Protein AF-A0A383VFT9-F1 (afdb_monomer)

pLDDT: mean 73.9, std 20.11, range [27.17, 97.81]

Structure (mmCIF, N/CA/C/O backbone):
data_AF-A0A383VFT9-F1
#
_entry.id   AF-A0A383VFT9-F1
#
loop_
_atom_site.group_PDB
_atom_site.id
_atom_site.type_symbol
_atom_site.label_atom_id
_atom_site.label_alt_id
_atom_site.label_comp_id
_atom_site.label_asym_id
_atom_site.label_entity_id
_atom_site.label_seq_id
_atom_site.pdbx_PDB_ins_code
_atom_site.Cartn_x
_atom_site.Cartn_y
_atom_site.Cartn_z
_atom_site.occupancy
_atom_site.B_iso_or_equiv
_atom_site.auth_seq_id
_atom_site.auth_comp_id
_atom_site.auth_asym_id
_atom_site.auth_atom_id
_atom_site.pdbx_PDB_model_num
ATOM 1 N N . MET A 1 1 ? 25.605 -30.503 8.658 1.00 36.56 1 MET A N 1
ATOM 2 C CA . MET A 1 1 ? 26.225 -29.362 7.953 1.00 36.56 1 MET A CA 1
ATOM 3 C C . MET A 1 1 ? 25.519 -28.109 8.427 1.00 36.56 1 MET A C 1
ATOM 5 O O . MET A 1 1 ? 24.425 -27.824 7.966 1.00 36.56 1 MET A O 1
ATOM 9 N N . HIS A 1 2 ? 26.091 -27.452 9.432 1.00 31.11 2 HIS A N 1
ATOM 10 C CA . HIS A 1 2 ? 25.621 -26.164 9.929 1.00 31.11 2 HIS A CA 1
ATOM 11 C C . HIS A 1 2 ? 26.262 -25.076 9.068 1.00 31.11 2 HIS A C 1
ATOM 13 O O . HIS A 1 2 ? 27.487 -24.997 9.030 1.00 31.11 2 HIS A O 1
ATOM 19 N N . MET A 1 3 ? 25.454 -24.289 8.357 1.00 27.17 3 MET A N 1
ATOM 20 C CA . MET A 1 3 ? 25.906 -23.027 7.777 1.00 27.17 3 MET A CA 1
ATOM 21 C C . MET A 1 3 ? 25.401 -21.879 8.642 1.00 27.17 3 MET A C 1
ATOM 23 O O . MET A 1 3 ? 24.222 -21.805 8.984 1.00 27.17 3 MET A O 1
ATOM 27 N N . GLU A 1 4 ? 26.360 -21.047 9.023 1.00 30.67 4 GLU A N 1
ATOM 28 C CA . GLU A 1 4 ? 26.253 -19.888 9.892 1.00 30.67 4 GLU A CA 1
ATOM 29 C C . GLU A 1 4 ? 25.389 -18.790 9.260 1.00 30.67 4 GLU A C 1
ATOM 31 O O . GLU A 1 4 ? 25.573 -18.411 8.101 1.00 30.67 4 GLU A O 1
ATOM 36 N N . ALA A 1 5 ? 24.465 -18.255 10.056 1.00 31.72 5 ALA A N 1
ATOM 37 C CA . ALA A 1 5 ? 23.744 -17.031 9.752 1.00 31.72 5 ALA A CA 1
ATOM 38 C C . ALA A 1 5 ? 24.706 -15.843 9.900 1.00 31.72 5 ALA A C 1
ATOM 40 O O . ALA A 1 5 ? 25.216 -15.581 10.989 1.00 31.72 5 ALA A O 1
ATOM 41 N N . ARG A 1 6 ? 24.971 -15.139 8.795 1.00 35.78 6 ARG A N 1
ATOM 42 C CA . ARG A 1 6 ? 25.749 -13.898 8.801 1.00 35.78 6 ARG A CA 1
ATOM 43 C C . ARG A 1 6 ? 24.894 -12.724 9.267 1.00 35.78 6 ARG A C 1
ATOM 45 O O . ARG A 1 6 ? 23.793 -12.496 8.776 1.00 35.78 6 ARG A O 1
ATOM 52 N N . GLU A 1 7 ? 25.480 -11.997 10.206 1.00 33.22 7 GLU A N 1
ATOM 53 C CA . GLU A 1 7 ? 25.044 -10.747 10.812 1.00 33.22 7 GLU A CA 1
ATOM 54 C C . GLU A 1 7 ? 24.728 -9.668 9.762 1.00 33.22 7 GLU A C 1
ATOM 56 O O . GLU A 1 7 ? 25.571 -9.342 8.926 1.00 33.22 7 GLU A O 1
ATOM 61 N N . PHE A 1 8 ? 23.545 -9.053 9.853 1.00 34.19 8 PHE A N 1
ATOM 62 C CA . PHE A 1 8 ? 23.290 -7.730 9.281 1.00 34.19 8 PHE A CA 1
ATOM 63 C C . PHE A 1 8 ? 23.089 -6.722 10.412 1.00 34.19 8 PHE A C 1
ATOM 65 O O . PHE A 1 8 ? 22.332 -6.940 11.357 1.00 34.19 8 PHE A O 1
ATOM 72 N N . GLY A 1 9 ? 23.882 -5.656 10.325 1.00 29.69 9 GLY A N 1
ATOM 73 C CA . GLY A 1 9 ? 24.227 -4.759 11.413 1.00 29.69 9 GLY A CA 1
ATOM 74 C C . GLY A 1 9 ? 23.123 -3.815 11.877 1.00 29.69 9 GLY A C 1
ATOM 75 O O . GLY A 1 9 ? 22.246 -3.384 11.134 1.00 29.69 9 GLY A O 1
ATOM 76 N N . ALA A 1 10 ? 23.256 -3.461 13.151 1.00 30.70 10 ALA A N 1
ATOM 77 C CA . ALA A 1 10 ? 22.450 -2.509 13.888 1.00 30.70 10 ALA A CA 1
ATOM 78 C C . ALA A 1 10 ? 22.517 -1.084 13.307 1.00 30.70 10 ALA A C 1
ATOM 80 O O . ALA A 1 10 ? 23.576 -0.455 13.305 1.00 30.70 10 ALA A O 1
ATOM 81 N N . PHE A 1 11 ? 21.362 -0.521 12.946 1.00 32.22 11 PHE A N 1
ATOM 82 C CA . PHE A 1 11 ? 21.181 0.928 12.862 1.00 32.22 11 PHE A CA 1
ATOM 83 C C . PHE A 1 11 ? 20.682 1.454 14.212 1.00 32.22 11 PHE A C 1
ATOM 85 O O . PHE A 1 11 ? 19.564 1.181 14.644 1.00 32.22 11 PHE A O 1
ATOM 92 N N . ARG A 1 12 ? 21.550 2.197 14.907 1.00 34.22 12 ARG A N 1
ATOM 93 C CA . ARG A 1 12 ? 21.236 2.896 16.159 1.00 34.22 12 ARG A CA 1
ATOM 94 C C . ARG A 1 12 ? 20.372 4.130 15.890 1.00 34.22 12 ARG A C 1
ATOM 96 O O . ARG A 1 12 ? 20.754 5.012 15.128 1.00 34.22 12 ARG A O 1
ATOM 103 N N . THR A 1 13 ? 19.265 4.226 16.616 1.00 36.22 13 THR A N 1
ATOM 104 C CA . THR A 1 13 ? 18.473 5.439 16.855 1.00 36.22 13 THR A CA 1
ATOM 105 C C . THR A 1 13 ? 19.286 6.496 17.606 1.00 36.22 13 THR A C 1
ATOM 107 O O . THR A 1 13 ? 19.754 6.239 18.717 1.00 36.22 13 THR A O 1
ATOM 110 N N . ALA A 1 14 ? 19.399 7.701 17.043 1.00 33.75 14 ALA A N 1
ATOM 111 C CA . ALA A 1 14 ? 19.949 8.873 17.720 1.00 33.75 14 ALA A CA 1
ATOM 112 C C . ALA A 1 14 ? 18.873 9.961 17.903 1.00 33.75 14 ALA A C 1
ATOM 114 O O . ALA A 1 14 ? 18.455 10.608 16.950 1.00 33.75 14 ALA A O 1
ATOM 115 N N . GLY A 1 15 ? 18.441 10.109 19.160 1.00 28.91 15 GLY A N 1
ATOM 116 C CA . GLY A 1 15 ? 18.197 11.361 19.890 1.00 28.91 15 GLY A CA 1
ATOM 117 C C . GLY A 1 15 ? 17.387 12.492 19.249 1.00 28.91 15 GLY A C 1
ATOM 118 O O . GLY A 1 15 ? 17.933 13.333 18.544 1.00 28.91 15 GLY A O 1
ATOM 119 N N . VAL A 1 16 ? 16.129 12.632 19.680 1.00 32.91 16 VAL A N 1
ATOM 120 C CA . VAL A 1 16 ? 15.414 13.918 19.707 1.00 32.91 16 VAL A CA 1
ATOM 121 C C . VAL A 1 16 ? 15.662 14.564 21.071 1.00 32.91 16 VAL A C 1
ATOM 123 O O . VAL A 1 16 ? 15.265 14.006 22.093 1.00 32.91 16 VAL A O 1
ATOM 126 N N . ALA A 1 17 ? 16.297 15.737 21.098 1.00 32.59 17 ALA A N 1
ATOM 127 C CA . ALA A 1 17 ? 16.421 16.556 22.300 1.00 32.59 17 ALA A CA 1
ATOM 128 C C . ALA A 1 17 ? 16.134 18.040 22.009 1.00 32.59 17 ALA A C 1
ATOM 130 O O . ALA A 1 17 ? 16.744 18.642 21.133 1.00 32.59 17 ALA A O 1
ATOM 131 N N . ALA A 1 18 ? 15.213 18.574 22.820 1.00 31.81 18 ALA A N 1
ATOM 132 C CA . ALA A 1 18 ? 15.039 19.958 23.270 1.00 31.81 18 ALA A CA 1
ATOM 133 C C . ALA A 1 18 ? 14.808 21.085 22.236 1.00 31.81 18 ALA A C 1
ATOM 135 O O . ALA A 1 18 ? 15.736 21.645 21.661 1.00 31.81 18 ALA A O 1
ATOM 136 N N . ILE A 1 19 ? 13.549 21.538 22.146 1.00 34.44 19 ILE A N 1
ATOM 137 C CA . ILE A 1 19 ? 13.202 22.914 21.757 1.00 34.44 19 ILE A CA 1
ATOM 138 C C . ILE A 1 19 ? 12.844 23.665 23.043 1.00 34.44 19 ILE A C 1
ATOM 140 O O . ILE A 1 19 ? 11.769 23.461 23.607 1.00 34.44 19 ILE A O 1
ATOM 144 N N . GLU A 1 20 ? 13.752 24.521 23.512 1.00 35.12 20 GLU A N 1
ATOM 145 C CA . GLU A 1 20 ? 13.471 25.498 24.564 1.00 35.12 20 GLU A CA 1
ATOM 146 C C . GLU A 1 20 ? 12.938 26.805 23.972 1.00 35.12 20 GLU A C 1
ATOM 148 O O . GLU A 1 20 ? 13.421 27.336 22.970 1.00 35.12 20 GLU A O 1
ATOM 153 N N . ALA A 1 21 ? 11.912 27.321 24.640 1.00 40.84 21 ALA A N 1
ATOM 154 C CA . ALA A 1 21 ? 11.216 28.549 24.324 1.00 40.84 21 ALA A CA 1
ATOM 155 C C . ALA A 1 21 ? 12.057 29.792 24.655 1.00 40.84 21 ALA A C 1
ATOM 157 O O . ALA A 1 21 ? 12.500 29.970 25.788 1.00 40.84 21 ALA A O 1
ATOM 158 N N . ARG A 1 22 ? 12.150 30.731 23.707 1.00 37.06 22 ARG A N 1
ATOM 159 C CA . ARG A 1 22 ? 12.348 32.157 24.008 1.00 37.06 22 ARG A CA 1
ATOM 160 C C . ARG A 1 22 ? 11.428 33.004 23.137 1.00 37.06 22 ARG A C 1
ATOM 162 O O . ARG A 1 22 ? 11.608 33.114 21.929 1.00 37.06 22 ARG A O 1
ATOM 169 N N . GLN A 1 23 ? 10.421 33.588 23.780 1.00 39.84 23 GLN A N 1
ATOM 170 C CA . GLN A 1 23 ? 9.620 34.675 23.231 1.00 39.84 23 GLN A CA 1
ATOM 171 C C . GLN A 1 23 ? 10.412 35.981 23.371 1.00 39.84 23 GLN A C 1
ATOM 173 O O . GLN A 1 23 ? 10.910 36.283 24.453 1.00 39.84 23 GLN A O 1
ATOM 178 N N . SER A 1 24 ? 10.505 36.751 22.287 1.00 36.16 24 SER A N 1
ATOM 179 C CA . SER A 1 24 ? 10.946 38.151 22.289 1.00 36.16 24 SER A CA 1
ATOM 180 C C . SER A 1 24 ? 10.109 38.956 21.279 1.00 36.16 24 SER A C 1
ATOM 182 O O . SER A 1 24 ? 9.473 38.354 20.407 1.00 36.16 24 SER A O 1
ATOM 184 N N . PRO A 1 25 ? 10.004 40.285 21.448 1.00 50.25 25 PRO A N 1
ATOM 185 C CA . PRO A 1 25 ? 8.792 41.038 21.148 1.00 50.25 25 PRO A CA 1
ATOM 186 C C . PRO A 1 25 ? 8.627 41.431 19.677 1.00 50.25 25 PRO A C 1
ATOM 188 O O . PRO A 1 25 ? 9.567 41.486 18.892 1.00 50.25 25 PRO A O 1
ATOM 191 N N . ARG A 1 26 ? 7.357 41.694 19.351 1.00 51.94 26 ARG A N 1
ATOM 192 C CA . ARG A 1 26 ? 6.800 42.073 18.050 1.00 51.94 26 ARG A CA 1
ATOM 193 C C . ARG A 1 26 ? 7.561 43.232 17.409 1.00 51.94 26 ARG A C 1
ATOM 195 O O . ARG A 1 26 ? 7.535 44.336 17.943 1.00 51.94 26 ARG A O 1
ATOM 202 N N . ASP A 1 27 ? 8.094 42.979 16.218 1.00 47.41 27 ASP A N 1
ATOM 203 C CA . ASP A 1 27 ? 8.582 44.020 15.322 1.00 47.41 27 ASP A CA 1
ATOM 204 C C . ASP A 1 27 ? 7.710 44.095 14.061 1.00 47.41 27 ASP A C 1
ATOM 206 O O . ASP A 1 27 ? 7.369 43.087 13.429 1.00 47.41 27 ASP A O 1
ATOM 210 N N . SER A 1 28 ? 7.284 45.312 13.741 1.00 53.09 28 SER A N 1
ATOM 211 C CA . SER A 1 28 ? 6.202 45.629 12.804 1.00 53.09 28 SER A CA 1
ATOM 212 C C . SER A 1 28 ? 6.737 45.811 11.384 1.00 53.09 28 SER A C 1
ATOM 214 O O . SER A 1 28 ? 6.610 46.874 10.790 1.00 53.09 28 SER A O 1
ATOM 216 N N . SER A 1 29 ? 7.351 44.766 10.832 1.00 51.28 29 SER A N 1
ATOM 217 C CA . SER A 1 29 ? 7.892 44.751 9.466 1.00 51.28 29 SER A CA 1
ATOM 218 C C . SER A 1 29 ? 7.402 43.494 8.746 1.00 51.28 29 SER A C 1
ATOM 220 O O . SER A 1 29 ? 8.049 42.446 8.719 1.00 51.28 29 SER A O 1
ATOM 222 N N . ARG A 1 30 ? 6.159 43.554 8.253 1.00 56.34 30 ARG A N 1
ATOM 223 C CA . ARG A 1 30 ? 5.452 42.415 7.649 1.00 56.34 30 ARG A CA 1
ATOM 224 C C . ARG A 1 30 ? 4.886 42.768 6.275 1.00 56.34 30 ARG A C 1
ATOM 226 O O . ARG A 1 30 ? 3.697 42.608 6.036 1.00 56.34 30 ARG A O 1
ATOM 233 N N . MET A 1 31 ? 5.751 43.193 5.363 1.00 56.69 31 MET A N 1
ATOM 234 C CA . MET A 1 31 ? 5.530 43.080 3.918 1.00 56.69 31 MET A CA 1
ATOM 235 C C . MET A 1 31 ? 6.839 42.579 3.275 1.00 56.69 31 MET A C 1
ATOM 237 O O . MET A 1 31 ? 7.913 42.875 3.777 1.00 56.69 31 MET A O 1
ATOM 241 N N . ASP A 1 32 ? 6.734 41.730 2.249 1.00 55.47 32 ASP A N 1
ATOM 242 C CA . ASP A 1 32 ? 7.819 41.216 1.376 1.00 55.47 32 ASP A CA 1
ATOM 243 C C . ASP A 1 32 ? 8.568 39.898 1.669 1.00 55.47 32 ASP A C 1
ATOM 245 O O . ASP A 1 32 ? 9.437 39.509 0.890 1.00 55.47 32 ASP A O 1
ATOM 249 N N . ARG A 1 33 ? 8.184 39.076 2.659 1.00 57.09 33 ARG A N 1
ATOM 250 C CA . ARG A 1 33 ? 8.754 37.702 2.787 1.00 57.09 33 ARG A CA 1
ATOM 251 C C . ARG A 1 33 ? 7.995 36.574 2.072 1.00 57.09 33 ARG A C 1
ATOM 253 O O . ARG A 1 33 ? 8.434 35.429 2.131 1.00 57.09 33 ARG A O 1
ATOM 260 N N . ARG A 1 34 ? 6.894 36.852 1.362 1.00 59.47 34 ARG A N 1
ATOM 261 C CA . ARG A 1 34 ? 6.077 35.794 0.718 1.00 59.47 34 ARG A CA 1
ATOM 262 C C . ARG A 1 34 ? 6.647 35.232 -0.598 1.00 59.47 34 ARG A C 1
ATOM 264 O O . ARG A 1 34 ? 6.156 34.210 -1.053 1.00 59.47 34 ARG A O 1
ATOM 271 N N . GLY A 1 35 ? 7.694 35.829 -1.179 1.00 58.44 35 GLY A N 1
ATOM 272 C CA . GLY A 1 35 ? 8.203 35.424 -2.502 1.00 58.44 35 GLY A CA 1
ATOM 273 C C . GLY A 1 35 ? 9.288 34.334 -2.534 1.00 58.44 35 GLY A C 1
ATOM 274 O O . GLY A 1 35 ? 9.446 33.680 -3.558 1.00 58.44 35 GLY A O 1
ATOM 275 N N . ARG A 1 36 ? 10.049 34.104 -1.451 1.00 59.97 36 ARG A N 1
ATOM 276 C CA . ARG A 1 36 ? 11.248 33.228 -1.510 1.00 59.97 36 ARG A CA 1
ATOM 277 C C . ARG A 1 36 ? 11.009 31.751 -1.177 1.00 59.97 36 ARG A C 1
ATOM 279 O O . ARG A 1 36 ? 11.836 30.924 -1.532 1.00 59.97 36 ARG A O 1
ATOM 286 N N . GLY A 1 37 ? 9.902 31.400 -0.520 1.00 61.88 37 GLY A N 1
ATOM 287 C CA . GLY A 1 37 ? 9.614 30.003 -0.152 1.00 61.88 37 GLY A CA 1
ATOM 288 C C . GLY A 1 37 ? 9.116 29.136 -1.314 1.00 61.88 37 GLY A C 1
ATOM 289 O O . GLY A 1 37 ? 9.342 27.930 -1.327 1.00 61.88 37 GLY A O 1
ATOM 290 N N . SER A 1 38 ? 8.475 29.746 -2.316 1.00 72.25 38 SER A N 1
ATOM 291 C CA . SER A 1 38 ? 7.844 29.011 -3.419 1.00 72.25 38 SER A CA 1
ATOM 292 C C . SER A 1 38 ? 8.851 28.375 -4.381 1.00 72.25 38 SER A C 1
ATOM 294 O O . SER A 1 38 ? 8.537 27.366 -5.006 1.00 72.25 38 SER A O 1
ATOM 296 N N . THR A 1 39 ? 10.052 28.940 -4.519 1.00 81.31 39 THR A N 1
ATOM 297 C CA . THR A 1 39 ? 11.030 28.480 -5.517 1.00 81.31 39 THR A CA 1
ATOM 298 C C . THR A 1 39 ? 11.766 27.217 -5.074 1.00 81.31 39 THR A C 1
ATOM 300 O O . THR A 1 39 ? 11.987 26.332 -5.894 1.00 81.31 39 THR A O 1
ATOM 303 N N . ALA A 1 40 ? 12.085 27.079 -3.783 1.00 82.50 40 ALA A N 1
ATOM 304 C CA . ALA A 1 40 ? 12.780 25.903 -3.256 1.00 82.50 40 ALA A CA 1
ATOM 305 C C . ALA A 1 40 ? 11.905 24.635 -3.289 1.00 82.50 40 ALA A C 1
ATOM 307 O O . ALA A 1 40 ? 12.369 23.578 -3.709 1.00 82.50 40 ALA A O 1
ATOM 308 N N . ALA A 1 41 ? 10.627 24.743 -2.908 1.00 80.06 41 ALA A N 1
ATOM 309 C CA . ALA A 1 41 ? 9.688 23.619 -2.961 1.00 80.06 41 ALA A CA 1
ATOM 310 C C . ALA A 1 41 ? 9.387 23.181 -4.407 1.00 80.06 41 ALA A C 1
ATOM 312 O O . ALA A 1 41 ? 9.310 21.984 -4.693 1.00 80.06 41 ALA A O 1
ATOM 313 N N . ALA A 1 42 ? 9.274 24.144 -5.330 1.00 83.31 42 ALA A N 1
ATOM 314 C CA . ALA A 1 42 ? 9.124 23.862 -6.754 1.00 83.31 42 ALA A CA 1
ATOM 315 C C . ALA A 1 42 ? 10.375 23.177 -7.332 1.00 83.31 42 ALA A C 1
ATOM 317 O O . ALA A 1 42 ? 10.251 22.178 -8.035 1.00 83.31 42 ALA A O 1
ATOM 318 N N . ALA A 1 43 ? 11.576 23.649 -6.980 1.00 86.00 43 ALA A N 1
ATOM 319 C CA . ALA A 1 43 ? 12.833 23.035 -7.407 1.00 86.00 43 ALA A CA 1
ATOM 320 C C . ALA A 1 43 ? 12.993 21.601 -6.874 1.00 86.00 43 ALA A C 1
ATOM 322 O O . ALA A 1 43 ? 13.337 20.704 -7.638 1.00 86.00 43 ALA A O 1
ATOM 323 N N . ALA A 1 44 ? 12.676 21.358 -5.597 1.00 83.44 44 ALA A N 1
ATOM 324 C CA . ALA A 1 44 ? 12.704 20.017 -5.012 1.00 83.44 44 ALA A CA 1
ATOM 325 C C . ALA A 1 44 ? 11.682 19.074 -5.669 1.00 83.44 44 ALA A C 1
ATOM 327 O O . ALA A 1 44 ? 11.965 17.899 -5.887 1.00 83.44 44 ALA A O 1
ATOM 328 N N . SER A 1 45 ? 10.498 19.578 -6.021 1.00 84.75 45 SER A N 1
ATOM 329 C CA . SER A 1 45 ? 9.480 18.787 -6.725 1.00 84.75 45 SER A CA 1
ATOM 330 C C . SER A 1 45 ? 9.902 18.456 -8.158 1.00 84.75 45 SER A C 1
ATOM 332 O O . SER A 1 45 ? 9.765 17.310 -8.572 1.00 84.75 45 SER A O 1
ATOM 334 N N . SER A 1 46 ? 10.504 19.413 -8.867 1.00 88.31 46 SER A N 1
ATOM 335 C CA . SER A 1 46 ? 11.060 19.203 -10.209 1.00 88.31 46 SER A CA 1
ATOM 336 C C . SER A 1 46 ? 12.198 18.174 -10.213 1.00 88.31 46 SER A C 1
ATOM 338 O O . SER A 1 46 ? 12.178 17.232 -11.002 1.00 88.31 46 SER A O 1
ATOM 340 N N . LEU A 1 47 ? 13.146 18.282 -9.272 1.00 88.38 47 LEU A N 1
ATOM 341 C CA . LEU A 1 47 ? 14.251 17.326 -9.146 1.00 88.38 47 LEU A CA 1
ATOM 342 C C . LEU A 1 47 ? 13.747 15.903 -8.868 1.00 88.38 47 LEU A C 1
ATOM 344 O O . LEU A 1 47 ? 14.242 14.946 -9.461 1.00 88.38 47 LEU A O 1
ATOM 348 N N . ARG A 1 48 ? 12.736 15.762 -8.001 1.00 85.69 48 ARG A N 1
ATOM 349 C CA . ARG A 1 48 ? 12.090 14.468 -7.750 1.00 85.69 48 ARG A CA 1
ATOM 350 C C . ARG A 1 48 ? 11.462 13.918 -9.018 1.00 85.69 48 ARG A C 1
ATOM 352 O O . ARG A 1 48 ? 11.764 12.791 -9.382 1.00 85.69 48 ARG A O 1
ATOM 359 N N . GLN A 1 49 ? 10.658 14.712 -9.720 1.00 87.88 49 GLN A N 1
ATOM 360 C CA . GLN A 1 49 ? 10.021 14.286 -10.966 1.00 87.88 49 GLN 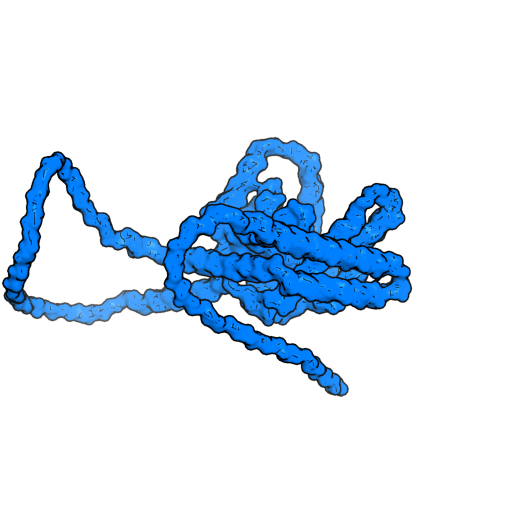A CA 1
ATOM 361 C C . GLN A 1 49 ? 11.056 13.812 -12.000 1.00 87.88 49 GLN A C 1
ATOM 363 O O . GLN A 1 49 ? 10.860 12.778 -12.638 1.00 87.88 49 GLN A O 1
ATOM 368 N N . GLN A 1 50 ? 12.191 14.508 -12.108 1.00 90.38 50 GLN A N 1
ATOM 369 C CA . GLN A 1 50 ? 13.300 14.100 -12.968 1.00 90.38 50 GLN A CA 1
ATOM 370 C C . GLN A 1 50 ? 13.913 12.759 -12.531 1.00 90.38 50 GLN A C 1
ATOM 372 O O . GLN A 1 50 ? 14.143 11.890 -13.372 1.00 90.38 50 GLN A O 1
ATOM 377 N N . GLN A 1 51 ? 14.142 12.556 -11.231 1.00 90.44 51 GLN A N 1
ATOM 378 C CA . GLN A 1 51 ? 14.651 11.289 -10.699 1.00 90.44 51 GLN A CA 1
ATOM 379 C C . GLN A 1 51 ? 13.669 10.132 -10.939 1.00 90.44 51 GLN A C 1
ATOM 381 O O . GLN A 1 51 ? 14.079 9.050 -11.358 1.00 90.44 51 GLN A O 1
ATOM 386 N N . GLN A 1 52 ? 12.369 10.359 -10.727 1.00 89.38 52 GLN A N 1
ATOM 387 C CA . GLN A 1 52 ? 11.324 9.369 -10.999 1.00 89.38 52 GLN A CA 1
ATOM 388 C C . GLN A 1 52 ? 11.303 8.980 -12.479 1.00 89.38 52 GLN A C 1
ATOM 390 O O . GLN A 1 52 ? 11.251 7.794 -12.811 1.00 89.38 52 GLN A O 1
ATOM 395 N N . GLN A 1 53 ? 11.401 9.967 -13.372 1.00 90.75 53 GLN A N 1
ATOM 396 C CA . GLN A 1 53 ? 11.477 9.735 -14.810 1.00 90.75 53 GLN A CA 1
ATOM 397 C C . GLN A 1 53 ? 12.729 8.934 -15.188 1.00 90.75 53 GLN A C 1
ATOM 399 O O . GLN A 1 53 ? 12.633 8.001 -15.979 1.00 90.75 53 GLN A O 1
ATOM 404 N N . GLN A 1 54 ? 13.886 9.242 -14.596 1.00 93.06 54 GLN A N 1
ATOM 405 C CA . GLN A 1 54 ? 15.125 8.509 -14.852 1.00 93.06 54 GLN A CA 1
ATOM 406 C C . GLN A 1 54 ? 15.019 7.034 -14.442 1.00 93.06 54 GLN A C 1
ATOM 408 O O . GLN A 1 54 ? 15.341 6.161 -15.245 1.00 93.06 54 GLN A O 1
ATOM 413 N N . LEU A 1 55 ? 14.527 6.748 -13.232 1.00 91.19 55 LEU A N 1
ATOM 414 C CA . LEU A 1 55 ? 14.334 5.372 -12.753 1.00 91.19 55 LEU A CA 1
ATOM 415 C C . LEU A 1 55 ? 13.333 4.601 -13.622 1.00 91.19 55 LEU A C 1
ATOM 417 O O . LEU A 1 55 ? 13.529 3.425 -13.916 1.00 91.19 55 LEU A O 1
ATOM 421 N N . THR A 1 56 ? 12.285 5.283 -14.081 1.00 89.25 56 THR A N 1
ATOM 422 C CA . THR A 1 56 ? 11.282 4.716 -14.990 1.00 89.25 56 THR A CA 1
ATOM 423 C C . THR A 1 56 ? 11.894 4.306 -16.328 1.00 89.25 56 THR A C 1
ATOM 425 O O . THR A 1 56 ? 11.612 3.216 -16.823 1.00 89.25 56 THR A O 1
ATOM 428 N N . LEU A 1 57 ? 12.743 5.159 -16.912 1.00 91.19 57 LEU A N 1
ATOM 429 C CA . LEU A 1 57 ? 13.440 4.858 -18.165 1.00 91.19 57 LEU A CA 1
ATOM 430 C C . LEU A 1 57 ? 14.412 3.686 -17.989 1.00 91.19 57 LEU A C 1
ATOM 432 O O . LEU A 1 57 ? 14.393 2.760 -18.791 1.00 91.19 57 LEU A O 1
ATOM 436 N N . GLN A 1 58 ? 15.178 3.667 -16.896 1.00 91.88 58 GLN A N 1
ATOM 437 C CA . GLN A 1 58 ? 16.076 2.551 -16.582 1.00 91.88 58 GLN A CA 1
ATOM 438 C C . GLN A 1 58 ? 15.322 1.227 -16.417 1.00 91.88 58 GLN A C 1
ATOM 440 O O . GLN A 1 58 ? 15.780 0.193 -16.897 1.00 91.88 58 GLN A O 1
ATOM 445 N N . LEU A 1 59 ? 14.150 1.242 -15.774 1.00 90.12 59 LEU A N 1
ATOM 446 C CA . LEU A 1 59 ? 13.322 0.043 -15.656 1.00 90.12 59 LEU A CA 1
ATOM 447 C C . LEU A 1 59 ? 12.797 -0.408 -17.023 1.00 90.12 59 LEU A C 1
ATOM 449 O O . LEU A 1 59 ? 12.818 -1.600 -17.317 1.00 90.12 59 LEU A O 1
ATOM 453 N N . ALA A 1 60 ? 12.368 0.528 -17.872 1.00 88.31 60 ALA A N 1
ATOM 454 C CA . ALA A 1 60 ? 11.941 0.211 -19.231 1.00 88.31 60 ALA A CA 1
ATOM 455 C C . ALA A 1 60 ? 13.065 -0.454 -20.044 1.00 88.31 60 ALA A C 1
ATOM 457 O O . ALA A 1 60 ? 12.786 -1.382 -20.802 1.00 88.31 60 ALA A O 1
ATOM 458 N N . ASP A 1 61 ? 14.316 -0.025 -19.865 1.00 89.25 61 ASP A N 1
ATOM 459 C CA . ASP A 1 61 ? 15.482 -0.637 -20.511 1.00 89.25 61 ASP A CA 1
ATOM 460 C C . ASP A 1 61 ? 15.741 -2.060 -19.991 1.00 89.25 61 ASP A C 1
ATOM 462 O O . ASP A 1 61 ? 15.995 -2.970 -20.779 1.00 89.25 61 ASP A O 1
ATOM 466 N N . VAL A 1 62 ? 15.618 -2.292 -18.677 1.00 88.50 62 VAL A N 1
ATOM 467 C CA . VAL A 1 62 ? 15.744 -3.635 -18.075 1.00 88.50 62 VAL A CA 1
ATOM 468 C C . VAL A 1 62 ? 14.678 -4.589 -18.621 1.00 88.50 62 VAL A C 1
ATOM 470 O O . VAL A 1 62 ? 14.983 -5.728 -18.983 1.00 88.50 62 VAL A O 1
ATOM 473 N N . LEU A 1 63 ? 13.429 -4.131 -18.734 1.00 87.44 63 LEU A N 1
ATOM 474 C CA . LEU A 1 63 ? 12.324 -4.954 -19.235 1.00 87.44 63 LEU A CA 1
ATOM 475 C C . LEU A 1 63 ? 12.478 -5.315 -20.724 1.00 87.44 63 LEU A C 1
ATOM 477 O O . LEU A 1 63 ? 12.051 -6.397 -21.129 1.00 87.44 63 LEU A O 1
ATOM 481 N N . GLN A 1 64 ? 13.151 -4.467 -21.510 1.00 87.81 64 GLN A N 1
ATOM 482 C CA . GLN A 1 64 ? 13.437 -4.679 -22.938 1.00 87.81 64 GLN A CA 1
ATOM 483 C C . GLN A 1 64 ? 14.517 -5.716 -23.237 1.00 87.81 64 GLN A C 1
ATOM 485 O O . GLN A 1 64 ? 14.617 -6.177 -24.377 1.00 87.81 64 GLN A O 1
ATOM 490 N N . GLN A 1 65 ? 15.345 -6.081 -22.256 1.00 86.38 65 GLN A N 1
ATOM 491 C CA . GLN A 1 65 ? 16.415 -7.054 -22.475 1.00 86.38 65 GLN A CA 1
ATOM 492 C C . GLN A 1 65 ? 15.837 -8.412 -22.950 1.00 86.38 65 GLN A C 1
ATOM 494 O O . GLN A 1 65 ? 14.667 -8.716 -22.716 1.00 86.38 65 GLN A O 1
ATOM 499 N N . PRO A 1 66 ? 16.597 -9.274 -23.639 1.00 84.88 66 PRO A N 1
ATOM 500 C CA . PRO A 1 66 ? 16.097 -10.573 -24.102 1.00 84.88 66 PRO A CA 1
ATOM 501 C C . PRO A 1 66 ? 15.804 -11.561 -22.951 1.00 84.88 66 PRO A C 1
ATOM 503 O O . PRO A 1 66 ? 16.417 -11.512 -21.886 1.00 84.88 66 PRO A O 1
ATOM 506 N N . HIS A 1 67 ? 14.868 -12.499 -23.159 1.00 72.31 67 HIS A N 1
ATOM 507 C CA . HIS A 1 67 ? 14.413 -13.470 -22.140 1.00 72.31 67 HIS A CA 1
ATOM 508 C C . HIS A 1 67 ? 15.497 -14.426 -21.614 1.00 72.31 67 HIS A C 1
ATOM 510 O O . HIS A 1 67 ? 15.336 -15.001 -20.541 1.00 72.31 67 HIS A O 1
ATOM 516 N N . THR A 1 68 ? 16.617 -14.582 -22.325 1.00 74.12 68 THR A N 1
ATOM 517 C CA . THR A 1 68 ? 17.732 -15.457 -21.921 1.00 74.12 68 THR A CA 1
ATOM 518 C C . THR A 1 68 ? 18.467 -14.983 -20.660 1.00 74.12 68 THR A C 1
ATOM 520 O O . THR A 1 68 ? 19.326 -15.701 -20.165 1.00 74.12 68 THR A O 1
ATOM 523 N N . GLN A 1 69 ? 18.126 -13.803 -20.130 1.00 85.88 69 GLN A N 1
ATOM 524 C CA . GLN A 1 69 ? 18.747 -13.171 -18.959 1.00 85.88 69 GLN A CA 1
ATOM 525 C C . GLN A 1 69 ? 17.741 -12.898 -17.827 1.00 85.88 69 GLN A C 1
ATOM 527 O O . GLN A 1 69 ? 17.842 -11.905 -17.115 1.00 85.88 69 GLN A O 1
ATOM 532 N N . GLN A 1 70 ? 16.729 -13.754 -17.655 1.00 89.56 70 GLN A N 1
ATOM 533 C CA . GLN A 1 70 ? 15.645 -13.506 -16.694 1.00 89.56 70 GLN A CA 1
ATOM 534 C C . GLN A 1 70 ? 16.136 -13.227 -15.259 1.00 89.56 70 GLN A C 1
ATOM 536 O O . GLN A 1 70 ? 15.602 -12.336 -14.604 1.00 89.56 70 GLN A O 1
ATOM 541 N N . ALA A 1 71 ? 17.156 -13.946 -14.779 1.00 91.31 71 ALA A N 1
ATOM 542 C CA . ALA A 1 71 ? 17.724 -13.719 -13.448 1.00 91.31 71 ALA A CA 1
ATOM 543 C C . ALA A 1 71 ? 18.406 -12.341 -13.334 1.00 91.31 71 ALA A C 1
ATOM 545 O O . ALA A 1 71 ? 18.139 -11.602 -12.389 1.00 91.31 71 ALA A O 1
ATOM 546 N N . ASP A 1 72 ? 19.210 -11.959 -14.331 1.00 92.19 72 ASP A N 1
ATOM 547 C CA . ASP A 1 72 ? 19.901 -10.663 -14.357 1.00 92.19 72 ASP A CA 1
ATOM 548 C C . ASP A 1 72 ? 18.909 -9.496 -14.446 1.00 92.19 72 ASP A C 1
ATOM 550 O O . ASP A 1 72 ? 19.086 -8.464 -13.792 1.00 92.19 72 ASP A O 1
ATOM 554 N N . LYS A 1 73 ? 17.818 -9.674 -15.206 1.00 91.25 73 LYS A N 1
ATOM 555 C CA . LYS A 1 73 ? 16.711 -8.713 -15.262 1.00 91.25 73 LYS A CA 1
ATOM 556 C C . LYS A 1 73 ? 16.056 -8.521 -13.903 1.00 91.25 73 LYS A C 1
ATOM 558 O O . LYS A 1 73 ? 15.820 -7.386 -13.500 1.00 91.25 73 LYS A O 1
ATOM 563 N N . VAL A 1 74 ? 15.743 -9.619 -13.213 1.00 94.38 74 VAL A N 1
ATOM 564 C CA . VAL A 1 74 ? 15.118 -9.587 -11.883 1.00 94.38 74 VAL A CA 1
ATOM 565 C C . VAL A 1 74 ? 16.030 -8.868 -10.892 1.00 94.38 74 VAL A C 1
ATOM 567 O O . VAL A 1 74 ? 15.574 -7.943 -10.225 1.00 94.38 74 VAL A O 1
ATOM 570 N N . ALA A 1 75 ? 17.322 -9.203 -10.867 1.00 93.81 75 ALA A N 1
ATOM 571 C CA . ALA A 1 75 ? 18.303 -8.537 -10.012 1.00 93.81 75 ALA A CA 1
ATOM 572 C C . ALA A 1 75 ? 18.419 -7.032 -10.322 1.00 93.81 75 ALA A C 1
ATOM 574 O O . ALA A 1 75 ? 18.403 -6.198 -9.415 1.00 93.81 75 ALA A O 1
ATOM 575 N N . SER A 1 76 ? 18.465 -6.665 -11.606 1.00 93.31 76 SER A N 1
ATOM 576 C CA . SER A 1 76 ? 18.533 -5.263 -12.042 1.00 93.31 76 SER A CA 1
ATOM 577 C C . SER A 1 76 ? 17.275 -4.481 -11.652 1.00 93.31 76 SER A C 1
ATOM 579 O O . SER A 1 76 ? 17.363 -3.364 -11.142 1.00 93.31 76 SER A O 1
ATOM 581 N N . ALA A 1 77 ? 16.092 -5.072 -11.837 1.00 92.75 77 ALA A N 1
ATOM 582 C CA . ALA A 1 77 ? 14.829 -4.467 -11.430 1.00 92.75 77 ALA A CA 1
ATOM 583 C C . ALA A 1 77 ? 14.731 -4.324 -9.905 1.00 92.75 77 ALA A C 1
ATOM 585 O O . ALA A 1 77 ? 14.335 -3.264 -9.422 1.00 92.75 77 ALA A O 1
ATOM 586 N N . ALA A 1 78 ? 15.162 -5.330 -9.138 1.00 95.25 78 ALA A N 1
ATOM 587 C CA . ALA A 1 78 ? 15.223 -5.255 -7.680 1.00 95.25 78 ALA A CA 1
ATOM 588 C C . ALA A 1 78 ? 16.165 -4.134 -7.214 1.00 95.25 78 ALA A C 1
ATOM 590 O O . ALA A 1 78 ? 15.830 -3.369 -6.307 1.00 95.25 78 ALA A O 1
ATOM 591 N N . GLN A 1 79 ? 17.311 -3.957 -7.876 1.00 96.06 79 GLN A N 1
ATOM 592 C CA . GLN A 1 79 ? 18.217 -2.842 -7.605 1.00 96.06 79 GLN A CA 1
ATOM 593 C C . GLN A 1 79 ? 17.551 -1.481 -7.870 1.00 96.06 79 GLN A C 1
ATOM 595 O O . GLN A 1 79 ? 17.720 -0.560 -7.070 1.00 96.06 79 GLN A O 1
ATOM 600 N N . LEU A 1 80 ? 16.783 -1.338 -8.954 1.00 94.06 80 LEU A N 1
ATOM 601 C CA . LEU A 1 80 ? 16.039 -0.106 -9.253 1.00 94.06 80 LEU A CA 1
ATOM 602 C C . LEU A 1 80 ? 14.928 0.164 -8.231 1.00 94.06 80 LEU A C 1
ATOM 604 O O . LEU A 1 80 ? 14.765 1.307 -7.802 1.00 94.06 80 LEU A O 1
ATOM 608 N N . VAL A 1 81 ? 14.214 -0.871 -7.782 1.00 95.44 81 VAL A N 1
ATOM 609 C CA . VAL A 1 81 ? 13.234 -0.757 -6.689 1.00 95.44 81 VAL A CA 1
ATOM 610 C C . VAL A 1 81 ? 13.924 -0.275 -5.414 1.00 95.44 81 VAL A C 1
ATOM 612 O O . VAL A 1 81 ? 13.463 0.685 -4.807 1.00 95.44 81 VAL A O 1
ATOM 615 N N . ASN A 1 82 ? 15.068 -0.850 -5.040 1.00 95.75 82 ASN A N 1
ATOM 616 C CA . ASN A 1 82 ? 15.822 -0.421 -3.857 1.00 95.75 82 ASN A CA 1
ATOM 617 C C . ASN A 1 82 ? 16.348 1.023 -3.970 1.00 95.75 82 ASN A C 1
ATOM 619 O O . ASN A 1 82 ? 16.361 1.757 -2.981 1.00 95.75 82 ASN A O 1
ATOM 623 N N . GLN A 1 83 ? 16.727 1.476 -5.169 1.00 94.69 83 GLN A N 1
ATOM 624 C CA . GLN A 1 83 ? 17.053 2.888 -5.408 1.00 94.69 83 GLN A CA 1
ATOM 625 C C . GLN A 1 83 ? 15.826 3.793 -5.230 1.00 94.69 83 GLN A C 1
ATOM 627 O O . GLN A 1 83 ? 15.930 4.847 -4.601 1.00 94.69 83 GLN A O 1
ATOM 632 N N . ALA A 1 84 ? 14.661 3.375 -5.734 1.00 91.81 84 ALA A N 1
ATOM 633 C CA . ALA A 1 84 ? 13.403 4.089 -5.539 1.00 91.81 84 ALA A CA 1
ATOM 634 C C . ALA A 1 84 ? 12.994 4.133 -4.054 1.00 91.81 84 ALA A C 1
ATOM 636 O O . ALA A 1 84 ? 12.558 5.182 -3.583 1.00 91.81 84 ALA A O 1
ATOM 637 N N . VAL A 1 85 ? 13.203 3.047 -3.298 1.00 94.56 85 VAL A N 1
ATOM 638 C CA . VAL A 1 85 ? 13.009 2.993 -1.837 1.00 94.56 85 VAL A CA 1
ATOM 639 C C . VAL A 1 85 ? 13.909 4.013 -1.147 1.00 94.56 85 VAL A C 1
ATOM 641 O O . VAL A 1 85 ? 13.419 4.832 -0.376 1.00 94.56 85 VAL A O 1
ATOM 644 N N . ALA A 1 86 ? 15.209 4.026 -1.449 1.00 93.88 86 ALA A N 1
ATOM 645 C CA . ALA A 1 86 ? 16.143 4.976 -0.847 1.00 93.88 86 ALA A CA 1
ATOM 646 C C . ALA A 1 86 ? 15.760 6.437 -1.151 1.00 93.88 86 ALA A C 1
ATOM 648 O O . ALA A 1 86 ? 15.767 7.281 -0.253 1.00 93.88 86 ALA A O 1
ATOM 649 N N . ALA A 1 87 ? 15.372 6.730 -2.397 1.00 89.44 87 ALA A N 1
ATOM 650 C CA . ALA A 1 87 ? 14.898 8.052 -2.800 1.00 89.44 87 ALA A CA 1
ATOM 651 C C . ALA A 1 87 ? 13.606 8.451 -2.067 1.00 89.44 87 ALA A C 1
ATOM 653 O O . ALA A 1 87 ? 13.485 9.585 -1.600 1.00 89.44 87 ALA A O 1
ATOM 654 N N . LEU A 1 88 ? 12.663 7.516 -1.920 1.00 90.38 88 LEU A N 1
ATOM 655 C CA . LEU A 1 88 ? 11.420 7.721 -1.185 1.00 90.38 88 LEU A CA 1
ATOM 656 C C . LEU A 1 88 ? 11.697 8.008 0.294 1.00 90.38 88 LEU A C 1
ATOM 658 O O . LEU A 1 88 ? 11.214 9.014 0.802 1.00 90.38 88 LEU A O 1
ATOM 662 N N . LEU A 1 89 ? 12.508 7.188 0.966 1.00 91.50 89 LEU A N 1
ATOM 663 C CA . LEU A 1 89 ? 12.843 7.350 2.387 1.00 91.50 89 LEU A CA 1
ATOM 664 C C . LEU A 1 89 ? 13.561 8.677 2.681 1.00 91.50 89 LEU A C 1
ATOM 666 O O . LEU A 1 89 ? 13.385 9.247 3.756 1.00 91.50 89 LEU A O 1
ATOM 670 N N . ALA A 1 90 ? 14.341 9.188 1.726 1.00 90.44 90 ALA A N 1
ATOM 671 C CA . ALA A 1 90 ? 14.988 10.496 1.821 1.00 90.44 90 ALA A CA 1
ATOM 672 C C . ALA A 1 90 ? 14.042 11.676 1.516 1.00 90.44 90 ALA A C 1
ATOM 674 O O . ALA A 1 90 ? 14.418 12.836 1.707 1.00 90.44 90 ALA A O 1
ATOM 675 N N . SER A 1 91 ? 12.831 11.414 1.018 1.00 88.38 91 SER A N 1
ATOM 676 C CA . SER A 1 91 ? 11.904 12.457 0.583 1.00 88.38 91 SER A CA 1
ATOM 677 C C . SER A 1 91 ? 11.104 13.070 1.747 1.00 88.38 91 SER A C 1
ATOM 679 O O . SER A 1 91 ? 10.755 12.380 2.709 1.00 88.38 91 SER A O 1
ATOM 681 N N . PRO A 1 92 ? 10.717 14.357 1.653 1.00 88.25 92 PRO A N 1
ATOM 682 C CA . PRO A 1 92 ? 9.781 14.965 2.602 1.00 88.25 92 PRO A CA 1
ATOM 683 C C . PRO A 1 92 ? 8.407 14.278 2.632 1.00 88.25 92 PRO A C 1
ATOM 685 O O . PRO A 1 92 ? 7.760 14.257 3.678 1.00 88.25 92 PRO A O 1
ATOM 688 N N . ASP A 1 93 ? 7.972 13.699 1.508 1.00 87.38 93 ASP A N 1
ATOM 689 C CA . ASP A 1 93 ? 6.675 13.019 1.404 1.00 87.38 93 ASP A CA 1
ATOM 690 C C . ASP A 1 93 ? 6.638 11.765 2.270 1.00 87.38 93 AS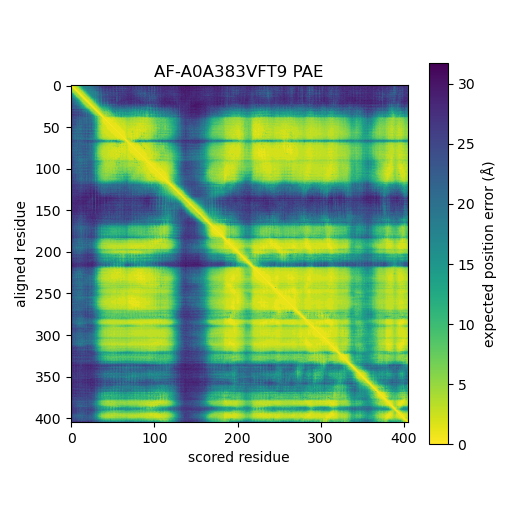P A C 1
ATOM 692 O O . ASP A 1 93 ? 5.604 11.461 2.859 1.00 87.38 93 ASP A O 1
ATOM 696 N N . TRP A 1 94 ? 7.765 11.060 2.399 1.00 90.69 94 TRP A N 1
ATOM 697 C CA . TRP A 1 94 ? 7.870 9.930 3.313 1.00 90.69 94 TRP A CA 1
ATOM 698 C C . TRP A 1 94 ? 7.666 10.367 4.760 1.00 90.69 94 TRP A C 1
ATOM 700 O O . TRP A 1 94 ? 6.851 9.777 5.465 1.00 90.69 94 TRP A O 1
ATOM 710 N N . LEU A 1 95 ? 8.309 11.456 5.192 1.00 90.25 95 LEU A N 1
ATOM 711 C CA . LEU A 1 95 ? 8.080 12.005 6.530 1.00 90.25 95 LEU A CA 1
ATOM 712 C C . LEU A 1 95 ? 6.606 12.397 6.730 1.00 90.25 95 LEU A C 1
ATOM 714 O O . LEU A 1 95 ? 6.021 12.104 7.773 1.00 90.25 95 LEU A O 1
ATOM 718 N N . GLN A 1 96 ? 5.985 13.025 5.729 1.00 87.94 96 GLN A N 1
ATOM 719 C CA . GLN A 1 96 ? 4.563 13.368 5.768 1.00 87.94 96 GLN A CA 1
ATOM 720 C C . GLN A 1 96 ? 3.671 12.118 5.830 1.00 87.94 96 GLN A C 1
ATOM 722 O O . GLN A 1 96 ? 2.676 12.100 6.559 1.00 87.94 96 GLN A O 1
ATOM 727 N N . LEU A 1 97 ? 4.030 11.054 5.116 1.00 88.88 97 LEU A N 1
ATOM 728 C CA . LEU A 1 97 ? 3.329 9.778 5.160 1.00 88.88 97 LEU A CA 1
ATOM 729 C C . LEU A 1 97 ? 3.444 9.144 6.551 1.00 88.88 97 LEU A C 1
ATOM 731 O O . LEU A 1 97 ? 2.426 8.795 7.142 1.00 88.88 97 LEU A O 1
ATOM 735 N N . GLN A 1 98 ? 4.643 9.091 7.135 1.00 90.56 98 GLN A N 1
ATOM 736 C CA . GLN A 1 98 ? 4.846 8.606 8.505 1.00 90.56 98 GLN A CA 1
ATOM 737 C C . GLN A 1 98 ? 4.008 9.403 9.515 1.00 90.56 98 GLN A C 1
ATOM 739 O O . GLN A 1 98 ? 3.345 8.823 10.378 1.00 90.56 98 GLN A O 1
ATOM 744 N N . GLN A 1 99 ? 3.973 10.732 9.384 1.00 89.06 99 GLN A N 1
ATOM 745 C CA . GLN A 1 99 ? 3.126 11.594 10.213 1.00 89.06 99 GLN A CA 1
ATOM 746 C C . GLN A 1 99 ? 1.636 11.297 10.020 1.00 89.06 99 GLN A C 1
ATOM 748 O O . GLN A 1 99 ? 0.885 11.309 10.996 1.00 89.06 99 GLN A O 1
ATOM 753 N N . THR A 1 100 ? 1.210 10.998 8.791 1.00 87.44 100 THR A N 1
ATOM 754 C CA . THR A 1 100 ? -0.173 10.621 8.467 1.00 87.44 100 THR A CA 1
ATOM 755 C C . THR A 1 100 ? -0.550 9.314 9.157 1.00 87.44 100 THR A C 1
ATOM 757 O O . THR A 1 100 ? -1.570 9.264 9.841 1.00 87.44 100 THR A O 1
ATOM 760 N N . PHE A 1 101 ? 0.309 8.294 9.090 1.00 91.06 101 PHE A N 1
ATOM 761 C CA . PHE A 1 101 ? 0.131 7.020 9.794 1.00 91.06 101 PHE A CA 1
ATOM 762 C C . PHE A 1 101 ? 0.050 7.220 11.316 1.00 91.06 101 PHE A C 1
ATOM 764 O O . PHE A 1 101 ? -0.872 6.727 11.973 1.00 91.06 101 PHE A O 1
ATOM 771 N N . GLN A 1 102 ? 0.968 7.992 11.901 1.00 90.50 102 GLN A N 1
ATOM 772 C CA . GLN A 1 102 ? 0.958 8.293 13.338 1.00 90.50 102 GLN A CA 1
ATOM 773 C C . GLN A 1 102 ? -0.281 9.091 13.765 1.00 90.50 102 GLN A C 1
ATOM 775 O O . GLN A 1 102 ? -0.817 8.893 14.857 1.00 90.50 102 GLN A O 1
ATOM 780 N N . LEU A 1 103 ? -0.739 10.028 12.933 1.00 87.25 103 LEU A N 1
ATOM 781 C CA . LEU A 1 103 ? -1.952 10.796 13.192 1.00 87.25 103 LEU A CA 1
ATOM 782 C C . LEU A 1 103 ? -3.197 9.908 13.109 1.00 87.25 103 LEU A C 1
ATOM 784 O O . LEU A 1 103 ? -4.035 9.996 14.005 1.00 87.25 103 LEU A O 1
ATOM 788 N N . ALA A 1 104 ? -3.276 9.026 12.109 1.00 87.00 104 ALA A N 1
ATOM 789 C CA . ALA A 1 104 ? -4.361 8.063 11.948 1.00 87.00 104 ALA A CA 1
ATOM 790 C C . ALA A 1 104 ? -4.508 7.183 13.199 1.00 87.00 104 ALA A C 1
ATOM 792 O O . ALA A 1 104 ? -5.579 7.142 13.803 1.00 87.00 104 ALA A O 1
ATOM 793 N N . ALA A 1 105 ? -3.408 6.578 13.662 1.00 88.75 105 ALA A N 1
ATOM 794 C CA . ALA A 1 105 ? -3.399 5.761 14.875 1.00 88.75 105 ALA A CA 1
ATOM 795 C C . ALA A 1 105 ? -3.834 6.564 16.116 1.00 88.75 105 ALA A C 1
ATOM 797 O O . ALA A 1 105 ? -4.695 6.128 16.877 1.00 88.75 105 ALA A O 1
ATOM 798 N N . ARG A 1 106 ? -3.312 7.786 16.309 1.00 89.25 106 ARG A N 1
ATOM 799 C CA . ARG A 1 106 ? -3.702 8.646 17.444 1.00 89.25 106 ARG A CA 1
ATOM 800 C C . ARG A 1 106 ? -5.183 9.016 17.427 1.00 89.25 106 ARG A C 1
ATOM 802 O O . ARG A 1 106 ? -5.817 9.018 18.482 1.00 89.25 106 ARG A O 1
ATOM 809 N N . GLN A 1 107 ? -5.731 9.348 16.263 1.00 87.25 107 GLN A N 1
ATOM 810 C CA . GLN A 1 107 ? -7.142 9.700 16.118 1.00 87.25 107 GLN A CA 1
ATOM 811 C C . GLN A 1 107 ? -8.055 8.489 16.315 1.00 87.25 107 GLN A C 1
ATOM 813 O O . GLN A 1 107 ? -9.097 8.620 16.959 1.00 87.25 107 GLN A O 1
ATOM 818 N N . HIS A 1 108 ? -7.664 7.319 15.807 1.00 88.44 108 HIS A N 1
ATOM 819 C CA . HIS A 1 108 ? -8.364 6.058 16.053 1.00 88.44 108 HIS A CA 1
ATOM 820 C C . HIS A 1 108 ? -8.409 5.742 17.553 1.00 88.44 108 HIS A C 1
ATOM 822 O O . HIS A 1 108 ? -9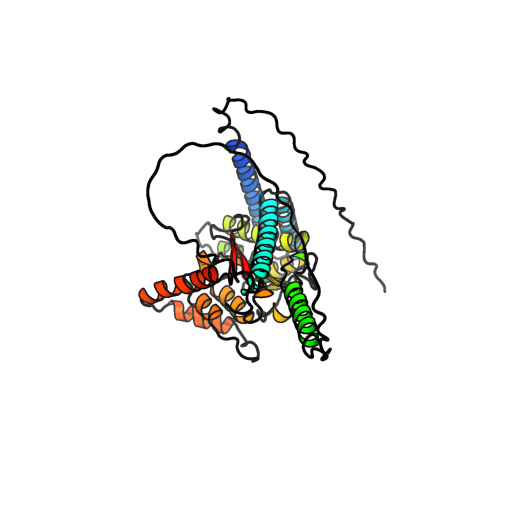.497 5.655 18.123 1.00 88.44 108 HIS A O 1
ATOM 828 N N . ASN A 1 109 ? -7.253 5.760 18.219 1.00 88.38 109 ASN A N 1
ATOM 829 C CA . ASN A 1 109 ? -7.127 5.482 19.651 1.00 88.38 109 ASN A CA 1
ATOM 830 C C . ASN A 1 109 ? -7.891 6.491 20.525 1.00 88.38 109 ASN A C 1
ATOM 832 O O . ASN A 1 109 ? -8.538 6.113 21.500 1.00 88.38 109 ASN A O 1
ATOM 836 N N . THR A 1 110 ? -7.855 7.780 20.173 1.00 86.69 110 THR A N 1
ATOM 837 C CA . THR A 1 110 ? -8.586 8.834 20.900 1.00 86.69 110 THR A CA 1
ATOM 838 C C . THR A 1 110 ? -10.096 8.639 20.788 1.00 86.69 110 THR A C 1
ATOM 840 O O . THR A 1 110 ? -10.816 8.761 21.777 1.00 86.69 110 THR A O 1
ATOM 843 N N . ALA A 1 111 ? -10.588 8.317 19.592 1.00 84.62 111 ALA A N 1
ATOM 844 C CA . ALA A 1 111 ? -12.006 8.072 19.378 1.00 84.62 111 ALA A CA 1
ATOM 845 C C . ALA A 1 111 ? -12.484 6.798 20.084 1.00 84.62 111 ALA A C 1
ATOM 847 O O . ALA A 1 111 ? -13.549 6.818 20.699 1.00 84.62 111 ALA A O 1
ATOM 848 N N . ALA A 1 112 ? -11.675 5.731 20.075 1.00 84.31 112 ALA A N 1
ATOM 849 C CA . ALA A 1 112 ? -11.943 4.536 20.867 1.00 84.31 112 ALA A CA 1
ATOM 850 C C . ALA A 1 112 ? -12.089 4.906 22.352 1.00 84.31 112 ALA A C 1
ATOM 852 O O . ALA A 1 112 ? -13.107 4.608 22.964 1.00 84.31 112 ALA A O 1
ATOM 853 N N . GLN A 1 113 ? -11.154 5.675 22.922 1.00 85.00 113 GLN A N 1
ATOM 854 C CA . GLN A 1 113 ? -11.238 6.125 24.319 1.00 85.00 113 GLN A CA 1
ATOM 855 C C . GLN A 1 113 ? -12.494 6.958 24.630 1.00 85.00 113 GLN A C 1
ATOM 857 O O . GLN A 1 113 ? -13.052 6.829 25.722 1.00 85.00 113 GLN A O 1
ATOM 862 N N . GLN A 1 114 ? -12.945 7.801 23.698 1.00 85.38 114 GLN A N 1
ATOM 863 C CA . GLN A 1 114 ? -14.153 8.616 23.864 1.00 85.38 114 GLN A CA 1
ATOM 864 C C . GLN A 1 114 ? -15.435 7.775 23.860 1.00 85.38 114 GLN A C 1
ATOM 866 O O . GLN A 1 114 ? -16.325 8.042 24.666 1.00 85.38 114 GLN A O 1
ATOM 871 N N . ALA A 1 115 ? -15.516 6.738 23.021 1.00 81.56 115 ALA A N 1
ATOM 872 C CA . ALA A 1 115 ? -16.682 5.856 22.940 1.00 81.56 115 ALA A CA 1
ATOM 873 C C . ALA A 1 115 ? -16.959 5.093 24.252 1.00 81.56 115 ALA A C 1
ATOM 875 O O . ALA A 1 115 ? -18.105 4.759 24.543 1.00 81.56 115 ALA A O 1
ATOM 876 N N . PHE A 1 116 ? -15.930 4.858 25.075 1.00 74.94 116 PHE A N 1
ATOM 877 C CA . PHE A 1 116 ? -16.059 4.155 26.357 1.00 74.94 116 PHE A CA 1
ATOM 878 C C . PHE A 1 116 ? -16.316 5.055 27.565 1.00 74.94 116 PHE A C 1
ATOM 880 O O . PHE A 1 116 ? -16.470 4.526 28.669 1.00 74.94 116 PHE A O 1
ATOM 887 N N . GLN A 1 117 ? -16.351 6.384 27.421 1.00 76.50 117 GLN A N 1
ATOM 888 C CA . GLN A 1 117 ? -16.689 7.229 28.564 1.00 76.50 117 GLN A CA 1
ATOM 889 C C . GLN A 1 117 ? -18.167 7.011 28.925 1.00 76.50 117 GLN A C 1
ATOM 891 O O . GLN A 1 117 ? -19.043 7.336 28.121 1.00 76.50 117 GLN A O 1
ATOM 896 N N . PRO A 1 118 ? -18.480 6.441 30.108 1.00 68.19 118 PRO A N 1
ATOM 897 C CA . PRO A 1 118 ? -19.858 6.173 30.479 1.00 68.19 118 PRO A CA 1
ATOM 898 C C . PRO A 1 118 ? -20.628 7.495 30.515 1.00 68.19 118 PRO A C 1
ATOM 900 O O . PRO A 1 118 ? -20.185 8.461 31.139 1.00 68.19 118 PRO A O 1
ATOM 903 N N . ALA A 1 119 ? -21.815 7.523 29.901 1.00 67.12 119 ALA A N 1
ATOM 904 C CA . ALA A 1 119 ? -22.705 8.692 29.859 1.00 67.12 119 ALA A CA 1
ATOM 905 C C . ALA A 1 119 ? -23.068 9.260 31.254 1.00 67.12 119 ALA A C 1
ATOM 907 O O . ALA A 1 119 ? -23.613 10.358 31.369 1.00 67.12 119 ALA A O 1
ATOM 908 N N . ASN A 1 120 ? -22.707 8.543 32.320 1.00 59.47 120 ASN A N 1
ATOM 909 C CA . ASN A 1 120 ? -22.931 8.878 33.721 1.00 59.47 120 ASN A CA 1
ATOM 910 C C . ASN A 1 120 ? -22.175 10.116 34.235 1.00 59.47 120 ASN A C 1
ATOM 912 O O . ASN A 1 120 ? -22.448 10.541 35.349 1.00 59.47 120 ASN A O 1
ATOM 916 N N . ALA A 1 121 ? -21.283 10.742 33.461 1.00 54.56 121 ALA A N 1
ATOM 917 C CA . ALA A 1 121 ? -20.675 12.021 33.855 1.00 54.56 121 ALA A CA 1
ATOM 918 C C . ALA A 1 121 ? -21.521 13.261 33.492 1.00 54.56 121 ALA A C 1
ATOM 920 O O . ALA A 1 121 ? -21.159 14.375 33.862 1.00 54.56 121 ALA A O 1
ATOM 921 N N . ARG A 1 122 ? -22.658 13.105 32.793 1.00 55.56 122 ARG A N 1
ATOM 922 C CA . ARG A 1 122 ? -23.599 14.218 32.537 1.00 55.56 122 ARG A CA 1
ATOM 923 C C . ARG A 1 122 ? -24.646 14.413 33.640 1.00 55.56 122 ARG A C 1
ATOM 925 O O . ARG A 1 122 ? -25.547 15.235 33.480 1.00 55.56 122 ARG A O 1
ATOM 932 N N . SER A 1 123 ? -24.543 13.703 34.763 1.00 57.50 123 SER A N 1
ATOM 933 C CA . SER A 1 123 ? -25.438 13.927 35.895 1.00 57.50 123 SER A CA 1
ATOM 934 C C . SER A 1 123 ? -25.075 15.204 36.663 1.00 57.50 123 SER A C 1
ATOM 936 O O . SER A 1 123 ? -23.982 15.331 37.209 1.00 57.50 123 SER A O 1
ATOM 938 N N . SER A 1 124 ? -26.075 16.084 36.749 1.00 54.59 124 SER A N 1
ATOM 939 C CA . SER A 1 124 ? -26.349 17.024 37.844 1.00 54.59 124 SER A CA 1
ATOM 940 C C . SER A 1 124 ? -25.439 18.244 38.028 1.00 54.59 124 SER A C 1
ATOM 942 O O . SER A 1 124 ? -24.762 18.385 39.042 1.00 54.59 124 SER A O 1
ATOM 944 N N . SER A 1 125 ? -25.579 19.229 37.140 1.00 56.09 125 SER A N 1
ATOM 945 C CA . SER A 1 125 ? -25.499 20.639 37.556 1.00 56.09 125 SER A CA 1
ATOM 946 C C . SER A 1 125 ? -26.497 21.519 36.796 1.00 56.09 125 SER A C 1
ATOM 948 O O . SER A 1 125 ? -26.163 22.597 36.312 1.00 56.09 125 SER A O 1
ATOM 950 N N . SER A 1 126 ? -27.751 21.078 36.679 1.00 52.91 126 SER A N 1
ATOM 951 C CA . SER A 1 126 ? -28.861 21.978 36.359 1.00 52.91 126 SER A CA 1
ATOM 952 C C . SER A 1 126 ? -29.315 22.671 37.645 1.00 52.91 126 SER A C 1
ATOM 954 O O . SER A 1 126 ? -30.361 22.345 38.203 1.00 52.91 126 SER A O 1
ATOM 956 N N . ASN A 1 127 ? -28.505 23.610 38.138 1.00 58.09 127 ASN A N 1
ATOM 957 C CA . ASN A 1 127 ? -29.004 24.614 39.068 1.00 58.09 127 ASN A CA 1
ATOM 958 C C . ASN A 1 127 ? -29.794 25.620 38.227 1.00 58.09 127 ASN A C 1
ATOM 960 O O . ASN A 1 127 ? -29.236 26.468 37.532 1.00 58.09 127 ASN A O 1
ATOM 964 N N . THR A 1 128 ? -31.111 25.452 38.227 1.00 53.53 128 THR A N 1
ATOM 965 C CA . THR A 1 128 ? -32.090 26.379 37.666 1.00 53.53 128 THR A CA 1
ATOM 966 C C . THR A 1 128 ? -32.045 27.705 38.424 1.00 53.53 128 THR A C 1
ATOM 968 O O . THR A 1 128 ? -32.830 27.938 39.342 1.00 53.53 128 THR A O 1
ATOM 971 N N . SER A 1 129 ? -31.145 28.599 38.024 1.00 54.09 129 SER A N 1
ATOM 972 C CA . SER A 1 129 ? -31.261 30.025 38.325 1.00 54.09 129 SER A CA 1
ATOM 973 C C . SER A 1 129 ? -32.293 30.625 37.373 1.00 54.09 129 SER A C 1
ATOM 975 O O . SER A 1 129 ? -32.021 30.848 36.195 1.00 54.09 129 SER A O 1
ATOM 977 N N . ARG A 1 130 ? -33.505 30.851 37.885 1.00 53.12 130 ARG A N 1
ATOM 978 C CA . ARG A 1 130 ? -34.546 31.671 37.248 1.00 53.12 130 ARG A CA 1
ATOM 979 C C . ARG A 1 130 ? -33.967 33.023 36.788 1.00 53.12 130 ARG A C 1
ATOM 981 O O . ARG A 1 130 ? -33.383 33.711 37.623 1.00 53.12 130 ARG A O 1
ATOM 988 N N . PRO A 1 131 ? -34.209 33.485 35.550 1.00 53.28 131 PRO A N 1
ATOM 989 C CA . PRO A 1 131 ? -34.073 34.895 35.226 1.00 53.28 131 PRO A CA 1
ATOM 990 C C . PRO A 1 131 ? -35.368 35.616 35.631 1.00 53.28 131 PRO A C 1
ATOM 992 O O . PRO A 1 131 ? -36.376 35.549 34.929 1.00 53.28 131 PRO A O 1
ATOM 995 N N . SER A 1 132 ? -35.370 36.293 36.782 1.00 56.94 132 SER A N 1
ATOM 996 C CA . SER A 1 132 ? -36.345 37.358 37.041 1.00 56.94 132 SER A CA 1
ATOM 997 C C . SER A 1 132 ? -35.861 38.630 36.351 1.00 56.94 132 SER A C 1
ATOM 999 O O . SER A 1 132 ? -34.761 39.105 36.632 1.00 56.94 132 SER A O 1
ATOM 1001 N N . GLY A 1 133 ? -36.665 39.166 35.436 1.00 52.16 133 GLY A N 1
ATOM 1002 C CA . GLY A 1 133 ? -36.393 40.453 34.805 1.00 52.16 133 GLY A CA 1
ATOM 1003 C C . GLY A 1 133 ? -36.463 41.620 35.793 1.00 52.16 133 GLY A C 1
ATOM 1004 O O . GLY A 1 133 ? -37.279 41.596 36.704 1.00 52.16 133 GLY A O 1
ATOM 1005 N N . SER A 1 134 ? -35.611 42.628 35.584 1.00 45.25 134 SER A N 1
ATOM 1006 C CA . SER A 1 134 ? -35.976 44.044 35.396 1.00 45.25 134 SER A CA 1
ATOM 1007 C C . SER A 1 134 ? -34.751 44.948 35.611 1.00 45.25 134 SER A C 1
ATOM 1009 O O . SER A 1 134 ? -34.334 45.144 36.744 1.00 45.25 134 SER A O 1
ATOM 1011 N N . SER A 1 135 ? -34.267 45.541 34.516 1.00 48.66 135 SER A N 1
ATOM 1012 C CA . SER A 1 135 ? -33.789 46.932 34.407 1.00 48.66 135 SER A CA 1
ATOM 1013 C C . SER A 1 135 ? -32.594 47.465 35.242 1.00 48.66 135 SER A C 1
ATOM 1015 O O . SER A 1 135 ? -32.171 46.857 36.218 1.00 48.66 135 SER A O 1
ATOM 1017 N N . PRO A 1 136 ? -31.981 48.586 34.785 1.00 66.88 136 PRO A N 1
ATOM 1018 C CA . PRO A 1 136 ? -30.566 48.907 34.983 1.00 66.88 136 PRO A CA 1
ATOM 1019 C C . PRO A 1 136 ? -30.320 50.056 35.983 1.00 66.88 136 PRO A C 1
ATOM 1021 O O . PRO A 1 136 ? -31.262 50.673 36.468 1.00 66.88 136 PRO A O 1
ATOM 1024 N N . TRP A 1 137 ? -29.031 50.374 36.181 1.00 47.97 137 TRP A N 1
ATOM 1025 C CA . TRP A 1 137 ? -28.424 51.454 36.986 1.00 47.97 137 TRP A CA 1
ATOM 1026 C C . TRP A 1 137 ? -28.066 51.099 38.435 1.00 47.97 137 TRP A C 1
ATOM 1028 O O . TRP A 1 137 ? -28.916 50.733 39.236 1.00 47.97 137 TRP A O 1
ATOM 1038 N N . GLY A 1 138 ? -26.792 51.310 38.790 1.00 39.00 138 GLY A N 1
ATOM 1039 C CA . GLY A 1 138 ? -26.374 51.422 40.188 1.00 39.00 138 GLY A CA 1
ATOM 1040 C C . GLY A 1 138 ? -24.946 50.966 40.469 1.00 39.00 138 GLY A C 1
ATOM 1041 O O . GLY A 1 138 ? -24.700 49.792 40.715 1.00 39.00 138 GLY A O 1
ATOM 1042 N N . PHE A 1 139 ? -24.014 51.920 40.483 1.00 50.22 139 PHE A N 1
ATOM 1043 C CA . PHE A 1 139 ? -22.729 51.818 41.180 1.00 50.22 139 PHE A CA 1
ATOM 1044 C C . PHE A 1 139 ? -22.909 51.332 42.630 1.00 50.22 139 PHE A C 1
ATOM 1046 O O . PHE A 1 139 ? -23.785 51.852 43.313 1.00 50.22 139 PHE A O 1
ATOM 1053 N N . ALA A 1 140 ? -22.010 50.475 43.133 1.00 40.47 140 ALA A N 1
ATOM 1054 C CA . ALA A 1 140 ? -21.391 50.644 44.459 1.00 40.47 140 ALA A CA 1
ATOM 1055 C C . ALA A 1 140 ? -20.345 49.560 44.774 1.00 40.47 140 ALA A C 1
ATOM 1057 O O . ALA A 1 140 ? -20.599 48.361 44.696 1.00 40.47 140 ALA A O 1
ATOM 1058 N N . LEU A 1 141 ? -19.181 50.033 45.225 1.00 50.34 141 LEU A N 1
ATOM 1059 C CA . LEU A 1 141 ? -18.209 49.305 46.036 1.00 50.34 141 LEU A CA 1
ATOM 1060 C C . LEU A 1 141 ? -18.840 48.739 47.321 1.00 50.34 141 LEU A C 1
ATOM 1062 O O . LEU A 1 141 ? -19.602 49.451 47.974 1.00 50.34 141 LEU A O 1
ATOM 1066 N N . ARG A 1 142 ? -18.367 47.569 47.779 1.00 38.84 142 ARG A N 1
ATOM 1067 C CA . ARG A 1 142 ? -17.896 47.336 49.165 1.00 38.84 142 ARG A CA 1
ATOM 1068 C C . ARG A 1 142 ? -17.341 45.916 49.348 1.00 38.84 142 ARG A C 1
ATOM 1070 O O . ARG A 1 142 ? -17.963 44.937 48.956 1.00 38.84 142 ARG A O 1
ATOM 1077 N N . GLN A 1 143 ? -16.163 45.846 49.970 1.00 39.41 143 GLN A N 1
ATOM 1078 C CA . GLN A 1 143 ? -15.591 44.644 50.586 1.00 39.41 143 GLN A CA 1
ATOM 1079 C C . GLN A 1 143 ? -16.262 44.344 51.964 1.00 39.41 143 GLN A C 1
ATOM 1081 O O . GLN A 1 143 ? -17.335 44.877 52.243 1.00 39.41 143 GLN A O 1
ATOM 1086 N N . PRO A 1 144 ? -15.642 43.556 52.869 1.00 63.34 144 PRO A N 1
ATOM 1087 C CA . PRO A 1 144 ? -15.935 42.155 53.150 1.00 63.34 144 PRO A CA 1
ATOM 1088 C C . PRO A 1 144 ? -16.588 41.991 54.540 1.00 63.34 144 PRO A C 1
ATOM 1090 O O . PRO A 1 144 ? -16.634 42.931 55.334 1.00 63.34 144 PRO A O 1
ATOM 1093 N N . LYS A 1 145 ? -17.032 40.782 54.904 1.00 37.28 145 LYS A N 1
ATOM 1094 C CA . LYS A 1 145 ? -17.181 40.440 56.327 1.00 37.28 145 LYS A CA 1
ATOM 1095 C C . LYS A 1 145 ? -17.085 38.941 56.579 1.00 37.28 145 LYS A C 1
ATOM 1097 O O . LYS A 1 145 ? -17.881 38.154 56.082 1.00 37.28 145 LYS A O 1
ATOM 1102 N N . GLN A 1 146 ? -16.083 38.601 57.384 1.00 49.56 146 GLN A N 1
ATOM 1103 C CA . GLN A 1 146 ? -16.014 37.388 58.185 1.00 49.56 146 GLN A CA 1
ATOM 1104 C C . GLN A 1 146 ? -17.260 37.275 59.066 1.00 49.56 146 GLN A C 1
ATOM 1106 O O . GLN A 1 146 ? -17.693 38.280 59.632 1.00 49.56 146 GLN A O 1
ATOM 1111 N N . GLN A 1 147 ? -17.738 36.052 59.281 1.00 41.53 147 GLN A N 1
ATOM 1112 C CA . GLN A 1 147 ? -18.323 35.661 60.558 1.00 41.53 147 GLN A CA 1
ATOM 1113 C C . GLN A 1 147 ? -18.190 34.149 60.748 1.00 41.53 147 GLN A C 1
ATOM 1115 O O . GLN A 1 147 ? -18.682 33.346 59.961 1.00 41.53 147 GLN A O 1
ATOM 1120 N N . ALA A 1 148 ? -17.458 33.806 61.802 1.00 47.38 148 ALA A N 1
ATOM 1121 C CA . ALA A 1 148 ? -17.443 32.505 62.438 1.00 47.38 148 ALA A CA 1
ATOM 1122 C C . ALA A 1 148 ? -18.741 32.304 63.232 1.00 47.38 148 ALA A C 1
ATOM 1124 O O . ALA A 1 148 ? -19.187 33.249 63.880 1.00 47.38 148 ALA A O 1
ATOM 1125 N N . ALA A 1 149 ? -19.276 31.081 63.255 1.00 40.50 149 ALA A N 1
ATOM 1126 C CA . ALA A 1 149 ? -20.029 30.548 64.391 1.00 40.50 149 ALA A CA 1
ATOM 1127 C C . ALA A 1 149 ? -20.246 29.027 64.256 1.00 40.50 149 ALA A C 1
ATOM 1129 O O . ALA A 1 149 ? -20.925 28.567 63.349 1.00 40.50 149 ALA A O 1
ATOM 1130 N N . GLN A 1 150 ? -19.636 28.304 65.199 1.00 41.31 150 GLN A N 1
ATOM 1131 C CA . GLN A 1 150 ? -20.264 27.319 66.092 1.00 41.31 150 GLN A CA 1
ATOM 1132 C C . GLN A 1 150 ? -20.891 26.032 65.510 1.00 41.31 150 GLN A C 1
ATOM 1134 O O . GLN A 1 150 ? -21.896 26.036 64.809 1.00 41.31 150 GLN A O 1
ATOM 1139 N N . GLN A 1 151 ? -20.296 24.910 65.945 1.00 42.75 151 GLN A N 1
ATOM 1140 C CA . GLN A 1 151 ? -20.922 23.587 66.086 1.00 42.75 151 GLN A CA 1
ATOM 1141 C C . GLN A 1 151 ? -22.144 23.655 67.031 1.00 42.75 151 GLN A C 1
ATOM 1143 O O . GLN A 1 151 ? -22.228 24.589 67.833 1.00 42.75 151 GLN A O 1
ATOM 1148 N N . PRO A 1 152 ? -23.038 22.646 67.013 1.00 55.44 152 PRO A N 1
ATOM 1149 C CA . PRO A 1 152 ? -22.868 21.570 67.999 1.00 55.44 152 PRO A CA 1
ATOM 1150 C C . PRO A 1 152 ? -23.247 20.146 67.529 1.00 55.44 152 PRO A C 1
ATOM 1152 O O . PRO A 1 152 ? -24.025 19.939 66.606 1.00 55.44 152 PRO A O 1
ATOM 1155 N N . GLU A 1 153 ? -22.641 19.191 68.239 1.00 39.72 153 GLU A N 1
ATOM 1156 C CA . GLU A 1 153 ? -23.189 17.925 68.760 1.00 39.72 153 GLU A CA 1
ATOM 1157 C C . GLU A 1 153 ? -23.825 16.858 67.845 1.00 39.72 153 GLU A C 1
ATOM 1159 O O . GLU A 1 153 ? -24.947 16.948 67.361 1.00 39.72 153 GLU A O 1
ATOM 1164 N N . GLN A 1 154 ? -23.078 15.749 67.760 1.00 48.28 154 GLN A N 1
ATOM 1165 C CA . GLN A 1 154 ? -23.470 14.396 68.182 1.00 48.28 154 GLN A CA 1
ATOM 1166 C C . GLN A 1 154 ? -24.954 14.000 68.084 1.00 48.28 154 GLN A C 1
ATOM 1168 O O . GLN A 1 154 ? -25.740 14.285 68.981 1.00 48.28 154 GLN A O 1
ATOM 1173 N N . GLN A 1 155 ? -25.254 13.089 67.151 1.00 41.75 155 GLN A N 1
ATOM 1174 C CA . GLN A 1 155 ? -26.112 11.943 67.465 1.00 41.75 155 GLN A CA 1
ATOM 1175 C C . GLN A 1 155 ? -25.505 10.642 66.936 1.00 41.75 155 GLN A C 1
ATOM 1177 O O . GLN A 1 155 ? -25.497 10.331 65.747 1.00 41.75 155 GLN A O 1
ATOM 1182 N N . ASN A 1 156 ? -24.988 9.896 67.908 1.00 53.16 156 ASN A N 1
ATOM 1183 C CA . ASN A 1 156 ? -24.671 8.482 67.866 1.00 53.16 156 ASN A CA 1
ATOM 1184 C C . ASN A 1 156 ? -25.926 7.704 67.435 1.00 53.16 156 ASN A C 1
ATOM 1186 O O . ASN A 1 156 ? -26.911 7.660 68.170 1.00 53.16 156 ASN A O 1
ATOM 1190 N N . SER A 1 157 ? -25.895 7.079 66.262 1.00 47.66 157 SER A N 1
ATOM 1191 C CA . SER A 1 157 ? -26.839 6.022 65.903 1.00 47.66 157 SER A CA 1
ATOM 1192 C C . SER A 1 157 ? -26.047 4.832 65.375 1.00 47.66 157 SER A C 1
ATOM 1194 O O . SER A 1 157 ? -25.345 4.886 64.367 1.00 47.66 157 SER A O 1
ATOM 1196 N N . SER A 1 158 ? -26.112 3.768 66.163 1.00 56.06 158 SER A N 1
ATOM 1197 C CA . SER A 1 158 ? -25.577 2.434 65.942 1.00 56.06 158 SER A CA 1
ATOM 1198 C C . SER A 1 158 ? -26.084 1.883 64.609 1.00 56.06 158 SER A C 1
ATOM 1200 O O . SER A 1 158 ? -27.185 1.344 64.512 1.00 56.06 158 SER A O 1
ATOM 1202 N N . SER A 1 159 ? -25.272 2.038 63.563 1.00 53.41 159 SER A N 1
ATOM 1203 C CA . SER A 1 159 ? -25.547 1.458 62.254 1.00 53.41 159 SER A CA 1
ATOM 1204 C C . SER A 1 159 ? -25.114 -0.004 62.252 1.00 53.41 159 SER A C 1
ATOM 1206 O O . SER A 1 159 ? -23.939 -0.352 62.346 1.00 53.41 159 SER A O 1
ATOM 1208 N N . SER A 1 160 ? -26.117 -0.871 62.176 1.00 51.19 160 SER A N 1
ATOM 1209 C CA . SER A 1 160 ? -25.986 -2.286 61.865 1.00 51.19 160 SER A CA 1
ATOM 1210 C C . SER A 1 160 ? -25.153 -2.463 60.593 1.00 51.19 160 SER A C 1
ATOM 1212 O O . SER A 1 160 ? -25.598 -2.108 59.499 1.00 51.19 160 SER A O 1
ATOM 1214 N N . SER A 1 161 ? -23.952 -3.012 60.742 1.00 53.75 161 SER A N 1
ATOM 1215 C CA . SER A 1 161 ? -23.060 -3.419 59.661 1.00 53.75 161 SER A CA 1
ATOM 1216 C C . SER A 1 161 ? -23.610 -4.670 58.973 1.00 53.75 161 SER A C 1
ATOM 1218 O O . SER A 1 161 ? -23.151 -5.789 59.193 1.00 53.75 161 SER A O 1
ATOM 1220 N N . TRP A 1 162 ? -24.619 -4.486 58.122 1.00 54.06 162 TRP A N 1
ATOM 1221 C CA . TRP A 1 162 ? -24.976 -5.502 57.139 1.00 54.06 162 TRP A CA 1
ATOM 1222 C C . TRP A 1 162 ? -23.831 -5.591 56.120 1.00 54.06 162 TRP A C 1
ATOM 1224 O O . TRP A 1 162 ? -23.437 -4.558 55.573 1.00 54.06 162 TRP A O 1
ATOM 1234 N N . PRO A 1 163 ? -23.261 -6.779 55.858 1.00 54.72 163 PRO A N 1
ATOM 1235 C CA . PRO A 1 163 ? -22.244 -6.932 54.830 1.00 54.72 163 PRO A CA 1
ATOM 1236 C C . PRO A 1 163 ? -22.887 -6.624 53.478 1.00 54.72 163 PRO A C 1
ATOM 1238 O O . PRO A 1 163 ? -23.697 -7.406 52.992 1.00 54.72 163 PRO A O 1
ATOM 1241 N N . THR A 1 164 ? -22.564 -5.468 52.894 1.00 61.06 164 THR A N 1
ATOM 1242 C CA . THR A 1 164 ? -23.074 -5.015 51.595 1.00 61.06 164 THR A CA 1
ATOM 1243 C C . THR A 1 164 ? -22.706 -6.041 50.514 1.00 61.06 164 THR A C 1
ATOM 1245 O O . THR A 1 164 ? -21.549 -6.086 50.083 1.00 61.06 164 THR A O 1
ATOM 1248 N N . PRO A 1 165 ? -23.644 -6.873 50.029 1.00 57.22 165 PRO A N 1
ATOM 1249 C CA . PRO A 1 165 ? -23.333 -7.935 49.091 1.00 57.22 165 PRO A CA 1
ATOM 1250 C C . PRO A 1 165 ? -23.479 -7.380 47.672 1.00 57.22 165 PRO A C 1
ATOM 1252 O O . PRO A 1 165 ? -24.501 -7.583 47.032 1.00 57.22 165 PRO A O 1
ATOM 1255 N N . ALA A 1 166 ? -22.504 -6.596 47.192 1.00 60.16 166 ALA A N 1
ATOM 1256 C CA . ALA A 1 166 ? -22.539 -6.099 45.802 1.00 60.16 166 ALA A CA 1
ATOM 1257 C C . ALA A 1 166 ? -21.212 -5.577 45.208 1.00 60.16 166 ALA A C 1
ATOM 1259 O O . ALA A 1 166 ? -21.217 -5.084 44.080 1.00 60.16 166 ALA A O 1
ATOM 1260 N N . GLN A 1 167 ? -20.073 -5.625 45.912 1.00 60.38 167 GLN A N 1
ATOM 1261 C CA . GLN A 1 167 ? -18.836 -5.005 45.395 1.00 60.38 167 GLN A CA 1
ATOM 1262 C C . GLN A 1 167 ? -17.999 -5.906 44.469 1.00 60.38 167 GLN A C 1
ATOM 1264 O O . GLN A 1 167 ? -17.319 -5.386 43.585 1.00 60.38 167 GLN A O 1
ATOM 1269 N N . ALA A 1 168 ? -18.094 -7.233 44.590 1.00 62.69 168 ALA A N 1
ATOM 1270 C CA . ALA A 1 168 ? -17.311 -8.169 43.774 1.00 62.69 168 ALA A CA 1
ATOM 1271 C C . ALA A 1 168 ? -17.575 -8.106 42.243 1.00 62.69 168 ALA A C 1
ATOM 1273 O O . ALA A 1 168 ? -16.599 -8.093 41.491 1.00 62.69 168 ALA A O 1
ATOM 1274 N N . PRO A 1 169 ? -18.823 -7.980 41.731 1.00 73.94 169 PRO A N 1
ATOM 1275 C CA . PRO A 1 169 ? -19.048 -7.964 40.280 1.00 73.94 169 PRO A CA 1
ATOM 1276 C C . PRO A 1 169 ? -18.488 -6.714 39.577 1.00 73.94 169 PRO A C 1
ATOM 1278 O O . PRO A 1 169 ? -18.166 -6.762 38.391 1.00 73.94 169 PRO A O 1
ATOM 1281 N N . ARG A 1 170 ? -18.308 -5.594 40.296 1.00 79.19 170 ARG A N 1
ATOM 1282 C CA . ARG A 1 170 ? -17.796 -4.346 39.701 1.00 79.19 170 ARG A CA 1
ATOM 1283 C C . ARG A 1 170 ? -16.312 -4.415 39.340 1.00 79.19 170 ARG A C 1
ATOM 1285 O O . ARG A 1 170 ? -15.923 -3.828 38.333 1.00 79.19 170 ARG A O 1
ATOM 1292 N N . GLN A 1 171 ? -15.490 -5.124 40.115 1.00 79.38 171 GLN A N 1
ATOM 1293 C CA . GLN A 1 171 ? -14.060 -5.262 39.804 1.00 79.38 171 GLN A CA 1
ATOM 1294 C C . GLN A 1 171 ? -13.826 -6.128 38.565 1.00 79.38 171 GLN A C 1
ATOM 1296 O O . GLN A 1 171 ? -13.029 -5.760 37.704 1.00 79.38 171 GLN A O 1
ATOM 1301 N N . GLN A 1 172 ? -14.563 -7.232 38.431 1.00 83.31 172 GLN A N 1
ATOM 1302 C CA . GLN A 1 172 ? -14.420 -8.136 37.289 1.00 83.31 172 GLN A CA 1
ATOM 1303 C C . GLN A 1 172 ? -14.864 -7.465 35.979 1.00 83.31 172 GLN A C 1
ATOM 1305 O O . GLN A 1 172 ? -14.186 -7.579 34.957 1.00 83.31 172 GLN A O 1
ATOM 1310 N N . GLN A 1 173 ? -15.941 -6.672 36.031 1.00 83.44 173 GLN A N 1
ATOM 1311 C CA . GLN A 1 173 ? -16.397 -5.876 34.891 1.00 83.44 173 GLN A CA 1
ATOM 1312 C C . GLN A 1 173 ? -15.388 -4.779 34.503 1.00 83.44 173 GLN A C 1
ATOM 1314 O O . GLN A 1 173 ? -15.137 -4.568 33.317 1.00 83.44 173 GLN A O 1
ATOM 1319 N N . GLN A 1 174 ? -14.758 -4.110 35.477 1.00 83.31 174 GLN A N 1
ATOM 1320 C CA . GLN A 1 174 ? -13.711 -3.116 35.203 1.00 83.31 174 GLN A CA 1
ATOM 1321 C C . GLN A 1 174 ? -12.454 -3.738 34.582 1.00 83.31 174 GLN A C 1
ATOM 1323 O O . GLN A 1 174 ? -11.886 -3.149 33.661 1.00 83.31 174 GLN A O 1
ATOM 1328 N N . GLN A 1 175 ? -12.040 -4.925 35.036 1.00 84.25 175 GLN A N 1
ATOM 1329 C CA . GLN A 1 175 ? -10.900 -5.644 34.458 1.00 84.25 175 GLN A CA 1
ATOM 1330 C C . GLN A 1 175 ? -11.162 -6.088 33.017 1.00 84.25 175 GLN A C 1
ATOM 1332 O O . GLN A 1 175 ? -10.323 -5.833 32.154 1.00 84.25 175 GLN A O 1
ATOM 1337 N N . GLN A 1 176 ? -12.328 -6.677 32.724 1.00 84.12 176 GLN A N 1
ATOM 1338 C CA . GLN A 1 176 ? -12.689 -7.026 31.343 1.00 84.12 176 GLN A CA 1
ATOM 1339 C C . GLN A 1 176 ? -12.714 -5.790 30.439 1.00 84.12 176 GLN A C 1
ATOM 1341 O O . GLN A 1 176 ? -12.188 -5.820 29.328 1.00 84.12 176 GLN A O 1
ATOM 1346 N N . GLN A 1 177 ? -13.245 -4.670 30.931 1.00 80.88 177 GLN A N 1
ATOM 1347 C CA . GLN A 1 177 ? -13.285 -3.427 30.166 1.00 80.88 177 GLN A CA 1
ATOM 1348 C C . GLN A 1 177 ? -11.892 -2.803 29.958 1.00 80.88 177 GLN A C 1
ATOM 1350 O O . GLN A 1 177 ? -11.661 -2.123 28.959 1.00 80.88 177 GLN A O 1
ATOM 1355 N N . GLN A 1 178 ? -10.944 -3.002 30.880 1.00 79.50 178 GLN A N 1
ATOM 1356 C CA . GLN A 1 178 ? -9.546 -2.603 30.678 1.00 79.50 178 GLN A CA 1
ATOM 1357 C C . GLN A 1 178 ? -8.835 -3.488 29.651 1.00 79.50 178 GLN A C 1
ATOM 1359 O O . GLN A 1 178 ? -8.120 -2.957 28.805 1.00 79.50 178 GLN A O 1
ATOM 1364 N N . GLN A 1 179 ? -9.060 -4.804 29.678 1.00 79.19 179 GLN A N 1
ATOM 1365 C CA . GLN A 1 179 ? -8.494 -5.717 28.681 1.00 79.19 179 GLN A CA 1
ATOM 1366 C C . GLN A 1 179 ? -9.026 -5.413 27.275 1.00 79.19 179 GLN A C 1
ATOM 1368 O O . GLN A 1 179 ? -8.240 -5.309 26.338 1.00 79.19 179 GLN A O 1
ATOM 1373 N N . GLN A 1 180 ? -10.330 -5.151 27.136 1.00 77.44 180 GLN A N 1
ATOM 1374 C CA . GLN A 1 180 ? -10.917 -4.716 25.862 1.00 77.44 180 GLN A CA 1
ATOM 1375 C C . GLN A 1 180 ? -10.315 -3.394 25.365 1.00 77.44 180 GLN A C 1
ATOM 1377 O O . GLN A 1 180 ? -10.073 -3.246 24.171 1.00 77.44 180 GLN A O 1
ATOM 1382 N N . ARG A 1 181 ? -10.008 -2.448 26.266 1.00 72.44 181 ARG A N 1
ATOM 1383 C CA . ARG A 1 181 ? -9.338 -1.188 25.897 1.00 72.44 181 ARG A CA 1
ATOM 1384 C C . ARG A 1 181 ? -7.932 -1.401 25.348 1.00 72.44 181 ARG A C 1
ATOM 1386 O O . ARG A 1 181 ? -7.560 -0.731 24.393 1.00 72.44 181 ARG A O 1
ATOM 1393 N N . GLN A 1 182 ? -7.162 -2.312 25.939 1.00 71.50 182 GLN A N 1
ATOM 1394 C CA . GLN A 1 182 ? -5.808 -2.611 25.466 1.00 71.50 182 GLN A CA 1
ATOM 1395 C C . GLN A 1 182 ? -5.822 -3.305 24.099 1.00 71.50 182 GLN A C 1
ATOM 1397 O O . GLN A 1 182 ? -4.957 -3.034 23.277 1.00 71.50 182 GLN A O 1
ATOM 1402 N N . GLN A 1 183 ? -6.834 -4.132 23.825 1.00 70.19 183 GLN A N 1
ATOM 1403 C CA . GLN A 1 183 ? -6.989 -4.816 22.535 1.00 70.19 183 GLN A CA 1
ATOM 1404 C C . GLN A 1 183 ? -7.403 -3.890 21.382 1.00 70.19 183 GLN A C 1
ATOM 1406 O O . GLN A 1 183 ? -7.265 -4.270 20.225 1.00 70.19 183 GLN A O 1
ATOM 1411 N N . GLN A 1 184 ? -7.916 -2.691 21.672 1.00 70.88 184 GLN A N 1
ATOM 1412 C CA . GLN A 1 184 ? -8.394 -1.751 20.650 1.00 70.88 184 GLN A CA 1
ATOM 1413 C C . GLN A 1 184 ? -7.398 -0.643 20.304 1.00 70.88 184 GLN A C 1
ATOM 1415 O O . GLN A 1 184 ? -7.714 0.222 19.488 1.00 70.88 184 GLN A O 1
ATOM 1420 N N . GLN A 1 185 ? -6.218 -0.633 20.925 1.00 85.75 185 GLN A N 1
ATOM 1421 C CA . GLN A 1 185 ? -5.215 0.365 20.598 1.00 85.75 185 GLN A CA 1
ATOM 1422 C C . GLN A 1 185 ? -4.512 -0.024 19.294 1.00 85.75 185 GLN A C 1
ATOM 1424 O O . GLN A 1 185 ? -3.762 -0.996 19.255 1.00 85.75 185 GLN A O 1
ATOM 1429 N N . TRP A 1 186 ? -4.734 0.752 18.235 1.00 90.38 186 TRP A N 1
ATOM 1430 C CA . TRP A 1 186 ? -4.003 0.594 16.987 1.00 90.38 186 TRP A CA 1
ATOM 1431 C C . TRP A 1 186 ? -2.555 1.057 17.158 1.00 90.38 186 TRP A C 1
ATOM 1433 O O . TRP A 1 186 ? -2.297 2.198 17.568 1.00 90.38 186 TRP A O 1
ATOM 1443 N N . ASP A 1 187 ? -1.626 0.177 16.799 1.00 92.50 187 ASP A N 1
ATOM 1444 C CA . ASP A 1 187 ? -0.193 0.434 16.733 1.00 92.50 187 ASP A CA 1
ATOM 1445 C C . ASP A 1 187 ? 0.386 -0.233 15.482 1.00 92.50 187 ASP A C 1
ATOM 1447 O O . ASP A 1 187 ? 0.196 -1.425 15.253 1.00 92.50 187 ASP A O 1
ATOM 1451 N N . TRP A 1 188 ? 1.121 0.537 14.681 1.00 92.69 188 TRP A N 1
ATOM 1452 C CA . TRP A 1 188 ? 1.771 0.040 13.468 1.00 92.69 188 TRP A CA 1
ATOM 1453 C C . TRP A 1 188 ? 2.859 -0.988 13.775 1.00 92.69 188 TRP A C 1
ATOM 1455 O O . TRP A 1 188 ? 3.047 -1.924 13.003 1.00 92.69 188 TRP A O 1
ATOM 1465 N N . ALA A 1 189 ? 3.517 -0.874 14.933 1.00 93.31 189 ALA A N 1
ATOM 1466 C CA . ALA A 1 189 ? 4.457 -1.889 15.398 1.00 93.31 189 ALA A CA 1
ATOM 1467 C C . ALA A 1 189 ? 3.762 -3.193 15.830 1.00 93.31 189 ALA A C 1
ATOM 1469 O O . ALA A 1 189 ? 4.420 -4.223 15.918 1.00 93.31 189 ALA A O 1
ATOM 1470 N N . GLY A 1 190 ? 2.449 -3.158 16.082 1.00 93.94 190 GLY A N 1
ATOM 1471 C CA . GLY A 1 190 ? 1.628 -4.324 16.407 1.00 93.94 190 GLY A CA 1
ATOM 1472 C C . GLY A 1 190 ? 1.014 -5.019 15.189 1.00 93.94 190 GLY A C 1
ATOM 1473 O O . GLY A 1 190 ? 0.320 -6.019 15.364 1.00 93.94 190 GLY A O 1
ATOM 1474 N N . VAL A 1 191 ? 1.241 -4.508 13.973 1.00 96.25 191 VAL A N 1
ATOM 1475 C CA . VAL A 1 191 ? 0.798 -5.162 12.734 1.00 96.25 191 VAL A CA 1
ATOM 1476 C C . VAL A 1 191 ? 1.580 -6.457 12.551 1.00 96.25 191 VAL A C 1
ATOM 1478 O O . VAL A 1 191 ? 2.805 -6.439 12.464 1.00 96.25 191 VAL A O 1
ATOM 1481 N N . GLN A 1 192 ? 0.857 -7.571 12.474 1.00 96.25 192 GLN A N 1
ATOM 1482 C CA . GLN A 1 192 ? 1.418 -8.918 12.362 1.00 96.25 192 GLN A CA 1
ATOM 1483 C C . GLN A 1 192 ? 1.419 -9.428 10.923 1.00 96.25 192 GLN A C 1
ATOM 1485 O O . GLN A 1 192 ? 2.220 -10.298 10.584 1.00 96.25 192 GLN A O 1
ATOM 1490 N N . GLN A 1 193 ? 0.534 -8.894 10.081 1.00 96.69 193 GLN A N 1
ATOM 1491 C CA . GLN A 1 193 ? 0.373 -9.314 8.693 1.00 96.69 193 GLN A CA 1
ATOM 1492 C C . GLN A 1 193 ? 0.417 -8.115 7.752 1.00 96.69 193 GLN A C 1
ATOM 1494 O O . GLN A 1 193 ? -0.208 -7.085 8.005 1.00 96.69 193 GLN A O 1
ATOM 1499 N N . PHE A 1 194 ? 1.128 -8.267 6.638 1.00 97.44 194 PHE A N 1
ATOM 1500 C CA . PHE A 1 194 ? 1.184 -7.270 5.578 1.00 97.44 194 PHE A CA 1
ATOM 1501 C C . PHE A 1 194 ? 0.940 -7.943 4.232 1.00 97.44 194 PHE A C 1
ATOM 1503 O O . PHE A 1 194 ? 1.638 -8.897 3.891 1.00 97.44 194 PHE A O 1
ATOM 1510 N N . MET A 1 195 ? -0.054 -7.464 3.484 1.00 96.88 195 MET A N 1
ATOM 1511 C CA . MET A 1 195 ? -0.412 -8.036 2.188 1.00 96.88 195 MET A CA 1
ATOM 1512 C C . MET A 1 195 ? -0.587 -6.954 1.122 1.00 96.88 195 MET A C 1
ATOM 1514 O O . MET A 1 195 ? -1.260 -5.947 1.344 1.00 96.88 195 MET A O 1
ATOM 1518 N N . VAL A 1 196 ? 0.009 -7.175 -0.047 1.00 96.56 196 VAL A N 1
ATOM 1519 C CA . VAL A 1 196 ? -0.102 -6.325 -1.240 1.00 96.56 196 VAL A CA 1
ATOM 1520 C C . VAL A 1 196 ? -1.079 -6.968 -2.218 1.00 96.56 196 VAL A C 1
ATOM 1522 O O . VAL A 1 196 ? -0.899 -8.128 -2.588 1.00 96.56 196 VAL A O 1
ATOM 1525 N N . LEU A 1 197 ? -2.104 -6.219 -2.634 1.00 95.50 197 LEU A N 1
ATOM 1526 C CA . LEU A 1 197 ? -3.154 -6.699 -3.536 1.00 95.50 197 LEU A CA 1
ATOM 1527 C C . LEU A 1 197 ? -3.426 -5.697 -4.663 1.00 95.50 197 LEU A C 1
ATOM 1529 O O . LEU A 1 197 ? -3.483 -4.487 -4.428 1.00 95.50 197 LEU A O 1
ATOM 1533 N N . GLY A 1 198 ? -3.682 -6.199 -5.873 1.00 89.06 198 GLY A N 1
ATOM 1534 C CA . GLY A 1 198 ? -4.202 -5.376 -6.973 1.00 89.06 198 GLY A CA 1
ATOM 1535 C C . GLY A 1 198 ? -3.195 -4.354 -7.516 1.00 89.06 198 GLY A C 1
ATOM 1536 O O . GLY A 1 198 ? -3.576 -3.241 -7.896 1.00 89.06 198 GLY A O 1
ATOM 1537 N N . GLN A 1 199 ? -1.901 -4.676 -7.485 1.00 88.81 199 GLN A N 1
ATOM 1538 C CA . GLN A 1 199 ? -0.846 -3.809 -8.007 1.00 88.81 199 GLN A CA 1
ATOM 1539 C C . GLN A 1 199 ? -0.720 -3.894 -9.538 1.00 88.81 199 GLN A C 1
ATOM 1541 O O . GLN A 1 199 ? -0.218 -2.960 -10.156 1.00 88.81 199 GLN A O 1
ATOM 1546 N N . GLY A 1 200 ? -1.188 -4.967 -10.168 1.00 89.25 200 GLY A N 1
ATOM 1547 C CA . GLY A 1 200 ? -0.951 -5.295 -11.569 1.00 89.25 200 GLY A CA 1
ATOM 1548 C C . GLY A 1 200 ? 0.498 -5.697 -11.865 1.00 89.25 200 GLY A C 1
ATOM 1549 O O . GLY A 1 200 ? 1.393 -5.591 -11.026 1.00 89.25 200 GLY A O 1
ATOM 1550 N N . SER A 1 201 ? 0.732 -6.142 -13.097 1.00 89.94 201 SER A N 1
ATOM 1551 C CA . SER A 1 201 ? 2.037 -6.620 -13.569 1.00 89.94 201 SER A CA 1
ATOM 1552 C C . SER A 1 201 ? 2.956 -5.498 -14.063 1.00 89.94 201 SER A C 1
ATOM 1554 O O . SER A 1 201 ? 2.522 -4.599 -14.789 1.00 89.94 201 SER A O 1
ATOM 1556 N N . LEU A 1 202 ? 4.248 -5.566 -13.721 1.00 87.31 202 LEU A N 1
ATOM 1557 C CA . LEU A 1 202 ? 5.301 -4.745 -14.328 1.00 87.31 202 LEU A CA 1
ATOM 1558 C C . LEU A 1 202 ? 5.713 -5.299 -15.700 1.00 87.31 202 LEU A C 1
ATOM 1560 O O . LEU A 1 202 ? 6.006 -4.515 -16.605 1.00 87.31 202 LEU A O 1
ATOM 1564 N N . GLY A 1 203 ? 5.715 -6.626 -15.865 1.00 80.31 203 GLY A N 1
ATOM 1565 C CA . GLY A 1 203 ? 6.096 -7.300 -17.111 1.00 80.31 203 GLY A CA 1
ATOM 1566 C C . GLY A 1 203 ? 5.089 -7.114 -18.253 1.00 80.31 203 GLY A C 1
ATOM 1567 O O . GLY A 1 203 ? 5.468 -6.723 -19.364 1.00 80.31 203 GLY A O 1
ATOM 1568 N N . ASN A 1 204 ? 3.792 -7.300 -17.985 1.00 77.44 204 ASN A N 1
ATOM 1569 C CA . ASN A 1 204 ? 2.737 -7.246 -19.007 1.00 77.44 204 ASN A CA 1
ATOM 1570 C C . ASN A 1 204 ? 2.533 -5.843 -19.597 1.00 77.44 204 ASN A C 1
ATOM 1572 O O . ASN A 1 204 ? 2.255 -5.715 -20.790 1.00 77.44 204 ASN A O 1
ATOM 1576 N N . LEU A 1 205 ? 2.754 -4.781 -18.807 1.00 70.44 205 LEU A N 1
ATOM 1577 C CA . LEU A 1 205 ? 2.677 -3.392 -19.289 1.00 70.44 205 LEU A CA 1
ATOM 1578 C C . LEU A 1 205 ? 3.620 -3.132 -20.472 1.00 70.44 205 LEU A C 1
ATOM 1580 O O . LEU A 1 205 ? 3.324 -2.313 -21.349 1.00 70.44 205 LEU A O 1
ATOM 1584 N N . TYR A 1 206 ? 4.751 -3.837 -20.509 1.00 64.94 206 TYR A N 1
ATOM 1585 C CA . TYR A 1 206 ? 5.709 -3.727 -21.597 1.00 64.94 206 TYR A CA 1
ATOM 1586 C C . TYR A 1 206 ? 5.324 -4.606 -22.797 1.00 64.94 206 TYR A C 1
ATOM 1588 O O . TYR A 1 206 ? 5.413 -4.164 -23.946 1.00 64.94 206 TYR A O 1
ATOM 1596 N N . ALA A 1 207 ? 4.831 -5.824 -22.549 1.00 65.19 207 ALA A N 1
ATOM 1597 C CA . ALA A 1 207 ? 4.419 -6.754 -23.600 1.00 65.19 207 ALA A CA 1
ATOM 1598 C C . ALA A 1 207 ? 3.300 -6.182 -24.491 1.00 65.19 207 ALA A C 1
ATOM 1600 O O . ALA A 1 207 ? 3.377 -6.296 -25.718 1.00 65.19 207 ALA A O 1
ATOM 1601 N N . ASP A 1 208 ? 2.319 -5.485 -23.915 1.00 61.94 208 ASP A N 1
ATOM 1602 C CA . ASP A 1 208 ? 1.220 -4.874 -24.678 1.00 61.94 208 ASP A CA 1
ATOM 1603 C C . ASP A 1 208 ? 1.678 -3.725 -25.589 1.00 61.94 208 ASP A C 1
ATOM 1605 O O . ASP A 1 208 ? 1.122 -3.519 -26.670 1.00 61.94 208 ASP A O 1
ATOM 1609 N N . SER A 1 209 ? 2.752 -3.027 -25.212 1.00 59.91 209 SER A N 1
ATOM 1610 C CA . SER A 1 209 ? 3.326 -1.939 -26.017 1.00 59.91 209 SER A CA 1
ATOM 1611 C C . SER A 1 209 ? 3.988 -2.453 -27.302 1.00 59.91 209 SER A C 1
ATOM 1613 O O . SER A 1 209 ? 4.019 -1.755 -28.315 1.00 59.91 209 SER A O 1
ATOM 1615 N N . SER A 1 210 ? 4.475 -3.698 -27.295 1.00 57.72 210 SER A N 1
ATOM 1616 C CA . SER A 1 210 ? 5.136 -4.319 -28.451 1.00 57.72 210 SER A CA 1
ATOM 1617 C C . SER A 1 210 ? 4.170 -4.776 -29.555 1.00 57.72 210 SER A C 1
ATOM 1619 O O . SER A 1 210 ? 4.588 -4.981 -30.693 1.00 57.72 210 SER A O 1
ATOM 1621 N N . ARG A 1 211 ? 2.863 -4.879 -29.267 1.00 61.72 211 ARG A N 1
ATOM 1622 C CA . ARG A 1 211 ? 1.835 -5.350 -30.218 1.00 61.72 211 ARG A CA 1
ATOM 1623 C C . ARG A 1 211 ? 1.301 -4.267 -31.163 1.00 61.72 211 ARG A C 1
ATOM 1625 O O . ARG A 1 211 ? 0.261 -4.451 -31.789 1.00 61.72 211 ARG A O 1
ATOM 1632 N N . GLY A 1 212 ? 2.008 -3.145 -31.293 1.00 56.56 212 GLY A N 1
ATOM 1633 C CA . GLY A 1 212 ? 1.695 -2.117 -32.287 1.00 56.56 212 GLY A CA 1
ATOM 1634 C C . GLY A 1 212 ? 0.440 -1.297 -31.986 1.00 56.56 212 GLY A C 1
ATOM 1635 O O . GLY A 1 212 ? -0.073 -0.649 -32.893 1.00 56.56 212 GLY A O 1
ATOM 1636 N N . SER A 1 213 ? -0.050 -1.290 -30.740 1.00 53.31 213 SER A N 1
ATOM 1637 C CA . SER A 1 213 ? -1.078 -0.334 -30.324 1.00 53.31 213 SER A CA 1
ATOM 1638 C C . SER A 1 213 ? -0.437 1.057 -30.206 1.00 53.31 213 SER A C 1
ATOM 1640 O O . SER A 1 213 ? 0.418 1.256 -29.342 1.00 53.31 213 SER A O 1
ATOM 1642 N N . PRO A 1 214 ? -0.810 2.043 -31.043 1.00 52.88 214 PRO A N 1
ATOM 1643 C CA . PRO A 1 214 ? -0.164 3.358 -31.094 1.00 52.88 214 PRO A CA 1
ATOM 1644 C C . PRO A 1 214 ? -0.502 4.268 -29.894 1.00 52.88 214 PRO A C 1
ATOM 1646 O O . PRO A 1 214 ? -0.247 5.472 -29.933 1.00 52.88 214 PRO A O 1
ATOM 1649 N N . SER A 1 215 ? -1.068 3.727 -28.809 1.00 51.28 215 SER A N 1
ATOM 1650 C CA . SER A 1 215 ? -1.338 4.48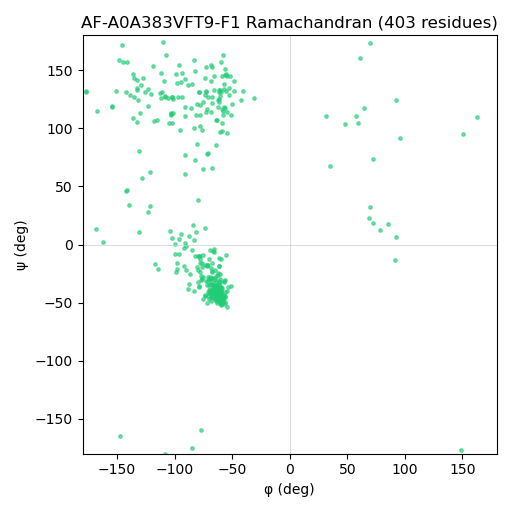7 -27.587 1.00 51.28 215 SER A CA 1
ATOM 1651 C C . SER A 1 215 ? -0.062 4.616 -26.749 1.00 51.28 215 SER A C 1
ATOM 1653 O O . SER A 1 215 ? 0.236 3.808 -25.872 1.00 51.28 215 SER A O 1
ATOM 1655 N N . ALA A 1 216 ? 0.718 5.649 -27.058 1.00 49.44 216 ALA A N 1
ATOM 1656 C CA . ALA A 1 216 ? 1.960 6.034 -26.395 1.00 49.44 216 ALA A CA 1
ATOM 1657 C C . ALA A 1 216 ? 1.759 6.533 -24.944 1.00 49.44 216 ALA A C 1
ATOM 1659 O O . ALA A 1 216 ? 2.039 7.688 -24.628 1.00 49.44 216 ALA A O 1
ATOM 1660 N N . LEU A 1 217 ? 1.312 5.661 -24.035 1.00 55.72 217 LEU A N 1
ATOM 1661 C CA . LEU A 1 217 ? 1.393 5.872 -22.581 1.00 55.72 217 LEU A CA 1
ATOM 1662 C C . LEU A 1 217 ? 2.143 4.782 -21.749 1.00 55.72 217 LEU A C 1
ATOM 1664 O O . LEU A 1 217 ? 1.842 4.662 -20.557 1.00 55.72 217 LEU A O 1
ATOM 1668 N N . PRO A 1 218 ? 3.142 4.024 -22.268 1.00 62.56 218 PRO A N 1
ATOM 1669 C CA . PRO A 1 218 ? 3.876 3.038 -21.459 1.00 62.56 218 PRO A CA 1
ATOM 1670 C C . PRO A 1 218 ? 4.721 3.592 -20.290 1.00 62.56 218 PRO A C 1
ATOM 1672 O O . PRO A 1 218 ? 4.660 3.008 -19.205 1.00 62.56 218 PRO A O 1
ATOM 1675 N N . PRO A 1 219 ? 5.493 4.699 -20.425 1.00 67.31 219 PRO A N 1
ATOM 1676 C CA . PRO A 1 219 ? 6.467 5.068 -19.393 1.00 67.31 219 PRO A CA 1
ATOM 1677 C C . PRO A 1 219 ? 5.811 5.512 -18.091 1.00 67.31 219 PRO A C 1
ATOM 1679 O O . PRO A 1 219 ? 6.204 5.070 -17.019 1.00 67.31 219 PRO A O 1
ATOM 1682 N N . ALA A 1 220 ? 4.777 6.353 -18.174 1.00 77.88 220 ALA A N 1
ATOM 1683 C CA . ALA A 1 220 ? 4.136 6.892 -16.981 1.00 77.88 220 ALA A CA 1
ATOM 1684 C C . ALA A 1 220 ? 3.605 5.756 -16.099 1.00 77.88 220 ALA A C 1
ATOM 1686 O O . ALA A 1 220 ? 3.931 5.698 -14.917 1.00 77.88 220 ALA A O 1
ATOM 1687 N N . ARG A 1 221 ? 2.860 4.805 -16.686 1.00 82.31 221 ARG A N 1
ATOM 1688 C CA . ARG A 1 221 ? 2.272 3.690 -15.934 1.00 82.31 221 ARG A CA 1
ATOM 1689 C C . ARG A 1 221 ? 3.320 2.812 -15.268 1.00 82.31 221 ARG A C 1
ATOM 1691 O O . ARG A 1 221 ? 3.162 2.485 -14.095 1.00 82.31 221 ARG A O 1
ATOM 1698 N N . LEU A 1 222 ? 4.386 2.490 -15.993 1.00 86.06 222 LEU A N 1
ATOM 1699 C CA . LEU A 1 222 ? 5.504 1.725 -15.457 1.00 86.06 222 LEU A CA 1
ATOM 1700 C C . LEU A 1 222 ? 6.143 2.429 -14.252 1.00 86.06 222 LEU A C 1
ATOM 1702 O O . LEU A 1 222 ? 6.357 1.801 -13.216 1.00 86.06 222 LEU A O 1
ATOM 1706 N N . GLY A 1 223 ? 6.382 3.737 -14.366 1.00 86.81 223 GLY A N 1
ATOM 1707 C CA . GLY A 1 223 ? 6.940 4.545 -13.284 1.00 86.81 223 GLY A CA 1
ATOM 1708 C C . GLY A 1 223 ? 6.080 4.489 -12.028 1.00 86.81 223 GLY A C 1
ATOM 1709 O O . GLY A 1 223 ? 6.570 4.165 -10.951 1.00 86.81 223 GLY A O 1
ATOM 1710 N N . PHE A 1 224 ? 4.775 4.713 -12.155 1.00 87.31 224 PHE A N 1
ATOM 1711 C CA . PHE A 1 224 ? 3.875 4.636 -11.007 1.00 87.31 224 PHE A CA 1
ATOM 1712 C C . PHE A 1 224 ? 3.852 3.248 -10.350 1.00 87.31 224 PHE A C 1
ATOM 1714 O O . PHE A 1 224 ? 3.898 3.165 -9.125 1.00 87.31 224 PHE A O 1
ATOM 1721 N N . ARG A 1 225 ? 3.843 2.153 -11.124 1.00 89.62 225 ARG A N 1
ATOM 1722 C CA . ARG A 1 225 ? 3.898 0.792 -10.559 1.00 89.62 225 ARG A CA 1
ATOM 1723 C C . ARG A 1 225 ? 5.210 0.519 -9.826 1.00 89.62 225 ARG A C 1
ATOM 1725 O O . ARG A 1 225 ? 5.178 -0.084 -8.753 1.00 89.62 225 ARG A O 1
ATOM 1732 N N . LEU A 1 226 ? 6.335 1.011 -10.353 1.00 91.50 226 LEU A N 1
ATOM 1733 C CA . LEU A 1 226 ? 7.632 0.977 -9.673 1.00 91.50 226 LEU A CA 1
ATOM 1734 C C . LEU A 1 226 ? 7.570 1.717 -8.330 1.00 91.50 226 LEU A C 1
ATOM 1736 O O . LEU A 1 226 ? 7.997 1.173 -7.315 1.00 91.50 226 LEU A O 1
ATOM 1740 N N . PHE A 1 227 ? 6.998 2.924 -8.297 1.00 90.62 227 PHE A N 1
ATOM 1741 C CA . PHE A 1 227 ? 6.859 3.688 -7.054 1.00 90.62 227 PHE A CA 1
ATOM 1742 C C . PHE A 1 227 ? 5.883 3.051 -6.063 1.00 90.62 227 PHE A C 1
ATOM 1744 O O . PHE A 1 227 ? 6.144 3.087 -4.864 1.00 90.62 227 PHE A O 1
ATOM 1751 N N . GLN A 1 228 ? 4.809 2.412 -6.532 1.00 92.62 228 GLN A N 1
ATOM 1752 C CA . GLN A 1 228 ? 3.915 1.625 -5.676 1.00 92.62 228 GLN A CA 1
ATOM 1753 C C . GLN A 1 228 ? 4.645 0.435 -5.047 1.00 92.62 228 GLN A C 1
ATOM 1755 O O . GLN A 1 228 ? 4.514 0.201 -3.847 1.00 92.62 228 GLN A O 1
ATOM 1760 N N . LEU A 1 229 ? 5.469 -0.276 -5.827 1.00 94.94 229 LEU A N 1
ATOM 1761 C CA . LEU A 1 229 ? 6.279 -1.380 -5.313 1.00 94.94 229 LEU A CA 1
ATOM 1762 C C . LEU A 1 229 ? 7.285 -0.885 -4.273 1.00 94.94 229 LEU A C 1
ATOM 1764 O O . LEU A 1 229 ? 7.369 -1.428 -3.175 1.00 94.94 229 LEU A O 1
ATOM 1768 N N . ALA A 1 230 ? 8.013 0.184 -4.603 1.00 94.88 230 ALA A N 1
ATOM 1769 C CA . ALA A 1 230 ? 8.981 0.801 -3.707 1.00 94.88 230 ALA A CA 1
ATOM 1770 C C . ALA A 1 230 ? 8.323 1.288 -2.409 1.00 94.88 230 ALA A C 1
ATOM 1772 O O . ALA A 1 230 ? 8.878 1.108 -1.329 1.00 94.88 230 ALA A O 1
ATOM 1773 N N . LEU A 1 231 ? 7.115 1.850 -2.486 1.00 94.56 231 LEU A N 1
ATOM 1774 C CA . LEU A 1 231 ? 6.362 2.246 -1.305 1.00 94.56 231 LEU A CA 1
ATOM 1775 C C . LEU A 1 231 ? 5.970 1.033 -0.453 1.00 94.56 231 LEU A C 1
ATOM 1777 O O . LEU A 1 231 ? 6.169 1.078 0.757 1.00 94.56 231 LEU A O 1
ATOM 1781 N N . ALA A 1 232 ? 5.489 -0.061 -1.049 1.00 96.12 232 ALA A N 1
ATOM 1782 C CA . ALA A 1 232 ? 5.198 -1.291 -0.308 1.00 96.12 232 ALA A CA 1
ATOM 1783 C C . ALA A 1 232 ? 6.442 -1.829 0.424 1.00 96.12 232 ALA A C 1
ATOM 1785 O O . ALA A 1 232 ? 6.368 -2.163 1.607 1.00 96.12 232 ALA A O 1
ATOM 1786 N N . VAL A 1 233 ? 7.600 -1.840 -0.246 1.00 96.81 233 VAL A N 1
ATOM 1787 C CA . VAL A 1 233 ? 8.880 -2.247 0.358 1.00 96.81 233 VAL A CA 1
ATOM 1788 C C . VAL A 1 233 ? 9.276 -1.306 1.503 1.00 96.81 233 VAL A C 1
ATOM 1790 O O . VAL A 1 233 ? 9.644 -1.773 2.580 1.00 96.81 233 VAL A O 1
ATOM 1793 N N . ALA A 1 234 ? 9.149 0.010 1.318 1.00 95.56 234 ALA A N 1
ATOM 1794 C CA . ALA A 1 234 ? 9.464 0.998 2.350 1.00 95.56 234 ALA A CA 1
ATOM 1795 C C . ALA A 1 234 ? 8.550 0.871 3.581 1.00 95.56 234 ALA A C 1
ATOM 1797 O O . ALA A 1 234 ? 9.029 0.956 4.711 1.00 95.56 234 ALA A O 1
ATOM 1798 N N . LEU A 1 235 ? 7.247 0.631 3.387 1.00 94.88 235 LEU A N 1
ATOM 1799 C CA . LEU A 1 235 ? 6.299 0.383 4.479 1.00 94.88 235 LEU A CA 1
ATOM 1800 C C . LEU A 1 235 ? 6.726 -0.835 5.303 1.00 94.88 235 LEU A C 1
ATOM 1802 O O . LEU A 1 235 ? 6.858 -0.723 6.522 1.00 94.88 235 LEU A O 1
ATOM 1806 N N . HIS A 1 236 ? 7.002 -1.957 4.636 1.00 95.44 236 HIS A N 1
ATOM 1807 C CA . HIS A 1 236 ? 7.500 -3.174 5.274 1.00 95.44 236 HIS A CA 1
ATOM 1808 C C . HIS A 1 236 ? 8.768 -2.904 6.096 1.00 95.44 236 HIS A C 1
ATOM 1810 O O . HIS A 1 236 ? 8.802 -3.198 7.287 1.00 95.44 236 HIS A O 1
ATOM 1816 N N . GLN A 1 237 ? 9.788 -2.302 5.484 1.00 94.69 237 GLN A N 1
ATOM 1817 C CA . GLN A 1 237 ? 11.103 -2.157 6.110 1.00 94.69 237 GLN A CA 1
ATOM 1818 C C . GLN A 1 237 ? 11.140 -1.119 7.237 1.00 94.69 237 GLN A C 1
ATOM 1820 O O . GLN A 1 237 ? 11.930 -1.259 8.169 1.00 94.69 237 GLN A O 1
ATOM 1825 N N . ALA A 1 238 ? 10.327 -0.062 7.155 1.00 93.81 238 ALA A N 1
ATOM 1826 C CA . ALA A 1 238 ? 10.461 1.094 8.039 1.00 93.81 238 ALA A CA 1
ATOM 1827 C C . ALA A 1 238 ? 9.284 1.313 9.001 1.00 93.81 238 ALA A C 1
ATOM 1829 O O . ALA A 1 238 ? 9.465 2.006 10.003 1.00 93.81 238 ALA A O 1
ATOM 1830 N N . LEU A 1 239 ? 8.088 0.780 8.719 1.00 92.69 239 LEU A N 1
ATOM 1831 C CA . LEU A 1 239 ? 6.892 1.021 9.540 1.00 92.69 239 LEU A CA 1
ATOM 1832 C C . LEU A 1 239 ? 6.307 -0.222 10.205 1.00 92.69 239 LEU A C 1
ATOM 1834 O O . LEU A 1 239 ? 5.530 -0.062 11.145 1.00 92.69 239 LEU A O 1
ATOM 1838 N N . LEU A 1 240 ? 6.670 -1.426 9.761 1.00 95.62 240 LEU A N 1
ATOM 1839 C CA . LEU A 1 240 ? 6.036 -2.671 10.204 1.00 95.62 240 LEU A CA 1
ATOM 1840 C C . LEU A 1 240 ? 7.054 -3.638 10.837 1.00 95.62 240 LEU A C 1
ATOM 1842 O O . LEU A 1 240 ? 7.260 -4.736 10.328 1.00 95.62 240 LEU A O 1
ATOM 1846 N N . PRO A 1 241 ? 7.708 -3.276 11.956 1.00 94.88 241 PRO A N 1
ATOM 1847 C CA . PRO A 1 241 ? 8.698 -4.148 12.592 1.00 94.88 241 PRO A CA 1
ATOM 1848 C C . PRO A 1 241 ? 8.096 -5.402 13.258 1.00 94.88 241 PRO A C 1
ATOM 1850 O O . PRO A 1 241 ? 8.849 -6.284 13.658 1.00 94.88 241 PRO A O 1
ATOM 1853 N N . GLY A 1 242 ? 6.770 -5.471 13.425 1.00 93.25 242 GLY A N 1
ATOM 1854 C CA . GLY A 1 242 ? 6.071 -6.531 14.164 1.00 93.25 242 GLY A CA 1
ATOM 1855 C C . GLY A 1 242 ? 5.541 -7.697 13.329 1.00 93.25 242 GLY A C 1
ATOM 1856 O O . GLY A 1 242 ? 4.778 -8.505 13.861 1.00 93.25 242 GLY A O 1
ATOM 1857 N N . LEU A 1 243 ? 5.895 -7.787 12.043 1.00 96.25 243 LEU A N 1
ATOM 1858 C CA . LEU A 1 243 ? 5.364 -8.833 11.169 1.00 96.25 243 LEU A CA 1
ATOM 1859 C C . LEU A 1 243 ? 5.751 -10.232 11.663 1.00 96.25 243 LEU A C 1
ATOM 1861 O O . LEU A 1 243 ? 6.911 -10.509 11.964 1.00 96.25 243 LEU A O 1
ATOM 1865 N N . ALA A 1 244 ? 4.766 -11.128 11.712 1.00 93.88 244 ALA A N 1
ATOM 1866 C CA . ALA A 1 244 ? 4.951 -12.517 12.125 1.00 93.88 244 ALA A CA 1
ATOM 1867 C C . ALA A 1 244 ? 5.506 -13.405 10.995 1.00 93.88 244 ALA A C 1
ATOM 1869 O O . ALA A 1 244 ? 6.040 -14.483 11.254 1.00 93.88 244 ALA A O 1
ATOM 1870 N N . SER A 1 245 ? 5.375 -12.959 9.745 1.00 94.31 245 SER A N 1
ATOM 1871 C CA . SER A 1 245 ? 5.823 -13.649 8.535 1.00 94.31 245 SER A CA 1
ATOM 1872 C C . SER A 1 245 ? 6.308 -12.647 7.487 1.00 94.31 245 SER A C 1
ATOM 1874 O O . SER A 1 245 ? 6.127 -11.437 7.637 1.00 94.31 245 SER A O 1
ATOM 1876 N N . ALA A 1 246 ? 6.902 -13.152 6.401 1.00 96.06 246 ALA A N 1
ATOM 1877 C CA . ALA A 1 246 ? 7.183 -12.326 5.233 1.00 96.06 246 ALA A CA 1
ATOM 1878 C C . ALA A 1 246 ? 5.883 -11.671 4.715 1.00 96.06 246 ALA A C 1
ATOM 1880 O O . ALA A 1 246 ? 4.813 -12.286 4.810 1.00 96.06 246 ALA A O 1
ATOM 1881 N N . PRO A 1 247 ? 5.947 -10.442 4.171 1.00 97.06 247 PRO A N 1
ATOM 1882 C CA . PRO A 1 247 ? 4.806 -9.834 3.504 1.00 97.06 247 PRO A CA 1
ATOM 1883 C C . PRO A 1 247 ? 4.306 -10.704 2.354 1.00 97.06 247 PRO A C 1
ATOM 1885 O O . PRO A 1 247 ? 5.107 -11.202 1.564 1.00 97.06 247 PRO A O 1
ATOM 1888 N N . ALA A 1 248 ? 2.992 -10.837 2.220 1.00 97.00 248 ALA A N 1
ATOM 1889 C CA . ALA A 1 248 ? 2.386 -11.568 1.117 1.00 97.00 248 ALA A CA 1
ATOM 1890 C C . ALA A 1 248 ? 2.041 -10.626 -0.047 1.00 97.00 248 ALA A C 1
ATOM 1892 O O . ALA A 1 248 ? 1.670 -9.471 0.159 1.00 97.00 248 ALA A O 1
ATOM 1893 N N . ALA A 1 249 ? 2.116 -11.114 -1.278 1.00 96.81 249 ALA A N 1
ATOM 1894 C CA . ALA A 1 249 ? 1.668 -10.396 -2.464 1.00 96.81 249 ALA A CA 1
ATOM 1895 C C . ALA A 1 249 ? 0.807 -11.304 -3.343 1.00 96.81 249 ALA A C 1
ATOM 1897 O O . ALA A 1 249 ? 1.168 -12.455 -3.610 1.00 96.81 249 ALA A O 1
ATOM 1898 N N . TYR A 1 250 ? -0.318 -10.771 -3.811 1.00 94.81 250 TYR A N 1
ATOM 1899 C CA . TYR A 1 250 ? -1.177 -11.443 -4.773 1.00 94.81 250 TYR A CA 1
ATOM 1900 C C . TYR A 1 250 ? -1.761 -10.459 -5.781 1.00 94.81 250 TYR A C 1
ATOM 1902 O O . TYR A 1 250 ? -2.355 -9.441 -5.425 1.00 94.81 250 TYR A O 1
ATOM 1910 N N . ASP A 1 251 ? -1.643 -10.828 -7.047 1.00 92.75 251 ASP A N 1
ATOM 1911 C CA . ASP A 1 251 ? -2.345 -10.200 -8.149 1.00 92.75 251 ASP A CA 1
ATOM 1912 C C . ASP A 1 251 ? -2.554 -11.256 -9.244 1.00 92.75 251 ASP A C 1
ATOM 1914 O O . ASP A 1 251 ? -1.601 -11.984 -9.562 1.00 92.75 251 ASP A O 1
ATOM 1918 N N . PRO A 1 252 ? -3.769 -11.391 -9.803 1.00 89.56 252 PRO A N 1
ATOM 1919 C CA . PRO A 1 252 ? -4.016 -12.327 -10.895 1.00 89.56 252 PRO A CA 1
ATOM 1920 C C . PRO A 1 252 ? -3.171 -12.017 -12.138 1.00 89.56 252 PRO A C 1
ATOM 1922 O O . PRO A 1 252 ? -2.858 -12.937 -12.893 1.00 89.56 252 PRO A O 1
ATOM 1925 N N . ASP A 1 253 ? -2.748 -10.764 -12.325 1.00 90.06 253 ASP A N 1
ATOM 1926 C CA . ASP A 1 253 ? -1.974 -10.349 -13.490 1.00 90.06 253 ASP A CA 1
ATOM 1927 C C . ASP A 1 253 ? -0.475 -10.656 -13.355 1.00 90.06 253 ASP A C 1
ATOM 1929 O O . ASP A 1 253 ? 0.247 -10.527 -14.343 1.00 90.06 253 ASP A O 1
ATOM 1933 N N . TYR A 1 254 ? 0.018 -11.061 -12.173 1.00 93.12 254 TYR A N 1
ATOM 1934 C CA . TYR A 1 254 ? 1.447 -11.315 -11.962 1.00 93.12 254 TYR A CA 1
ATOM 1935 C C . TYR A 1 254 ? 1.980 -12.448 -12.842 1.00 93.12 254 TYR A C 1
ATOM 1937 O O . TYR A 1 254 ? 1.625 -13.626 -12.676 1.00 93.12 254 TYR A O 1
ATOM 1945 N N . ASP A 1 255 ? 2.934 -12.100 -13.701 1.00 92.19 255 ASP A N 1
ATOM 1946 C CA . ASP A 1 255 ? 3.656 -13.039 -14.548 1.00 92.19 255 ASP A CA 1
ATOM 1947 C C . ASP A 1 255 ? 4.857 -13.676 -13.811 1.00 92.19 255 ASP A C 1
ATOM 1949 O O . ASP A 1 255 ? 5.088 -13.484 -12.613 1.00 92.19 255 ASP A O 1
ATOM 1953 N N . SER A 1 256 ? 5.653 -14.485 -14.518 1.00 93.69 256 SER A N 1
ATOM 1954 C CA . SER A 1 256 ? 6.845 -15.108 -13.924 1.00 93.69 256 SER A CA 1
ATOM 1955 C C . SER A 1 256 ? 7.925 -14.105 -13.502 1.00 93.69 256 SER A C 1
ATOM 1957 O O . SER A 1 256 ? 8.689 -14.393 -12.581 1.00 93.69 256 SER A O 1
ATOM 1959 N N . PHE A 1 257 ? 8.014 -12.954 -14.175 1.00 93.56 257 PHE A N 1
ATOM 1960 C CA . PHE A 1 257 ? 8.959 -11.894 -13.842 1.00 93.56 257 PHE A CA 1
ATOM 1961 C C . PHE A 1 257 ? 8.543 -11.194 -12.549 1.00 93.56 257 PHE A C 1
ATOM 1963 O O . PHE A 1 257 ? 9.355 -11.122 -11.630 1.00 93.56 257 PHE A O 1
ATOM 1970 N N . ASP A 1 258 ? 7.282 -10.771 -12.436 1.00 95.31 258 ASP A N 1
ATOM 1971 C CA . ASP A 1 258 ? 6.747 -10.103 -11.244 1.00 95.31 258 ASP A CA 1
ATOM 1972 C C . ASP A 1 258 ? 6.926 -10.978 -10.005 1.00 95.31 258 ASP A C 1
ATOM 1974 O O . ASP A 1 258 ? 7.427 -10.533 -8.973 1.00 95.31 258 ASP A O 1
ATOM 1978 N N . ARG A 1 259 ? 6.585 -12.266 -10.128 1.00 96.44 259 ARG A N 1
ATOM 1979 C CA . ARG A 1 259 ? 6.715 -13.241 -9.039 1.00 96.44 259 ARG A CA 1
ATOM 1980 C C . ARG A 1 259 ? 8.168 -13.444 -8.621 1.00 96.44 259 ARG A C 1
ATOM 1982 O O . ARG A 1 259 ? 8.433 -13.653 -7.442 1.00 96.44 259 ARG A O 1
ATOM 1989 N N . ALA A 1 260 ? 9.108 -13.430 -9.564 1.00 96.44 260 ALA A N 1
ATOM 1990 C CA . ALA A 1 260 ? 10.529 -13.536 -9.247 1.00 96.44 260 ALA A CA 1
ATOM 1991 C C . ALA A 1 260 ? 11.049 -12.256 -8.575 1.00 96.44 260 ALA A C 1
ATOM 1993 O O . ALA A 1 260 ? 11.717 -12.344 -7.549 1.00 96.44 260 ALA A O 1
ATOM 1994 N N . LEU A 1 261 ? 10.675 -11.085 -9.093 1.00 96.31 261 LEU A N 1
ATOM 1995 C CA . LEU A 1 261 ? 11.029 -9.784 -8.527 1.00 96.31 261 LEU A CA 1
ATOM 1996 C C . LEU A 1 261 ? 10.488 -9.601 -7.106 1.00 96.31 261 LEU A C 1
ATOM 1998 O O . LEU A 1 261 ? 11.227 -9.194 -6.218 1.00 96.31 261 LEU A O 1
ATOM 2002 N N . LEU A 1 262 ? 9.225 -9.938 -6.858 1.00 97.75 262 LEU A N 1
ATOM 2003 C CA . LEU A 1 262 ? 8.629 -9.849 -5.525 1.00 97.75 262 LEU A CA 1
ATOM 2004 C C . LEU A 1 262 ? 9.343 -10.763 -4.518 1.00 97.75 262 LEU A C 1
ATOM 2006 O O . LEU A 1 262 ? 9.622 -10.328 -3.402 1.00 97.75 262 LEU A O 1
ATOM 2010 N N . ARG A 1 263 ? 9.713 -11.988 -4.919 1.00 97.81 263 ARG A N 1
ATOM 2011 C CA . ARG A 1 263 ? 10.516 -12.886 -4.070 1.00 97.81 263 ARG A CA 1
ATOM 2012 C C . ARG A 1 263 ? 11.904 -12.322 -3.783 1.00 97.81 263 ARG A C 1
ATOM 2014 O O . ARG A 1 263 ? 12.342 -12.382 -2.640 1.00 97.81 263 ARG A O 1
ATOM 2021 N N . GLU A 1 264 ? 12.558 -11.737 -4.785 1.00 97.56 264 GLU A N 1
ATOM 2022 C CA . GLU A 1 264 ? 13.851 -11.056 -4.620 1.00 97.56 264 GLU A CA 1
ATOM 2023 C C . GLU A 1 264 ? 13.754 -9.882 -3.628 1.00 97.56 264 GLU A C 1
ATOM 2025 O O . GLU A 1 264 ? 14.678 -9.616 -2.866 1.00 97.56 264 GLU A O 1
ATOM 2030 N N . LEU A 1 265 ? 12.599 -9.213 -3.575 1.00 97.25 265 LEU A N 1
ATOM 2031 C CA . LEU A 1 265 ? 12.302 -8.131 -2.630 1.00 97.25 265 LEU A CA 1
ATOM 2032 C C . LEU A 1 265 ? 11.819 -8.621 -1.250 1.00 97.25 265 LEU A C 1
ATOM 2034 O O . LEU A 1 265 ? 11.471 -7.799 -0.400 1.00 97.25 265 LEU A O 1
ATOM 2038 N N . GLY A 1 266 ? 11.798 -9.936 -1.012 1.00 97.19 266 GLY A N 1
ATOM 2039 C CA . GLY A 1 266 ? 11.437 -10.540 0.272 1.00 97.19 266 GLY A CA 1
ATOM 2040 C C . GLY A 1 266 ? 9.938 -10.761 0.494 1.00 97.19 266 GLY A C 1
ATOM 2041 O O . GLY A 1 266 ? 9.527 -10.937 1.640 1.00 97.19 266 GLY A O 1
ATOM 2042 N N . PHE A 1 267 ? 9.122 -10.749 -0.563 1.00 97.75 267 PHE A N 1
ATOM 2043 C CA . PHE A 1 267 ? 7.696 -11.070 -0.480 1.00 97.75 267 PHE A CA 1
ATOM 2044 C C . PHE A 1 267 ? 7.441 -12.562 -0.708 1.00 97.75 267 PHE A C 1
ATOM 2046 O O . PHE A 1 267 ? 8.025 -13.201 -1.589 1.00 97.75 267 PHE A O 1
ATOM 2053 N N . GLU A 1 268 ? 6.485 -13.104 0.037 1.00 97.38 268 GLU A N 1
ATOM 2054 C CA . GLU A 1 268 ? 5.822 -14.353 -0.302 1.00 97.38 268 GLU A CA 1
ATOM 2055 C C . GLU A 1 268 ? 4.792 -14.088 -1.406 1.00 97.38 268 GLU A C 1
ATOM 2057 O O . GLU A 1 268 ? 3.863 -13.303 -1.233 1.00 97.38 268 GLU A O 1
ATOM 2062 N N . VAL A 1 269 ? 4.945 -14.738 -2.560 1.00 96.75 269 VAL A N 1
ATOM 2063 C CA . VAL A 1 269 ? 4.033 -14.530 -3.693 1.00 96.75 269 VAL A CA 1
ATOM 2064 C C . VAL A 1 269 ? 3.060 -15.685 -3.800 1.00 96.75 269 VAL A C 1
ATOM 2066 O O . VAL A 1 269 ? 3.459 -16.807 -4.127 1.00 96.75 269 VAL A O 1
ATOM 2069 N N . LEU A 1 270 ? 1.786 -15.392 -3.561 1.00 94.94 270 LEU A N 1
ATOM 2070 C CA . LEU A 1 270 ? 0.729 -16.392 -3.533 1.00 94.94 270 LEU A CA 1
ATOM 2071 C C . LEU A 1 270 ? 0.428 -16.874 -4.959 1.00 94.94 270 LEU A C 1
ATOM 2073 O O . LEU A 1 270 ? 0.325 -16.084 -5.905 1.00 94.94 270 LEU A O 1
ATOM 2077 N N . ALA A 1 271 ? 0.359 -18.195 -5.129 1.00 88.50 271 ALA A N 1
ATOM 2078 C CA . ALA A 1 271 ? 0.036 -18.814 -6.414 1.00 88.50 271 ALA A CA 1
ATOM 2079 C C . ALA A 1 271 ? -1.454 -18.657 -6.743 1.00 88.50 271 ALA A C 1
ATOM 2081 O O . ALA A 1 271 ? -1.794 -18.272 -7.860 1.00 88.50 271 ALA A O 1
ATOM 2082 N N . ASP A 1 272 ? -2.297 -18.887 -5.739 1.00 89.31 272 ASP A N 1
ATOM 2083 C CA . ASP A 1 272 ? -3.750 -18.874 -5.844 1.00 89.31 272 ASP A CA 1
ATOM 2084 C C . ASP A 1 272 ? -4.354 -17.643 -5.165 1.00 89.31 272 ASP A C 1
ATOM 2086 O O . ASP A 1 272 ? -3.709 -16.969 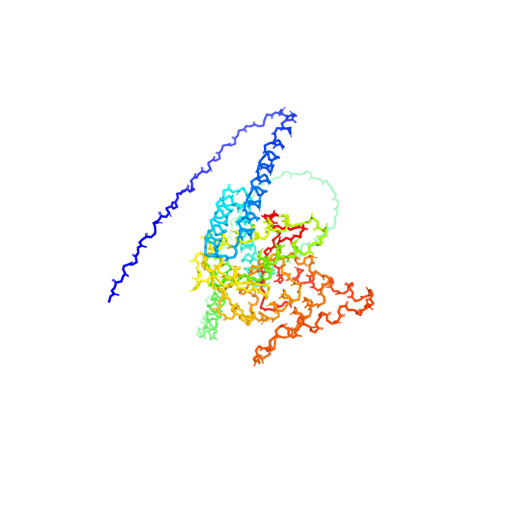-4.357 1.00 89.31 272 ASP A O 1
ATOM 2090 N N . GLU A 1 273 ? -5.614 -17.367 -5.503 1.00 85.44 273 GLU A N 1
ATOM 2091 C CA . GLU A 1 273 ? -6.413 -16.328 -4.856 1.00 85.44 273 GLU A CA 1
ATOM 2092 C C . GLU A 1 273 ? -6.486 -16.591 -3.342 1.00 85.44 273 GLU A C 1
ATOM 2094 O O . GLU A 1 273 ? -6.986 -17.645 -2.930 1.00 85.44 273 GLU A O 1
ATOM 2099 N N . PRO A 1 274 ? -5.982 -15.678 -2.490 1.00 83.38 274 PRO A N 1
ATOM 2100 C CA . PRO A 1 274 ? -6.019 -15.894 -1.057 1.00 83.38 274 PRO A CA 1
ATOM 2101 C C . PRO A 1 274 ? -7.450 -15.834 -0.539 1.00 83.38 274 PRO A C 1
ATOM 2103 O O . PRO A 1 274 ? -8.298 -15.101 -1.051 1.00 83.38 274 PRO A O 1
ATOM 2106 N N . SER A 1 275 ? -7.698 -16.509 0.583 1.00 82.62 275 SER A N 1
ATOM 2107 C CA . SER A 1 275 ? -8.817 -16.121 1.430 1.00 82.62 275 SER A CA 1
ATOM 2108 C C . SER A 1 275 ? -8.542 -14.703 1.929 1.00 82.62 275 SER A C 1
ATOM 2110 O O . SER A 1 275 ? -7.669 -14.503 2.771 1.00 82.62 275 SER A O 1
ATOM 2112 N N . TYR A 1 276 ? -9.261 -13.706 1.412 1.00 84.38 276 TYR A N 1
ATOM 2113 C CA . TYR A 1 276 ? -9.021 -12.305 1.770 1.00 84.38 276 TYR A CA 1
ATOM 2114 C C . TYR A 1 276 ? -9.228 -11.992 3.263 1.00 84.38 276 TYR A C 1
ATOM 2116 O O . TYR A 1 276 ? -8.831 -10.920 3.714 1.00 84.38 276 TYR A O 1
ATOM 2124 N N . GLY A 1 277 ? -9.820 -12.912 4.034 1.00 83.69 277 GLY A N 1
ATOM 2125 C CA . GLY A 1 277 ? -9.972 -12.834 5.487 1.00 83.69 277 GLY A CA 1
ATOM 2126 C C . GLY A 1 277 ? -8.646 -13.015 6.231 1.00 83.69 277 GLY A C 1
ATOM 2127 O O . GLY A 1 277 ? -8.366 -14.089 6.757 1.00 83.69 277 GLY A O 1
ATOM 2128 N N . VAL A 1 278 ? -7.835 -11.961 6.287 1.00 84.62 278 VAL A N 1
ATOM 2129 C CA . VAL A 1 278 ? -6.535 -11.950 6.980 1.00 84.62 278 VAL A CA 1
ATOM 2130 C C . VAL A 1 278 ? -6.678 -11.569 8.457 1.00 84.62 278 VAL A C 1
ATOM 2132 O O . VAL A 1 278 ? -6.038 -12.151 9.332 1.00 84.62 278 VAL A O 1
ATOM 2135 N N . ALA A 1 279 ? -7.625 -10.683 8.769 1.00 80.69 279 ALA A N 1
ATOM 2136 C CA . ALA A 1 279 ? -7.782 -10.062 10.083 1.00 80.69 279 ALA A CA 1
ATOM 2137 C C . ALA A 1 279 ? -8.244 -11.022 11.200 1.00 80.69 279 ALA A C 1
ATOM 2139 O O . ALA A 1 279 ? -8.316 -10.633 12.361 1.00 80.69 279 ALA A O 1
ATOM 2140 N N . GLY A 1 280 ? -8.555 -12.284 10.882 1.00 78.25 280 GLY A N 1
ATOM 2141 C CA . GLY A 1 280 ? -8.871 -13.308 11.884 1.00 78.25 280 GLY A CA 1
ATOM 2142 C C . GLY A 1 280 ? -7.656 -13.778 12.696 1.00 78.25 280 GLY A C 1
ATOM 2143 O O . GLY A 1 280 ? -7.827 -14.349 13.771 1.00 78.25 280 GLY A O 1
ATOM 2144 N N . SER A 1 281 ? -6.439 -13.532 12.199 1.00 84.94 281 SER A N 1
ATOM 2145 C CA . SER A 1 281 ? -5.191 -14.006 12.822 1.00 84.94 281 SER A CA 1
ATOM 2146 C C . SER A 1 281 ? -4.502 -12.951 13.692 1.00 84.94 281 SER A C 1
ATOM 2148 O O . SER A 1 281 ? -3.624 -13.292 14.480 1.00 84.94 281 SER A O 1
ATOM 2150 N N . GLY A 1 282 ? -4.886 -11.682 13.551 1.00 90.81 282 GLY A N 1
ATOM 2151 C CA . GLY A 1 282 ? -4.278 -10.546 14.234 1.00 90.81 282 GLY A CA 1
ATOM 2152 C C . GLY A 1 282 ? -4.342 -9.264 13.395 1.00 90.81 282 GLY A C 1
ATOM 2153 O O . GLY A 1 282 ? -4.898 -9.271 12.293 1.00 90.81 282 GLY A O 1
ATOM 2154 N N . PRO A 1 283 ? -3.760 -8.157 13.895 1.00 95.06 283 PRO A N 1
ATOM 2155 C CA . PRO A 1 283 ? -3.746 -6.886 13.183 1.00 95.06 283 PRO A CA 1
ATOM 2156 C C . PRO A 1 283 ? -3.025 -6.983 11.833 1.00 95.06 283 PRO A C 1
ATOM 2158 O O . PRO A 1 283 ? -1.874 -7.424 11.763 1.00 95.06 283 PRO A O 1
ATOM 2161 N N . ALA A 1 284 ? -3.685 -6.533 10.771 1.00 96.19 284 ALA A N 1
ATOM 2162 C CA . ALA A 1 284 ? -3.209 -6.644 9.398 1.00 96.19 284 ALA A CA 1
ATOM 2163 C C . ALA A 1 284 ? -3.222 -5.290 8.676 1.00 96.19 284 ALA A C 1
ATOM 2165 O O . ALA A 1 284 ? -4.140 -4.485 8.850 1.00 96.19 284 ALA A O 1
ATOM 2166 N N . LEU A 1 285 ? -2.223 -5.058 7.823 1.00 97.25 285 LEU A N 1
ATOM 2167 C CA . LEU A 1 285 ? -2.216 -3.977 6.839 1.00 97.25 285 LEU A CA 1
ATOM 2168 C C . LEU A 1 285 ? -2.383 -4.556 5.431 1.00 97.25 285 LEU A C 1
ATOM 2170 O O . LEU A 1 285 ? -1.603 -5.404 5.000 1.00 97.25 285 LEU A O 1
ATOM 2174 N N . LEU A 1 286 ? -3.355 -4.033 4.692 1.00 97.06 286 LEU A N 1
ATOM 2175 C CA . LEU A 1 286 ? -3.531 -4.299 3.268 1.00 97.06 286 LEU A CA 1
ATOM 2176 C C . LEU A 1 286 ? -3.092 -3.087 2.448 1.00 97.06 286 LEU A C 1
ATOM 2178 O O . LEU A 1 286 ? -3.572 -1.975 2.671 1.00 97.06 286 LEU A O 1
ATOM 2182 N N . TYR A 1 287 ? -2.198 -3.293 1.486 1.00 96.69 287 TYR A N 1
ATOM 2183 C CA . TYR A 1 287 ? -1.755 -2.275 0.537 1.00 96.69 287 TYR A CA 1
ATOM 2184 C C . TYR A 1 287 ? -2.417 -2.494 -0.824 1.00 96.69 287 TYR A C 1
ATOM 2186 O O . TYR A 1 287 ? -2.163 -3.487 -1.503 1.00 96.69 287 TYR A O 1
ATOM 2194 N N . MET A 1 288 ? -3.300 -1.564 -1.188 1.00 95.31 288 MET A N 1
ATOM 2195 C CA . MET A 1 288 ? -4.266 -1.662 -2.286 1.00 95.31 288 MET A CA 1
ATOM 2196 C C . MET A 1 288 ? -4.429 -0.318 -3.040 1.00 95.31 288 MET A C 1
ATOM 2198 O O . MET A 1 288 ? -5.558 0.138 -3.248 1.00 95.31 288 MET A O 1
ATOM 2202 N N . PRO A 1 289 ? -3.343 0.392 -3.417 1.00 88.19 289 PRO A N 1
ATOM 2203 C CA . PRO A 1 289 ? -3.396 1.796 -3.861 1.00 88.19 289 PRO A CA 1
ATOM 2204 C C . PRO A 1 289 ? -4.186 2.025 -5.159 1.00 88.19 289 PRO A C 1
ATOM 2206 O O . PRO A 1 289 ? -4.717 3.112 -5.378 1.00 88.19 289 PRO A O 1
ATOM 2209 N N . CYS A 1 290 ? -4.265 1.017 -6.027 1.00 84.81 290 CYS A N 1
ATOM 2210 C CA . CYS A 1 290 ? -4.945 1.064 -7.327 1.00 84.81 290 CYS A CA 1
ATO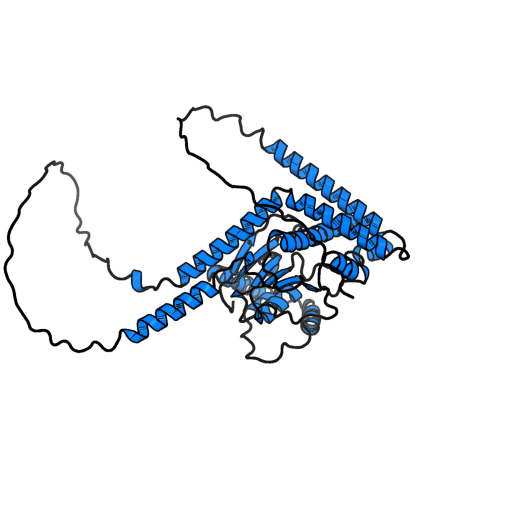M 2211 C C . CYS A 1 290 ? -5.700 -0.243 -7.595 1.00 84.81 290 CYS A C 1
ATOM 2213 O O . CYS A 1 290 ? -5.766 -0.717 -8.728 1.00 84.81 290 CYS A O 1
ATOM 2215 N N . CYS A 1 291 ? -6.217 -0.837 -6.525 1.00 86.88 291 CYS A N 1
ATOM 2216 C CA . CYS A 1 291 ? -6.962 -2.077 -6.588 1.00 86.88 291 CYS A CA 1
ATOM 2217 C C . CYS A 1 291 ? -8.309 -1.869 -7.310 1.00 86.88 291 CYS A C 1
ATOM 2219 O O . CYS A 1 291 ? -8.975 -0.859 -7.054 1.00 86.88 291 CYS A O 1
ATOM 2221 N N . PRO A 1 292 ? -8.754 -2.821 -8.155 1.00 86.12 292 PRO A N 1
ATOM 2222 C CA . PRO A 1 292 ? -10.120 -2.846 -8.673 1.00 86.12 292 PRO A CA 1
ATOM 2223 C C . PRO A 1 292 ? -11.152 -2.743 -7.547 1.00 86.12 292 PRO A C 1
ATOM 2225 O O . PRO A 1 292 ? -10.950 -3.268 -6.446 1.00 86.12 292 PRO A O 1
ATOM 2228 N N . ARG A 1 293 ? -12.270 -2.068 -7.817 1.00 86.31 293 ARG A N 1
ATOM 2229 C CA . ARG A 1 293 ? -13.292 -1.761 -6.804 1.00 86.31 293 ARG A CA 1
ATOM 2230 C C . ARG A 1 293 ? -13.926 -3.032 -6.237 1.00 86.31 293 ARG A C 1
ATOM 2232 O O . ARG A 1 293 ? -14.235 -3.099 -5.051 1.00 86.31 293 ARG A O 1
ATOM 2239 N N . GLU A 1 294 ? -14.078 -4.043 -7.078 1.00 86.50 294 GLU A N 1
ATOM 2240 C CA . GLU A 1 294 ? -14.669 -5.343 -6.771 1.00 86.50 294 GLU A CA 1
ATOM 2241 C C . GLU A 1 294 ? -13.775 -6.122 -5.808 1.00 86.50 294 GLU A C 1
ATOM 2243 O O . GLU A 1 294 ? -14.254 -6.640 -4.802 1.00 86.50 294 GLU A O 1
ATOM 2248 N N . LEU A 1 295 ? -12.465 -6.136 -6.070 1.00 88.81 295 LEU A N 1
ATOM 2249 C CA . LEU A 1 295 ? -11.481 -6.746 -5.180 1.00 88.81 295 LEU A CA 1
ATOM 2250 C C . LEU A 1 295 ? -11.431 -6.006 -3.835 1.00 88.81 295 LEU A C 1
ATOM 2252 O O . LEU A 1 295 ? -11.414 -6.639 -2.782 1.00 88.81 295 LEU A O 1
ATOM 2256 N N . TYR A 1 296 ? -11.497 -4.673 -3.855 1.00 91.12 296 TYR A N 1
ATOM 2257 C CA . TYR A 1 296 ? -11.574 -3.868 -2.637 1.00 91.12 296 TYR A CA 1
ATOM 2258 C C . TYR A 1 296 ? -12.798 -4.237 -1.781 1.00 91.12 296 TYR A C 1
ATOM 2260 O O . TYR A 1 296 ? -12.677 -4.483 -0.581 1.00 91.12 296 TYR A O 1
ATOM 2268 N N . ALA A 1 297 ? -13.977 -4.329 -2.400 1.00 88.88 297 ALA A N 1
ATOM 2269 C CA . ALA A 1 297 ? -15.210 -4.725 -1.725 1.00 88.88 297 ALA A CA 1
ATOM 2270 C C . ALA A 1 297 ? -15.153 -6.171 -1.202 1.00 88.88 297 ALA A C 1
ATOM 2272 O O . ALA A 1 297 ? -15.535 -6.420 -0.059 1.00 88.88 297 ALA A O 1
ATOM 2273 N N . ALA A 1 298 ? -14.636 -7.111 -1.999 1.00 88.88 298 ALA A N 1
ATOM 2274 C CA . ALA A 1 298 ? -14.485 -8.511 -1.607 1.00 88.88 298 ALA A CA 1
ATOM 2275 C C . ALA A 1 298 ? -13.573 -8.671 -0.383 1.00 88.88 298 ALA A C 1
ATOM 2277 O O . ALA A 1 298 ? -13.887 -9.435 0.529 1.00 88.88 298 ALA A O 1
ATOM 2278 N N . VAL A 1 299 ? -12.482 -7.905 -0.329 1.00 91.62 299 VAL A N 1
ATOM 2279 C CA . VAL A 1 299 ? -11.579 -7.864 0.822 1.00 91.62 299 VAL A CA 1
ATOM 2280 C C . VAL A 1 299 ? -12.297 -7.376 2.076 1.00 91.62 299 VAL A C 1
ATOM 2282 O O . VAL A 1 299 ? -12.192 -8.019 3.121 1.00 91.62 299 VAL A O 1
ATOM 2285 N N . LEU A 1 300 ? -13.052 -6.276 2.000 1.00 91.38 300 LEU A N 1
ATOM 2286 C CA . LEU A 1 300 ? -13.785 -5.787 3.170 1.00 91.38 300 LEU A CA 1
ATOM 2287 C C . LEU A 1 300 ? -14.857 -6.780 3.628 1.00 91.38 300 LEU A C 1
ATOM 2289 O O . LEU A 1 300 ? -14.952 -7.055 4.822 1.00 91.38 300 LEU A O 1
ATOM 2293 N N . ALA A 1 301 ? -15.599 -7.375 2.692 1.00 88.75 301 ALA A N 1
ATOM 2294 C CA . ALA A 1 301 ? -16.599 -8.395 2.999 1.00 88.75 301 ALA A CA 1
ATOM 2295 C C . ALA A 1 301 ? -15.978 -9.621 3.690 1.00 88.75 301 ALA A C 1
ATOM 2297 O O . ALA A 1 301 ? -16.514 -10.115 4.679 1.00 88.75 301 ALA A O 1
ATOM 2298 N N . ALA A 1 302 ? -14.822 -10.090 3.213 1.00 90.69 302 ALA A N 1
ATOM 2299 C CA . ALA A 1 302 ? -14.127 -11.246 3.780 1.00 90.69 302 ALA A CA 1
ATOM 2300 C C . ALA A 1 302 ? -13.559 -10.998 5.187 1.00 90.69 302 ALA A C 1
ATOM 2302 O O . ALA A 1 302 ? -13.299 -11.952 5.917 1.00 90.69 302 ALA A O 1
ATOM 2303 N N . ASN A 1 303 ? -13.365 -9.733 5.570 1.00 91.25 303 ASN A N 1
ATOM 2304 C CA . ASN A 1 303 ? -12.916 -9.335 6.905 1.00 91.25 303 ASN A CA 1
ATOM 2305 C C . ASN A 1 303 ? -14.057 -8.766 7.762 1.00 91.25 303 ASN A C 1
ATOM 2307 O O . ASN A 1 303 ? -13.799 -8.199 8.827 1.00 91.25 303 ASN A O 1
ATOM 2311 N N . ASN A 1 304 ? -15.312 -8.910 7.330 1.00 86.88 304 ASN A N 1
ATOM 2312 C CA . ASN A 1 304 ? -16.458 -8.489 8.121 1.00 86.88 304 ASN A CA 1
ATOM 2313 C C . ASN A 1 304 ? -16.497 -9.269 9.450 1.00 86.88 304 ASN A C 1
ATOM 2315 O O . ASN A 1 304 ? -16.326 -10.486 9.479 1.00 86.88 304 ASN A O 1
ATOM 2319 N N . GLY A 1 305 ? -16.669 -8.567 10.569 1.00 86.88 305 GLY A N 1
ATOM 2320 C CA . GLY A 1 305 ? -16.481 -9.102 11.925 1.00 86.88 305 GLY A CA 1
ATOM 2321 C C . GLY A 1 305 ? -15.068 -8.915 12.501 1.00 86.88 305 GLY A C 1
ATOM 2322 O O . GLY A 1 305 ? -14.884 -9.053 13.712 1.00 86.88 305 GLY A O 1
ATOM 2323 N N . HIS A 1 306 ? -14.087 -8.547 11.672 1.00 90.50 306 HIS A N 1
ATOM 2324 C CA . HIS A 1 306 ? -12.690 -8.327 12.067 1.00 90.50 306 HIS A CA 1
ATOM 2325 C C . HIS A 1 306 ? -12.107 -6.999 11.556 1.00 90.50 306 HIS A C 1
ATOM 2327 O O . HIS A 1 306 ? -10.904 -6.769 11.678 1.00 90.50 306 HIS A O 1
ATOM 2333 N N . LEU A 1 307 ? -12.933 -6.097 11.015 1.00 91.25 307 LEU A N 1
ATOM 2334 C CA . LEU A 1 307 ? -12.472 -4.844 10.407 1.00 91.25 307 LEU A CA 1
ATOM 2335 C C . LEU A 1 307 ? -11.649 -3.966 11.362 1.00 91.25 307 LEU A C 1
ATOM 2337 O O . LEU A 1 307 ? -10.703 -3.316 10.933 1.00 91.25 307 LEU A O 1
ATOM 2341 N N . GLN A 1 308 ? -11.930 -3.988 12.664 1.00 90.88 308 GLN A N 1
ATOM 2342 C CA . GLN A 1 308 ? -11.165 -3.273 13.691 1.00 90.88 308 GLN A CA 1
ATOM 2343 C C . GLN A 1 308 ? -9.694 -3.707 13.800 1.00 90.88 308 GLN A C 1
ATOM 2345 O O . GLN A 1 308 ? -8.888 -2.987 14.382 1.00 90.88 308 GLN A O 1
ATOM 2350 N N . GLN A 1 309 ? -9.351 -4.885 13.272 1.00 93.00 309 GLN A N 1
ATOM 2351 C CA . GLN A 1 309 ? -7.981 -5.395 13.181 1.00 93.00 309 GLN A CA 1
ATOM 2352 C C . GLN A 1 309 ? -7.351 -5.111 11.809 1.00 93.00 309 GLN A C 1
ATOM 2354 O O . GLN A 1 309 ? -6.228 -5.528 11.547 1.00 93.00 309 GLN A O 1
ATOM 2359 N N . LEU A 1 310 ? -8.047 -4.389 10.933 1.00 94.62 310 LEU A N 1
ATOM 2360 C CA . LEU A 1 310 ? -7.616 -4.120 9.573 1.00 94.62 310 LEU A CA 1
ATOM 2361 C C . LEU A 1 310 ? -7.248 -2.644 9.395 1.00 94.62 310 LEU A C 1
ATOM 2363 O O . LEU A 1 310 ? -8.020 -1.740 9.717 1.00 94.62 310 LEU A O 1
ATOM 2367 N N . ALA A 1 311 ? -6.087 -2.405 8.798 1.00 96.00 311 ALA A N 1
ATOM 2368 C CA . ALA A 1 311 ? -5.776 -1.157 8.125 1.00 96.00 311 ALA A CA 1
ATOM 2369 C C . ALA A 1 311 ? -5.726 -1.402 6.624 1.00 96.00 311 ALA A C 1
ATOM 2371 O O . ALA A 1 311 ? -5.177 -2.405 6.167 1.00 96.00 311 ALA A O 1
ATOM 2372 N N . VAL A 1 312 ? -6.241 -0.455 5.848 1.00 95.88 312 VAL A N 1
ATOM 2373 C CA . VAL A 1 312 ? -6.105 -0.486 4.391 1.00 95.88 312 VAL A CA 1
ATOM 2374 C C . VAL A 1 312 ? -5.432 0.793 3.936 1.00 95.88 312 VAL A C 1
ATOM 2376 O O . VAL A 1 312 ? -5.962 1.877 4.143 1.00 95.88 312 VAL A O 1
ATOM 2379 N N . PHE A 1 313 ? -4.276 0.680 3.295 1.00 95.56 313 PHE A N 1
ATOM 2380 C CA . PHE A 1 313 ? -3.711 1.762 2.503 1.00 95.56 313 PHE A CA 1
ATOM 2381 C C . PHE A 1 313 ? -4.124 1.531 1.055 1.00 95.56 313 PHE A C 1
ATOM 2383 O O . PHE A 1 313 ? -3.516 0.731 0.350 1.00 95.56 313 PHE A O 1
ATOM 2390 N N . GLY A 1 314 ? -5.166 2.226 0.608 1.00 93.88 314 GLY A N 1
ATOM 2391 C CA . GLY A 1 314 ? -5.711 2.022 -0.725 1.00 93.88 314 GLY A CA 1
ATOM 2392 C C . GLY A 1 314 ? -6.292 3.272 -1.359 1.00 93.88 314 GLY A C 1
ATOM 2393 O O . GLY A 1 314 ? -6.038 4.398 -0.929 1.00 93.88 314 GLY A O 1
ATOM 2394 N N . THR A 1 315 ? -7.067 3.058 -2.417 1.00 90.31 315 THR A N 1
ATOM 2395 C CA . THR A 1 315 ? -7.863 4.104 -3.059 1.00 90.31 315 THR A CA 1
ATOM 2396 C C . THR A 1 315 ? -8.822 4.744 -2.054 1.00 90.31 315 THR A C 1
ATOM 2398 O O . THR A 1 315 ? -9.501 4.039 -1.311 1.00 90.31 315 THR A O 1
ATOM 2401 N N . SER A 1 316 ? -8.890 6.077 -2.045 1.00 88.62 316 SER A N 1
ATOM 2402 C CA . SER A 1 316 ? -9.791 6.849 -1.186 1.00 88.62 316 SER A CA 1
ATOM 2403 C C . SER A 1 316 ? -11.226 6.364 -1.341 1.00 88.62 316 SER A C 1
ATOM 2405 O O . SER A 1 316 ? -11.719 6.231 -2.466 1.00 88.62 316 SER A O 1
ATOM 2407 N N . MET A 1 317 ? -11.940 6.180 -0.228 1.00 85.19 317 MET A N 1
ATOM 2408 C CA . MET A 1 317 ? -13.327 5.715 -0.299 1.00 85.19 317 MET A CA 1
ATOM 2409 C C . MET A 1 317 ? -14.246 6.721 -0.986 1.00 85.19 317 MET A C 1
ATOM 2411 O O . MET A 1 317 ? -15.248 6.318 -1.562 1.00 85.19 317 MET A O 1
ATOM 2415 N N . ARG A 1 318 ? -13.881 8.009 -1.037 1.00 82.19 318 ARG A N 1
ATOM 2416 C CA . ARG A 1 318 ? -14.595 8.995 -1.867 1.00 82.19 318 ARG A CA 1
ATOM 2417 C C . ARG A 1 318 ? -14.554 8.640 -3.350 1.00 82.19 318 ARG A C 1
ATOM 2419 O O . ARG A 1 318 ? -15.532 8.852 -4.048 1.00 82.19 318 ARG A O 1
ATOM 2426 N N . SER A 1 319 ? -13.444 8.068 -3.815 1.00 82.19 319 SER A N 1
ATOM 2427 C CA . SER A 1 319 ? -13.295 7.596 -5.200 1.00 82.19 319 SER A CA 1
ATOM 2428 C C . SER A 1 319 ? -13.996 6.250 -5.440 1.00 82.19 319 SER A C 1
ATOM 2430 O O . SER A 1 319 ? -14.203 5.853 -6.589 1.00 82.19 319 SER A O 1
ATOM 2432 N N . LEU A 1 320 ? -14.349 5.546 -4.358 1.00 79.50 320 LEU A N 1
ATOM 2433 C CA . LEU A 1 320 ? -15.083 4.279 -4.366 1.00 79.50 320 LEU A CA 1
ATOM 2434 C C . LEU A 1 320 ? -16.584 4.455 -4.079 1.00 79.50 320 LEU A C 1
ATOM 2436 O O . LEU A 1 320 ? -17.327 3.485 -4.213 1.00 79.50 320 LEU A O 1
ATOM 2440 N N . ALA A 1 321 ? -17.034 5.653 -3.690 1.00 70.56 321 ALA A N 1
ATOM 2441 C CA . ALA A 1 321 ? -18.359 5.872 -3.108 1.00 70.56 321 ALA A CA 1
ATOM 2442 C C . ALA A 1 321 ? -19.527 5.533 -4.039 1.00 70.56 321 ALA A C 1
ATOM 2444 O O . ALA A 1 321 ? -20.592 5.144 -3.568 1.00 70.56 321 ALA A O 1
ATOM 2445 N N . ASP A 1 322 ? -19.292 5.564 -5.346 1.00 68.69 322 ASP A N 1
ATOM 2446 C CA . ASP A 1 322 ? -20.295 5.233 -6.359 1.00 68.69 322 ASP A CA 1
ATOM 2447 C C . ASP A 1 322 ? -20.458 3.715 -6.584 1.00 68.69 322 ASP A C 1
ATOM 2449 O O . ASP A 1 322 ? -21.075 3.290 -7.561 1.00 68.69 322 ASP A O 1
ATOM 2453 N N . THR A 1 323 ? -19.873 2.864 -5.731 1.00 69.50 323 THR A N 1
ATOM 2454 C CA . THR A 1 323 ? -19.807 1.417 -5.984 1.00 69.50 323 THR A CA 1
ATOM 2455 C C . THR A 1 323 ? -20.821 0.642 -5.146 1.00 69.50 323 THR A C 1
ATOM 2457 O O . THR A 1 323 ? -20.645 0.467 -3.939 1.00 69.50 323 THR A O 1
ATOM 2460 N N . GLN A 1 324 ? -21.827 0.063 -5.809 1.00 71.75 324 GLN A N 1
ATOM 2461 C CA . GLN A 1 324 ? -22.798 -0.853 -5.190 1.00 71.75 324 GLN A CA 1
ATOM 2462 C C . GLN A 1 324 ? -22.126 -2.021 -4.453 1.00 71.75 324 GLN A C 1
ATOM 2464 O O . GLN A 1 324 ? -22.576 -2.415 -3.380 1.00 71.75 324 GLN A O 1
ATOM 2469 N N . ALA A 1 325 ? -21.017 -2.533 -5.001 1.00 72.50 325 ALA A N 1
ATOM 2470 C CA . ALA A 1 325 ? -20.218 -3.602 -4.404 1.00 72.50 325 ALA A CA 1
ATOM 2471 C C . ALA A 1 325 ? -19.754 -3.260 -2.988 1.00 72.50 325 ALA A C 1
ATOM 2473 O O . ALA A 1 325 ? -19.843 -4.086 -2.084 1.00 72.50 325 ALA A O 1
ATOM 2474 N N . LEU A 1 326 ? -19.280 -2.026 -2.801 1.00 75.12 326 LEU A N 1
ATOM 2475 C CA . LEU A 1 326 ? -18.770 -1.569 -1.522 1.00 75.12 326 LEU A CA 1
ATOM 2476 C C . LEU A 1 326 ? -19.920 -1.466 -0.522 1.00 75.12 326 LEU A C 1
ATOM 2478 O O . LEU A 1 326 ? -19.844 -2.063 0.540 1.00 75.12 326 LEU A O 1
ATOM 2482 N N . VAL A 1 327 ? -21.029 -0.822 -0.892 1.00 73.25 327 VAL A N 1
ATOM 2483 C CA . VAL A 1 327 ? -22.220 -0.734 -0.029 1.00 73.25 327 VAL A CA 1
ATOM 2484 C C . VAL A 1 327 ? -22.729 -2.121 0.378 1.00 73.25 327 VAL A C 1
ATOM 2486 O O . VAL A 1 327 ? -23.002 -2.349 1.555 1.00 73.25 327 VAL A O 1
ATOM 2489 N N . ALA A 1 328 ? -22.812 -3.064 -0.561 1.00 76.56 328 ALA A N 1
ATOM 2490 C CA . ALA A 1 328 ? -23.222 -4.436 -0.274 1.00 76.56 328 ALA A CA 1
ATOM 2491 C C . ALA A 1 328 ? -22.242 -5.144 0.676 1.00 76.56 328 ALA A C 1
ATOM 2493 O O . ALA A 1 328 ? -22.674 -5.775 1.634 1.00 76.56 328 ALA A O 1
ATOM 2494 N N . ALA A 1 329 ? -20.932 -4.993 0.461 1.00 72.94 329 ALA A N 1
ATOM 2495 C CA . ALA A 1 329 ? -19.907 -5.550 1.341 1.00 72.94 329 ALA A CA 1
ATOM 2496 C C . ALA A 1 329 ? -19.987 -4.985 2.767 1.00 72.94 329 ALA A C 1
ATOM 2498 O O . ALA A 1 329 ? -19.775 -5.722 3.726 1.00 72.94 329 ALA A O 1
ATOM 2499 N N . LEU A 1 330 ? -20.313 -3.696 2.905 1.00 71.19 330 LEU A N 1
ATOM 2500 C CA . LEU A 1 330 ? -20.423 -3.029 4.203 1.00 71.19 330 LEU A CA 1
ATOM 2501 C C . LEU A 1 330 ? -21.719 -3.358 4.948 1.00 71.19 330 LEU A C 1
ATOM 2503 O O . LEU A 1 330 ? -21.728 -3.354 6.171 1.00 71.19 330 LEU A O 1
ATOM 2507 N N . THR A 1 331 ? -22.804 -3.628 4.223 1.00 73.50 331 THR A N 1
ATOM 2508 C CA . THR A 1 331 ? -24.131 -3.909 4.801 1.00 73.50 331 THR A CA 1
ATOM 2509 C C . THR A 1 331 ? -24.430 -5.397 4.945 1.00 73.50 331 THR A C 1
ATOM 2511 O O . THR A 1 331 ? -25.446 -5.760 5.537 1.00 73.50 331 THR A O 1
ATOM 2514 N N . ALA A 1 332 ? -23.575 -6.268 4.405 1.00 72.06 332 ALA A N 1
ATOM 2515 C CA . ALA A 1 332 ? -23.724 -7.702 4.561 1.00 72.06 332 ALA A CA 1
ATOM 2516 C C . ALA A 1 332 ? -23.636 -8.076 6.047 1.00 72.06 332 ALA A C 1
ATOM 2518 O O . ALA A 1 332 ? -22.656 -7.770 6.725 1.00 72.06 332 ALA A O 1
ATOM 2519 N N . GLU A 1 333 ? -24.656 -8.773 6.545 1.00 69.88 333 GLU A N 1
ATOM 2520 C CA . GLU A 1 333 ? -24.594 -9.397 7.863 1.00 69.88 333 GLU A CA 1
ATOM 2521 C C . GLU A 1 333 ? -23.419 -10.389 7.905 1.00 69.88 333 GLU A C 1
ATOM 2523 O O . GLU A 1 333 ? -23.131 -11.047 6.894 1.00 69.88 333 GLU A O 1
ATOM 2528 N N . PRO A 1 334 ? -22.724 -10.531 9.047 1.00 62.50 334 PRO A N 1
ATOM 2529 C CA . PRO A 1 334 ? -21.649 -11.501 9.174 1.00 62.50 334 PRO A CA 1
ATOM 2530 C C . PRO A 1 334 ? -22.230 -12.882 8.900 1.00 62.50 334 PRO A C 1
ATOM 2532 O O . PRO A 1 334 ? -23.095 -13.357 9.640 1.00 62.50 334 PRO A O 1
ATOM 2535 N N . ALA A 1 335 ? -21.769 -13.537 7.836 1.00 58.69 335 ALA A N 1
ATOM 2536 C CA . ALA A 1 335 ? -22.140 -14.918 7.589 1.00 58.69 335 ALA A CA 1
ATOM 2537 C C . ALA A 1 335 ? -21.699 -15.732 8.813 1.00 58.69 335 ALA A C 1
ATOM 2539 O O . ALA A 1 335 ? -20.506 -15.840 9.100 1.00 58.69 335 ALA A O 1
ATOM 2540 N N . ALA A 1 336 ? -22.667 -16.237 9.579 1.00 50.84 336 ALA A N 1
ATOM 2541 C CA . ALA A 1 336 ? -22.417 -17.000 10.790 1.00 50.84 336 ALA A CA 1
ATOM 2542 C C . ALA A 1 336 ? -21.614 -18.255 10.428 1.00 50.84 336 ALA A C 1
ATOM 2544 O O . ALA A 1 336 ? -22.187 -19.231 9.962 1.00 50.84 336 ALA A O 1
ATOM 2545 N N . SER A 1 337 ? -20.289 -18.187 10.599 1.00 47.59 337 SER A N 1
ATOM 2546 C CA . SER A 1 337 ? -19.337 -19.299 10.503 1.00 47.59 337 SER A CA 1
ATOM 2547 C C . SER A 1 337 ? -19.710 -20.343 9.438 1.00 47.59 337 SER A C 1
ATOM 2549 O O . SER A 1 337 ? -20.055 -21.482 9.739 1.00 47.59 337 SER A O 1
ATOM 2551 N N . ALA A 1 338 ? -19.657 -19.950 8.170 1.00 39.25 338 ALA A N 1
ATOM 2552 C CA . ALA A 1 338 ? -19.695 -20.888 7.058 1.00 39.25 338 ALA A CA 1
ATOM 2553 C C . ALA A 1 338 ? -18.474 -20.607 6.191 1.00 39.25 338 ALA A C 1
ATOM 2555 O O . ALA A 1 338 ? -18.175 -19.445 5.921 1.00 39.25 338 ALA A O 1
ATOM 2556 N N . ALA A 1 339 ? -17.748 -21.671 5.844 1.00 47.69 339 ALA A N 1
ATOM 2557 C CA . ALA A 1 339 ? -16.544 -21.663 5.023 1.00 47.69 339 ALA A CA 1
ATOM 2558 C C . ALA A 1 339 ? -16.561 -20.530 3.987 1.00 47.69 339 ALA A C 1
ATOM 2560 O O . ALA A 1 339 ? -17.533 -20.409 3.237 1.00 47.69 339 ALA A O 1
ATOM 2561 N N . ALA A 1 340 ? -15.504 -19.706 3.986 1.00 44.53 340 ALA A N 1
ATOM 2562 C CA . ALA A 1 340 ? -15.338 -18.605 3.043 1.00 44.53 340 ALA A CA 1
ATOM 2563 C C . ALA A 1 340 ? -15.755 -19.083 1.641 1.00 44.53 340 ALA A C 1
ATOM 2565 O O . ALA A 1 340 ? -15.254 -20.127 1.206 1.00 44.53 340 ALA A O 1
ATOM 2566 N N . PRO A 1 341 ? -16.707 -18.412 0.965 1.00 44.44 341 PRO A N 1
ATOM 2567 C CA . PRO A 1 341 ? -17.160 -18.858 -0.341 1.00 44.44 341 PRO A CA 1
ATOM 2568 C C . PRO A 1 341 ? -15.940 -18.936 -1.254 1.00 44.44 341 PRO A C 1
ATOM 2570 O O . PRO A 1 341 ? -15.254 -17.941 -1.477 1.00 44.44 341 PRO A O 1
ATOM 2573 N N . ALA A 1 342 ? -15.638 -20.145 -1.721 1.00 42.00 342 ALA A N 1
ATOM 2574 C CA . ALA A 1 342 ? -14.527 -20.382 -2.620 1.00 42.00 342 ALA A CA 1
ATOM 2575 C C . ALA A 1 342 ? -14.715 -19.527 -3.886 1.00 42.00 342 ALA A C 1
ATOM 2577 O O . ALA A 1 342 ? -15.662 -19.727 -4.651 1.00 42.00 342 ALA A O 1
ATOM 2578 N N . GLY A 1 343 ? -13.801 -18.574 -4.079 1.00 47.97 343 GLY A N 1
ATOM 2579 C CA . GLY A 1 343 ? -13.651 -17.766 -5.284 1.00 47.97 343 GLY A CA 1
ATOM 2580 C C . GLY A 1 343 ? -14.351 -16.416 -5.213 1.00 47.97 343 GLY A C 1
ATOM 2581 O O . GLY A 1 343 ? -15.484 -16.275 -5.683 1.00 47.97 343 GLY A O 1
ATOM 2582 N N . ALA A 1 344 ? -13.643 -15.380 -4.764 1.00 47.00 344 ALA A N 1
ATOM 2583 C CA . ALA A 1 344 ? -14.038 -14.030 -5.131 1.00 47.00 344 ALA A CA 1
ATOM 2584 C C . ALA A 1 344 ? -13.821 -13.786 -6.632 1.00 47.00 344 ALA A C 1
ATOM 2586 O O . ALA A 1 344 ? -14.518 -12.945 -7.184 1.00 47.00 344 ALA A O 1
ATOM 2587 N N . SER A 1 345 ? -13.046 -14.616 -7.341 1.00 47.09 345 SER A N 1
ATOM 2588 C CA . SER A 1 345 ? -13.111 -14.732 -8.807 1.00 47.09 345 SER A CA 1
ATOM 2589 C C . SER A 1 345 ? -14.537 -14.951 -9.341 1.00 47.09 345 SER A C 1
ATOM 2591 O O . SER A 1 345 ? -14.892 -14.380 -10.367 1.00 47.09 345 SER A O 1
ATOM 2593 N N . ASN A 1 346 ? -15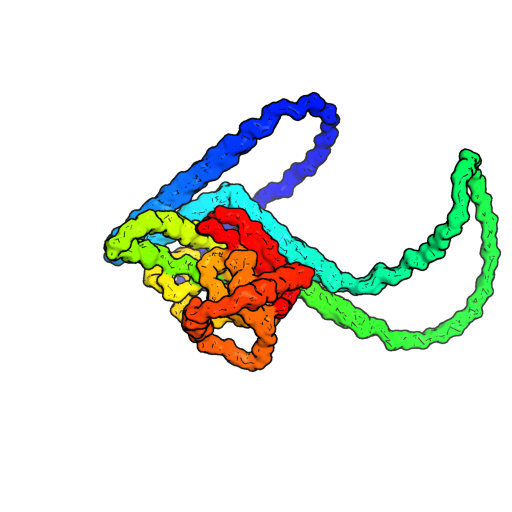.410 -15.701 -8.649 1.00 50.22 346 ASN A N 1
ATOM 2594 C CA . ASN A 1 346 ? -16.815 -15.852 -9.066 1.00 50.22 346 ASN A CA 1
ATOM 2595 C C . ASN A 1 346 ? -17.661 -14.607 -8.767 1.00 50.22 346 ASN A C 1
ATOM 2597 O O . ASN A 1 346 ? -18.633 -14.355 -9.475 1.00 50.22 346 ASN A O 1
ATOM 2601 N N . ILE A 1 347 ? -17.309 -13.831 -7.739 1.00 47.72 347 ILE A N 1
ATOM 2602 C CA . ILE A 1 347 ? -17.973 -12.561 -7.415 1.00 47.72 347 ILE A CA 1
ATOM 2603 C C . ILE A 1 347 ? -17.523 -11.482 -8.404 1.00 47.72 347 ILE A C 1
ATOM 2605 O O . ILE A 1 347 ? -18.371 -10.830 -8.998 1.00 47.72 347 ILE A O 1
ATOM 2609 N N . ILE A 1 348 ? -16.220 -11.360 -8.661 1.00 48.44 348 ILE A N 1
ATOM 2610 C CA . ILE A 1 348 ? -15.634 -10.454 -9.653 1.00 48.44 348 ILE A CA 1
ATOM 2611 C C . ILE A 1 348 ? -16.205 -10.773 -11.044 1.00 48.44 348 ILE A C 1
ATOM 2613 O O . ILE A 1 348 ? -16.739 -9.877 -11.690 1.00 48.44 348 ILE A O 1
ATOM 2617 N N . ASN A 1 349 ? -16.231 -12.045 -11.465 1.00 44.28 349 ASN A N 1
ATOM 2618 C CA . ASN A 1 349 ? -16.816 -12.435 -12.756 1.00 44.28 349 ASN A CA 1
ATOM 2619 C C . ASN A 1 349 ? -18.338 -12.213 -12.824 1.00 44.28 349 ASN A C 1
ATOM 2621 O O . ASN A 1 349 ? -18.834 -11.767 -13.854 1.00 44.28 349 ASN A O 1
ATOM 2625 N N . ARG A 1 350 ? -19.096 -12.454 -11.740 1.00 48.41 350 ARG A N 1
ATOM 2626 C CA . ARG A 1 350 ? -20.542 -12.151 -11.707 1.00 48.41 350 ARG A CA 1
ATOM 2627 C C . ARG A 1 350 ? -20.842 -10.656 -11.696 1.00 48.41 350 ARG A C 1
ATOM 2629 O O . ARG A 1 350 ? -21.852 -10.252 -12.256 1.00 48.41 350 ARG A O 1
ATOM 2636 N N . MET A 1 351 ? -20.015 -9.836 -11.054 1.00 43.50 351 MET A N 1
ATOM 2637 C CA . MET A 1 351 ? -20.230 -8.389 -10.976 1.00 43.50 351 MET A CA 1
ATOM 2638 C C . MET A 1 351 ? -19.794 -7.667 -12.254 1.00 43.50 351 MET A C 1
ATOM 2640 O O . MET A 1 351 ? -20.452 -6.708 -12.659 1.00 43.50 351 MET A O 1
ATOM 2644 N N . LEU A 1 352 ? -18.762 -8.163 -12.942 1.00 45.00 352 LEU A N 1
ATOM 2645 C CA . LEU A 1 352 ? -18.386 -7.671 -14.269 1.00 45.00 352 LEU A CA 1
ATOM 2646 C C . LEU A 1 352 ? -19.517 -7.875 -15.294 1.00 45.00 352 LEU A C 1
ATOM 2648 O O . LEU A 1 352 ? -19.744 -6.987 -16.111 1.00 45.00 352 LEU A O 1
ATOM 2652 N N . ASP A 1 353 ? -20.302 -8.952 -15.177 1.00 42.00 353 ASP A N 1
ATOM 2653 C CA . ASP A 1 353 ? -21.479 -9.200 -16.028 1.00 42.00 353 ASP A CA 1
ATOM 2654 C C . ASP A 1 353 ? -22.649 -8.226 -15.747 1.00 42.00 353 ASP A C 1
ATOM 2656 O O . ASP A 1 353 ? -23.395 -7.847 -16.649 1.00 42.00 353 ASP A O 1
ATOM 2660 N N . VAL A 1 354 ? -22.786 -7.737 -14.506 1.00 44.81 354 VAL A N 1
ATOM 2661 C CA . VAL A 1 354 ? -23.864 -6.806 -14.095 1.00 44.81 354 VAL A CA 1
ATOM 2662 C C . VAL A 1 354 ? -23.621 -5.367 -14.583 1.00 44.81 354 VAL A C 1
ATOM 2664 O O . VAL A 1 354 ? -24.570 -4.593 -14.731 1.00 44.81 354 VAL A O 1
ATOM 2667 N N . SER A 1 355 ? -22.376 -5.021 -14.927 1.00 43.31 355 SER A N 1
ATOM 2668 C CA . SER A 1 355 ? -21.947 -3.677 -15.363 1.00 43.31 355 SER A CA 1
ATOM 2669 C C . SER A 1 355 ? -22.535 -3.203 -16.703 1.00 43.31 355 SER A C 1
ATOM 2671 O O . SER A 1 355 ? -22.295 -2.068 -17.106 1.00 43.31 355 SER A O 1
ATOM 2673 N N . SER A 1 356 ? -23.303 -4.041 -17.404 1.00 45.34 356 SER A N 1
ATOM 2674 C CA . SER A 1 356 ? -23.912 -3.719 -18.704 1.00 45.34 356 SER A CA 1
ATOM 2675 C C . SER A 1 356 ? -25.409 -3.376 -18.634 1.00 45.34 356 SER A C 1
ATOM 2677 O O . SER A 1 356 ? -26.039 -3.135 -19.663 1.00 45.34 356 SER A O 1
ATOM 2679 N N . THR A 1 357 ? -25.984 -3.281 -17.429 1.00 45.56 357 THR A N 1
ATOM 2680 C CA . THR A 1 357 ? -27.398 -2.918 -17.244 1.00 45.56 357 THR A CA 1
ATOM 2681 C C . THR A 1 357 ? -27.510 -1.471 -16.757 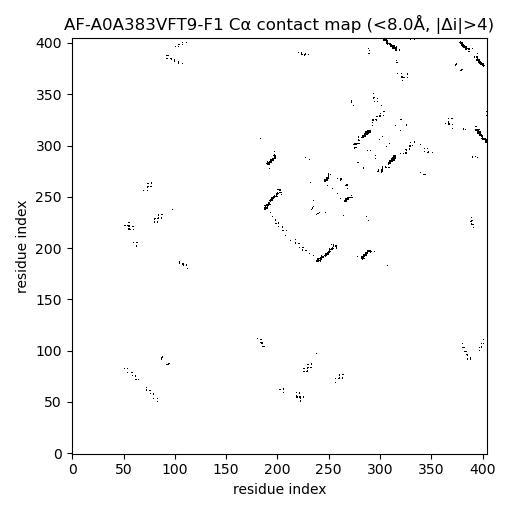1.00 45.56 357 THR A C 1
ATOM 2683 O O . THR A 1 357 ? -27.236 -1.189 -15.593 1.00 45.56 357 THR A O 1
ATOM 2686 N N . GLU A 1 358 ? -27.908 -0.542 -17.633 1.00 42.75 358 GLU A N 1
ATOM 2687 C CA . GLU A 1 358 ? -28.182 0.861 -17.283 1.00 42.75 358 GLU A CA 1
ATOM 2688 C C . GLU A 1 358 ? -29.286 0.941 -16.208 1.00 42.75 358 GLU A C 1
ATOM 2690 O O . GLU A 1 358 ? -30.479 0.844 -16.500 1.00 42.75 358 GLU A O 1
ATOM 2695 N N . GLN A 1 359 ? -28.900 1.073 -14.936 1.00 47.06 359 GLN A N 1
ATOM 2696 C CA . GLN A 1 359 ? -29.834 1.209 -13.818 1.00 47.06 359 GLN A CA 1
ATOM 2697 C C . GLN A 1 359 ? -30.098 2.676 -13.455 1.00 47.06 359 GLN A C 1
ATOM 2699 O O . GLN A 1 359 ? -29.207 3.520 -13.422 1.00 47.06 359 GLN A O 1
ATOM 2704 N N . SER A 1 360 ? -31.374 2.926 -13.152 1.00 48.22 360 SER A N 1
ATOM 2705 C CA . SER A 1 360 ? -32.010 4.188 -12.763 1.00 48.22 360 SER A CA 1
ATOM 2706 C C . SER A 1 360 ? -31.197 5.061 -11.790 1.00 48.22 360 SER A C 1
ATOM 2708 O O . SER A 1 360 ? -30.767 4.621 -10.722 1.00 48.22 360 SER A O 1
ATOM 2710 N N . SER A 1 361 ? -31.091 6.350 -12.121 1.00 50.44 361 SER A N 1
ATOM 2711 C CA . SER A 1 361 ? -30.345 7.399 -11.408 1.00 50.44 361 SER A CA 1
ATOM 2712 C C . SER A 1 361 ? -30.780 7.663 -9.957 1.00 50.44 361 SER A C 1
ATOM 2714 O O . SER A 1 361 ? -30.050 8.319 -9.215 1.00 50.44 361 SER A O 1
ATOM 2716 N N . SER A 1 362 ? -31.928 7.147 -9.505 1.00 49.62 362 SER A N 1
ATOM 2717 C CA . SER A 1 362 ? -32.402 7.343 -8.126 1.00 49.62 362 SER A CA 1
ATOM 2718 C C . SER A 1 362 ? -31.701 6.454 -7.089 1.00 49.62 362 SER A C 1
ATOM 2720 O O . SER A 1 362 ? -31.676 6.810 -5.914 1.00 49.62 362 SER A O 1
ATOM 2722 N N . ALA A 1 363 ? -31.124 5.315 -7.492 1.00 51.81 363 ALA A N 1
ATOM 2723 C CA . ALA A 1 363 ? -30.428 4.401 -6.577 1.00 51.81 363 ALA A CA 1
ATOM 2724 C C . ALA A 1 363 ? -29.033 4.915 -6.174 1.00 51.81 363 ALA A C 1
ATOM 2726 O O . ALA A 1 363 ? -28.589 4.678 -5.053 1.00 51.81 363 ALA A O 1
ATOM 2727 N N . VAL A 1 364 ? -28.378 5.680 -7.054 1.00 52.25 364 VAL A N 1
ATOM 2728 C CA . VAL A 1 364 ? -27.040 6.256 -6.824 1.00 52.25 364 VAL A CA 1
ATOM 2729 C C . VAL A 1 364 ? -27.060 7.293 -5.693 1.00 52.25 364 VAL A C 1
ATOM 2731 O O . VAL A 1 364 ? -26.143 7.342 -4.876 1.00 52.25 364 VAL A O 1
ATOM 2734 N N . ALA A 1 365 ? -28.143 8.071 -5.571 1.00 51.75 365 ALA A N 1
ATOM 2735 C CA . ALA A 1 365 ? -28.282 9.076 -4.514 1.00 51.75 365 ALA A CA 1
ATOM 2736 C C . ALA A 1 365 ? -28.340 8.461 -3.102 1.00 51.75 365 ALA A C 1
ATOM 2738 O O . ALA A 1 365 ? -27.764 9.017 -2.176 1.00 51.75 365 ALA A O 1
ATOM 2739 N N . GLN A 1 366 ? -28.966 7.288 -2.944 1.00 54.09 366 GLN A N 1
ATOM 2740 C CA . GLN A 1 366 ? -29.039 6.578 -1.657 1.00 54.09 366 GLN A CA 1
ATOM 2741 C C . GLN A 1 366 ? -27.736 5.835 -1.297 1.00 54.09 366 GLN A C 1
ATOM 2743 O O . GLN A 1 366 ? -27.572 5.387 -0.165 1.00 54.09 366 GLN A O 1
ATOM 2748 N N . GLN A 1 367 ? -26.802 5.677 -2.240 1.00 54.44 367 GLN A N 1
ATOM 2749 C CA . GLN A 1 367 ? -25.558 4.915 -2.050 1.00 54.44 367 GLN A CA 1
ATOM 2750 C C . GLN A 1 367 ? -24.426 5.774 -1.480 1.00 54.44 367 GLN A C 1
ATOM 2752 O O . GLN A 1 367 ? -23.717 5.324 -0.576 1.00 54.44 367 GLN A O 1
ATOM 2757 N N . GLY A 1 368 ? -24.323 7.036 -1.917 1.00 56.00 368 GLY A N 1
ATOM 2758 C CA . GLY A 1 368 ? -23.443 8.024 -1.282 1.00 56.00 368 GLY A CA 1
ATOM 2759 C C . GLY A 1 368 ? -23.746 8.203 0.213 1.00 56.00 368 GLY A C 1
ATOM 2760 O O . GLY A 1 368 ? -22.828 8.396 1.015 1.00 56.00 368 GLY A O 1
ATOM 2761 N N . ASP A 1 369 ? -25.013 8.020 0.600 1.00 61.41 369 ASP A N 1
ATOM 2762 C CA . ASP A 1 369 ? -25.464 8.123 1.986 1.00 61.41 369 ASP A CA 1
ATOM 2763 C C . ASP A 1 369 ? -24.850 7.055 2.902 1.00 61.41 369 ASP A C 1
ATOM 2765 O O . ASP A 1 369 ? -24.606 7.355 4.064 1.00 61.41 369 ASP A O 1
ATOM 2769 N N . VAL A 1 370 ? -24.541 5.835 2.437 1.00 61.84 370 VAL A N 1
ATOM 2770 C CA . VAL A 1 370 ? -24.052 4.753 3.324 1.00 61.84 370 VAL A CA 1
ATOM 2771 C C . VAL A 1 370 ? -22.610 4.982 3.769 1.00 61.84 370 VAL A C 1
ATOM 2773 O O . VAL A 1 370 ? -22.301 4.859 4.953 1.00 61.84 370 VAL A O 1
ATOM 2776 N N . LEU A 1 371 ? -21.718 5.370 2.855 1.00 64.88 371 LEU A N 1
ATOM 2777 C CA . LEU A 1 371 ? -20.344 5.735 3.216 1.00 64.88 371 LEU A CA 1
ATOM 2778 C C . LEU A 1 371 ? -20.316 7.011 4.045 1.00 64.88 371 LEU A C 1
ATOM 2780 O O . LEU A 1 371 ? -19.609 7.084 5.049 1.00 64.88 371 LEU A O 1
ATOM 2784 N N . GLN A 1 372 ? -21.128 8.000 3.670 1.00 68.56 372 GLN A N 1
ATOM 2785 C CA . GLN A 1 372 ? -21.289 9.207 4.465 1.00 68.56 372 GLN A CA 1
ATOM 2786 C C . GLN A 1 372 ? -21.818 8.880 5.867 1.00 68.56 372 GLN A C 1
ATOM 2788 O O . GLN A 1 372 ? -21.332 9.451 6.841 1.00 68.56 372 GLN A O 1
ATOM 2793 N N . LEU A 1 373 ? -22.732 7.920 5.996 1.00 63.75 373 LEU A N 1
ATOM 2794 C CA . LEU A 1 373 ? -23.248 7.433 7.269 1.00 63.75 373 LEU A CA 1
ATOM 2795 C C . LEU A 1 373 ? -22.174 6.683 8.065 1.00 63.75 373 LEU A C 1
ATOM 2797 O O . LEU A 1 373 ? -22.058 6.923 9.261 1.00 63.75 373 LEU A O 1
ATOM 2801 N N . ALA A 1 374 ? -21.349 5.845 7.434 1.00 69.31 374 ALA A N 1
ATOM 2802 C CA . ALA A 1 374 ? -20.218 5.184 8.090 1.00 69.31 374 ALA A CA 1
ATOM 2803 C C . ALA A 1 374 ? -19.197 6.207 8.626 1.00 69.31 374 ALA A C 1
ATOM 2805 O O . ALA A 1 374 ? -18.720 6.078 9.758 1.00 69.31 374 ALA A O 1
ATOM 2806 N N . TYR A 1 375 ? -18.920 7.276 7.869 1.00 73.88 375 TYR A N 1
ATOM 2807 C CA . TYR A 1 375 ? -18.116 8.409 8.339 1.00 73.88 375 TYR A CA 1
ATOM 2808 C C .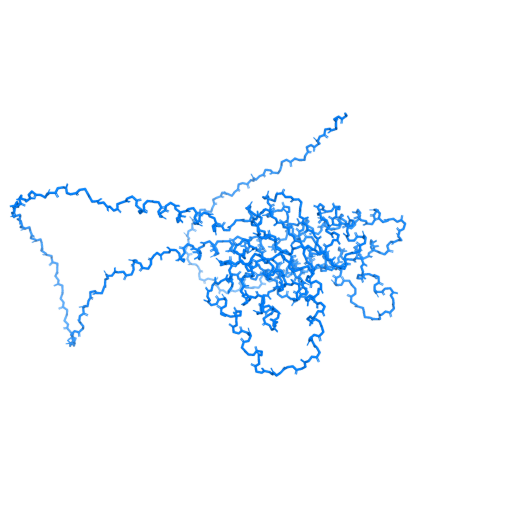 TYR A 1 375 ? -18.790 9.172 9.481 1.00 73.88 375 TYR A C 1
ATOM 2810 O O . TYR A 1 375 ? -18.146 9.467 10.486 1.00 73.88 375 TYR A O 1
ATOM 2818 N N . GLN A 1 376 ? -20.085 9.475 9.358 1.00 68.75 376 GLN A N 1
ATOM 2819 C CA . GLN A 1 376 ? -20.858 10.199 10.374 1.00 68.75 376 GLN A CA 1
ATOM 2820 C C . GLN A 1 376 ? -20.972 9.414 11.681 1.00 68.75 376 GLN A C 1
ATOM 2822 O O . GLN A 1 376 ? -20.885 9.996 12.761 1.00 68.75 376 GLN A O 1
ATOM 2827 N N . ARG A 1 377 ? -21.128 8.091 11.591 1.00 71.81 377 ARG A N 1
ATOM 2828 C CA . ARG A 1 377 ? -21.123 7.167 12.731 1.00 71.81 377 ARG A CA 1
ATOM 2829 C C . ARG A 1 377 ? -19.715 6.919 13.271 1.00 71.81 377 ARG A C 1
ATOM 2831 O O . ARG A 1 377 ? -19.567 6.337 14.340 1.00 71.81 377 ARG A O 1
ATOM 2838 N N . GLY A 1 378 ? -18.684 7.394 12.569 1.00 72.19 378 GLY A N 1
ATOM 2839 C CA . GLY A 1 378 ? -17.291 7.267 12.971 1.00 72.19 378 GLY A CA 1
ATOM 2840 C C . GLY A 1 378 ? -16.770 5.834 12.912 1.00 72.19 378 GLY A C 1
ATOM 2841 O O . GLY A 1 378 ? -15.801 5.541 13.614 1.00 72.19 378 GLY A O 1
ATOM 2842 N N . CYS A 1 379 ? -17.397 4.966 12.111 1.00 84.00 379 CYS A N 1
ATOM 2843 C CA . CYS A 1 379 ? -17.002 3.570 11.935 1.00 84.00 379 CYS A CA 1
ATOM 2844 C C . CYS A 1 379 ? -15.687 3.453 11.150 1.00 84.00 379 CYS A C 1
ATOM 2846 O O . CYS A 1 379 ? -14.892 2.556 11.428 1.00 84.00 379 CYS A O 1
ATOM 2848 N N . VAL A 1 380 ? -15.422 4.389 10.226 1.00 88.31 380 VAL A N 1
ATOM 2849 C CA . VAL A 1 380 ? -14.158 4.463 9.475 1.00 88.31 380 VAL A CA 1
ATOM 2850 C C . VAL A 1 380 ? -13.484 5.810 9.663 1.00 88.31 380 VAL A C 1
ATOM 2852 O O . VAL A 1 380 ? -14.105 6.868 9.557 1.00 88.31 380 VAL A O 1
ATOM 2855 N N . LEU A 1 381 ? -12.183 5.757 9.918 1.00 89.50 381 LEU A N 1
ATOM 2856 C CA . LEU A 1 381 ? -11.281 6.887 9.840 1.00 89.50 381 LEU A CA 1
ATOM 2857 C C . LEU A 1 381 ? -10.511 6.804 8.520 1.00 89.50 381 LEU A C 1
ATOM 2859 O O . LEU A 1 381 ? -9.696 5.904 8.345 1.00 89.50 381 LEU A O 1
ATOM 2863 N N . GLU A 1 382 ? -10.752 7.753 7.620 1.00 91.50 382 GLU A N 1
ATOM 2864 C CA . GLU A 1 382 ? -9.976 7.925 6.389 1.00 91.50 382 GLU A CA 1
ATOM 2865 C C . GLU A 1 382 ? -8.999 9.087 6.557 1.00 91.50 382 GLU A C 1
ATOM 2867 O O . GLU A 1 382 ? -9.395 10.207 6.886 1.00 91.50 382 GLU A O 1
ATOM 2872 N N . MET A 1 383 ? -7.724 8.818 6.293 1.00 90.50 383 MET A N 1
ATOM 2873 C CA . MET A 1 383 ? -6.655 9.807 6.315 1.00 90.50 383 MET A CA 1
ATOM 2874 C C . MET A 1 383 ? -6.045 9.925 4.919 1.00 90.50 383 MET A C 1
ATOM 2876 O O . MET A 1 383 ? -5.311 9.021 4.506 1.00 90.50 383 MET A O 1
ATOM 2880 N N . PRO A 1 384 ? -6.333 11.018 4.185 1.00 89.44 384 PRO A N 1
ATOM 2881 C CA . PRO A 1 384 ? -5.726 11.270 2.887 1.00 89.44 384 PRO A CA 1
ATOM 2882 C C . PRO A 1 384 ? -4.204 11.262 3.000 1.00 89.44 384 PRO A C 1
ATOM 2884 O O . PRO A 1 384 ? -3.634 11.893 3.894 1.00 89.44 384 PRO A O 1
ATOM 2887 N N . CYS A 1 385 ? -3.555 10.546 2.095 1.00 86.88 385 CYS A N 1
ATOM 2888 C CA . CYS A 1 385 ? -2.105 10.492 2.014 1.00 86.88 385 CYS A CA 1
ATOM 2889 C C . CYS A 1 385 ? -1.596 11.493 0.970 1.00 86.88 385 CYS A C 1
ATOM 2891 O O . CYS A 1 385 ? -2.336 11.845 0.046 1.00 86.88 385 CYS A O 1
ATOM 2893 N N . PRO A 1 386 ? -0.346 11.976 1.105 1.00 82.69 386 PRO A N 1
ATOM 2894 C CA . PRO A 1 386 ? 0.298 12.698 0.016 1.00 82.69 386 PRO A CA 1
ATOM 2895 C C . PRO A 1 386 ? 0.313 11.821 -1.241 1.00 82.69 386 PRO A C 1
ATOM 2897 O O . PRO A 1 386 ? 0.352 10.593 -1.144 1.00 82.69 386 PRO A O 1
ATOM 2900 N N . ASP A 1 387 ? 0.289 12.452 -2.412 1.00 76.00 387 ASP A N 1
ATOM 2901 C CA . ASP A 1 387 ? 0.320 11.761 -3.702 1.00 76.00 387 ASP A CA 1
ATOM 2902 C C . ASP A 1 387 ? 1.732 11.235 -4.007 1.00 76.00 387 ASP A C 1
ATOM 2904 O O . ASP A 1 387 ? 2.441 11.712 -4.889 1.00 76.00 387 ASP A O 1
ATOM 2908 N N . CYS A 1 388 ? 2.199 10.295 -3.188 1.00 66.25 388 CYS A N 1
ATOM 2909 C CA . CYS A 1 388 ? 3.549 9.756 -3.265 1.00 66.25 388 CYS A CA 1
ATOM 2910 C C . CYS A 1 388 ? 3.714 8.702 -4.373 1.00 66.25 388 CYS A C 1
ATOM 2912 O O . CYS A 1 388 ? 4.848 8.315 -4.655 1.00 66.25 388 CYS A O 1
ATOM 2914 N N . ALA A 1 389 ? 2.619 8.236 -4.996 1.00 60.66 389 ALA A N 1
ATOM 2915 C CA . ALA A 1 389 ? 2.652 7.193 -6.029 1.00 60.66 389 ALA A CA 1
ATOM 2916 C C . ALA A 1 389 ? 1.334 7.001 -6.821 1.00 60.66 389 ALA A C 1
ATOM 2918 O O . ALA A 1 389 ? 1.172 5.957 -7.465 1.00 60.66 389 ALA A O 1
ATOM 2919 N N . ALA A 1 390 ? 0.355 7.912 -6.754 1.00 60.50 390 ALA A N 1
ATOM 2920 C CA . ALA A 1 390 ? -0.947 7.678 -7.371 1.00 60.50 390 ALA A CA 1
ATOM 2921 C C . ALA A 1 390 ? -1.076 8.356 -8.744 1.00 60.50 390 ALA A C 1
ATOM 2923 O O . ALA A 1 390 ? -0.540 9.424 -9.017 1.00 60.50 390 ALA A O 1
ATOM 2924 N N . HIS A 1 391 ? -1.824 7.719 -9.645 1.00 66.31 391 HIS A N 1
ATOM 2925 C CA . HIS A 1 391 ? -2.060 8.203 -11.010 1.00 66.31 391 HIS A CA 1
ATOM 2926 C C . HIS A 1 391 ? -3.140 9.303 -11.065 1.00 66.31 391 HIS A C 1
ATOM 2928 O O . HIS A 1 391 ? -3.994 9.291 -11.952 1.00 66.31 391 HIS A O 1
ATOM 2934 N N . GLY A 1 392 ? -3.171 10.209 -10.084 1.00 69.00 392 GLY A N 1
ATOM 2935 C CA . GLY A 1 392 ? -4.258 11.181 -9.919 1.00 69.00 392 GLY A CA 1
ATOM 2936 C C . GLY A 1 392 ? -5.526 10.612 -9.270 1.00 69.00 392 GLY A C 1
ATOM 2937 O O . GLY A 1 392 ? -6.564 11.271 -9.270 1.00 69.00 392 GLY A O 1
ATOM 2938 N N . VAL A 1 393 ? -5.454 9.407 -8.698 1.00 76.06 393 VAL A N 1
ATOM 2939 C CA . VAL A 1 393 ? -6.503 8.862 -7.826 1.00 76.06 393 VAL A CA 1
ATOM 2940 C C . VAL A 1 393 ? -6.090 9.122 -6.383 1.00 76.06 393 VAL A C 1
ATOM 2942 O O . VAL A 1 393 ? -4.985 8.766 -5.989 1.00 76.06 393 VAL A O 1
ATOM 2945 N N . GLY A 1 394 ? -6.955 9.743 -5.582 1.00 83.69 394 GLY A N 1
ATOM 2946 C CA . GLY A 1 394 ? -6.647 9.974 -4.171 1.00 83.69 394 GLY A CA 1
ATOM 2947 C C . GLY A 1 394 ? -6.399 8.651 -3.445 1.00 83.69 394 GLY A C 1
ATOM 2948 O O . GLY A 1 394 ? -7.205 7.727 -3.564 1.00 83.69 394 GLY A O 1
ATOM 2949 N N . VAL A 1 395 ? -5.309 8.564 -2.685 1.00 90.12 395 VAL A N 1
ATOM 2950 C CA . VAL A 1 395 ? -4.997 7.414 -1.827 1.00 90.12 395 VAL A CA 1
ATOM 2951 C C . VAL A 1 395 ? -5.095 7.806 -0.358 1.00 90.12 395 VAL A C 1
ATOM 2953 O O . VAL A 1 395 ? -4.833 8.953 0.017 1.00 90.12 395 VAL A O 1
ATOM 2956 N N . ALA A 1 396 ? -5.504 6.864 0.481 1.00 92.50 396 ALA A N 1
ATOM 2957 C CA . ALA A 1 396 ? -5.728 7.106 1.894 1.00 92.50 396 ALA A CA 1
ATOM 2958 C C . ALA A 1 396 ? -5.434 5.866 2.744 1.00 92.50 396 ALA A C 1
ATOM 2960 O O . ALA A 1 396 ? -5.433 4.732 2.261 1.00 92.50 396 ALA A O 1
ATOM 2961 N N . VAL A 1 397 ? -5.193 6.111 4.033 1.00 94.12 397 VAL A N 1
ATOM 2962 C CA . VAL A 1 397 ? -5.186 5.074 5.068 1.00 94.12 397 VAL A CA 1
ATOM 2963 C C . VAL A 1 397 ? -6.570 5.011 5.688 1.00 94.12 397 VAL A C 1
ATOM 2965 O O . VAL A 1 397 ? -7.091 6.026 6.153 1.00 94.12 397 VAL A O 1
ATOM 2968 N N . HIS A 1 398 ? -7.150 3.819 5.710 1.00 94.25 398 HIS A N 1
ATOM 2969 C CA . HIS A 1 398 ? -8.427 3.525 6.337 1.00 94.25 398 HIS A CA 1
ATOM 2970 C C . HIS A 1 398 ? -8.181 2.700 7.596 1.00 94.25 398 HIS A C 1
ATOM 2972 O O . HIS A 1 398 ? -7.518 1.664 7.542 1.00 94.25 398 HIS A O 1
ATOM 2978 N N . LEU A 1 399 ? -8.721 3.168 8.718 1.00 93.19 399 LEU A N 1
ATOM 2979 C CA . LEU A 1 399 ? -8.777 2.432 9.977 1.00 93.19 399 LEU A CA 1
ATOM 2980 C C . LEU A 1 399 ? -10.235 2.272 10.389 1.00 93.19 399 LEU A C 1
ATOM 2982 O O . LEU A 1 399 ? -10.973 3.259 10.460 1.00 93.19 399 LEU A O 1
ATOM 2986 N N . PHE A 1 400 ? -10.639 1.049 10.706 1.00 91.50 400 PHE A N 1
ATOM 2987 C CA . PHE A 1 400 ? -12.004 0.755 11.128 1.00 91.50 400 PHE A CA 1
ATOM 2988 C C . PHE A 1 400 ? -12.073 0.696 12.655 1.00 91.50 400 PHE A C 1
ATOM 2990 O O . PHE A 1 400 ? -11.162 0.210 13.326 1.00 91.50 400 PHE A O 1
ATOM 2997 N N . ARG A 1 401 ? -13.137 1.249 13.234 1.00 86.38 401 ARG A N 1
ATOM 2998 C CA . ARG A 1 401 ? -13.330 1.304 14.696 1.00 86.38 401 ARG A CA 1
ATOM 2999 C C . ARG A 1 401 ? -14.230 0.203 15.220 1.00 86.38 401 ARG A C 1
ATOM 3001 O O . ARG A 1 401 ? -14.215 -0.100 16.409 1.00 86.38 401 ARG A O 1
ATOM 3008 N N . THR A 1 402 ? -15.033 -0.360 14.339 1.00 83.25 402 THR A N 1
ATOM 3009 C CA . THR A 1 402 ? -16.026 -1.375 14.643 1.00 83.25 402 THR A CA 1
ATOM 3010 C C . THR A 1 402 ? -15.685 -2.641 13.877 1.00 83.25 402 THR A C 1
ATOM 3012 O O . THR A 1 402 ? -15.036 -2.605 12.835 1.00 83.25 402 THR A O 1
ATOM 3015 N N . ALA A 1 403 ? -16.116 -3.776 14.417 1.00 79.06 403 ALA A N 1
ATOM 3016 C CA . ALA A 1 403 ? -15.974 -5.059 13.740 1.00 79.06 403 ALA A CA 1
ATOM 3017 C C . ALA A 1 403 ? -16.834 -5.168 12.477 1.00 79.06 403 ALA A C 1
ATOM 3019 O O . ALA A 1 403 ? -16.526 -5.958 11.590 1.00 79.06 403 ALA A O 1
ATOM 3020 N N . GLN A 1 404 ? -17.894 -4.367 12.415 1.00 72.69 404 GLN A N 1
ATOM 3021 C CA . GLN A 1 404 ? -18.916 -4.333 11.374 1.00 72.69 404 GLN A CA 1
ATOM 3022 C C . GLN A 1 404 ? -19.197 -2.869 11.044 1.00 72.69 404 GLN A C 1
ATOM 3024 O O . GLN A 1 404 ? -19.079 -2.023 11.939 1.00 72.69 404 GLN A O 1
ATOM 3029 N N . LEU A 1 405 ? -19.518 -2.560 9.790 1.00 63.03 405 LEU A N 1
ATOM 3030 C CA . LEU A 1 405 ? -19.670 -1.180 9.327 1.00 63.03 405 LEU A CA 1
ATOM 3031 C C . LEU A 1 405 ? -21.087 -0.615 9.451 1.00 63.03 405 LEU A C 1
ATOM 3033 O O . LEU A 1 405 ? -22.056 -1.375 9.257 1.00 63.03 405 LEU A O 1
#

Foldseek 3Di:
DDDDDDDDDDDDDDDDDDDDDDDDDDDDDPDDPPPPPVPVVVVLVVVVVVVLLVLLVQLLVLLPDDPVCLVVSLVSLLVSLVVLLVVCCPDPQVVQQVVLVVVLLVVLLVVLVVVPPPPVVPDDDPPPPDDDDDDDDDDDDDDDDDDDDDDDDDDDDDDDPDPPPDDVVVVVVVVVVVVVSVQLRDALQFAAAEEEEALAELNVLSVVVVPPPPPPDSRLSSSLSSLLSSVSLNCVPPRHNNHNAFYEYDDPRYDPSNCSNCVVSRYHYDPDDDQLQPQVVAAYEYEAAPHDLLVVLSSLLSQQLRLSSYKYWYFDVVLSQQPPSNLCSQPDDNPPDDPRPPDSVVVVVVVVVVVPDDDDPPVSVVSSVSVVVCVVVVQKDWRWRPPSRDPPGTITMIHGNDSGD

Mean predicted aligned error: 12.87 Å

Secondary structure (DSSP, 8-state):
-PPPPPP-----------------------SS-TTSHHHHHHHHHHHHHHHHHHHHHHHHHHHHS-GGGHHHHHHHHHHHHHHHHHHHHTSHHHHHHHHHHHHHHHHHHHHHHHHTS-GGGG-S----------------------------------------TTSHHHHHHHHHHHHHHHHT---GGG--EEEEES---TTHHHHHHTTT-----HHHHHHHHHHHHHHHHHHHHHH-TT-SSPPEEE-TT--HHHHHHHHHTT-EE-SS---S--TTSS-EEEEETT--HHHHHHHHHHTTT-GGGEEEEEE-HHHHTT-HHHHHHHHPPP--S----S-HHHHHHHHHHHTTS---THHHHHHHHHHHHHHHTT-EEEEEPP-SS-SSS-EEEEEESSS--

Organism: Tetradesmus obliquus (NCBI:txid3088)

InterPro domains:
  IPR012942 SRR1-like domain [PF07985] (186-323)
  IPR040044 SRR1-like protein [PTHR28626] (227-332)

Radius of gyration: 29.97 Å; Cα contacts (8 Å, |Δi|>4): 441; chains: 1; bounding box: 63×81×101 Å

Sequence (405 aa):
MHMEAREFGAFRTAGVAAIEARQSPRDSSRMDRRGRGSTAAAAASSLRQQQQQQLTLQLADVLQQPHTQQADKVASAAQLVNQAVAALLASPDWLQLQQTFQLAARQHNTAAQQAFQPANARSSSSNTSRPSGSSPWGFALRQPKQQAAQQPEQQNSSSSSWPTPAQAPRQQQQQQQQQQRQQQQWDWAGVQQFMVLGQGSLGNLYADSSRGSPSALPPARLGFRLFQLALAVALHQALLPGLASAPAAYDPDYDSFDRALLRELGFEVLADEPSYGVAGSGPALLYMPCCPRELYAAVLAANNGHLQQLAVFGTSMRSLADTQALVAALTAEPAASAAAPAGASNIINRMLDVSSTEQSSSAVAQQGDVLQLAYQRGCVLEMPCPDCAAHGVGVAVHLFRTAQL

Solvent-accessible surface area (backbone atoms only — not comparable to full-atom values): 24479 Å² total; per-residue (Å²): 139,90,80,82,86,79,88,79,82,85,83,83,88,80,83,91,80,87,88,81,89,80,92,77,82,93,73,98,77,89,79,85,76,82,72,70,66,62,55,57,58,50,50,54,50,51,55,48,53,51,52,50,51,50,55,28,52,54,46,54,54,49,70,67,52,67,79,94,43,56,69,61,36,34,53,52,49,45,52,51,34,52,50,48,27,54,54,42,69,73,32,72,64,42,56,52,40,54,50,46,54,54,48,48,33,52,53,52,36,51,51,55,58,58,73,65,57,66,78,76,78,75,70,82,83,84,76,82,76,76,86,78,86,78,89,85,90,79,90,79,90,80,84,88,80,91,82,88,80,82,85,84,81,88,80,92,71,91,74,80,83,69,80,78,88,69,67,72,68,55,55,56,53,50,50,54,54,50,54,54,52,63,74,60,55,63,46,58,56,63,23,31,41,45,39,40,36,38,73,62,36,73,59,57,58,53,58,59,56,72,71,71,57,87,74,89,60,59,63,63,56,52,29,35,47,48,39,45,51,17,48,53,51,43,43,49,77,73,52,33,84,35,45,78,58,68,36,36,35,45,45,96,59,50,47,77,60,43,48,48,30,40,42,75,72,56,31,44,64,55,90,63,89,69,77,58,46,57,28,84,81,42,32,24,40,36,40,25,63,70,36,55,67,56,58,53,18,50,34,52,38,48,21,51,68,27,31,50,30,34,35,36,41,16,52,25,62,81,84,47,41,90,36,67,56,40,56,49,32,44,67,53,72,69,74,80,90,60,81,76,75,86,51,63,66,58,50,46,56,54,51,62,65,56,74,78,61,95,72,69,77,74,61,58,64,64,42,48,48,52,60,51,44,33,47,74,72,52,31,46,48,77,41,78,47,75,84,78,47,53,94,84,54,63,34,19,41,37,40,32,70,34,37,60,103

Nearest PDB structures (foldseek):
  1bm9-assembly1_A  TM=4.889E-01  e=3.965E+00  Bacillus subtilis
  2efw-assembly2_F  TM=4.515E-01  e=5.182E+00  Bacillus subtilis